Protein AF-L0AZZ3-F1 (afdb_monomer)

Foldseek 3Di:
DFPLLLLLLLLLCCVPPNNLLSVLVSLQAVVFWDFLVVSCVVDPDHSVSSVVSVVQCVQQVQKDWDWDWDDDDPDTDITITIGGDSLSSLCLLVLVVLCVVCVVPDDPVLSVLSVVQSVRHKDFLLVSCVVPVVDDSVVSVVSVVVCVVLVQKDWDDDPVNNVVCVVVPVPPPDDPCVVVVVVVVVVVQPPDPDDRDDDRGIIMGGDSVSSLVVLLLVLLLVVVCVVPHDDVLLSLLVCQQVVPDDDDWAAPVRSVVSSVVVPDDDDPDDPCVNVVSLVVCCPDPLRQWDQDPVRRTIHGHPLSSLVVSLLVVLLVVCCVVPNNLLSLLLVVLAVVCVVPVPDWDFLVRSCVVSVHPSVVSVVSQVVCVVLQQKDKDFPPPPDPPPDPPPPRTITIHGYSVSSLVSVLSVLSNVLSVLSVVLVVLVVVLVVVVVVDDDDDDPPVSVVVSVVSSVVSSVSSSVNSSSVVSVVSPDD

Organism: NCBI:txid1537102

Mean predicted aligned error: 11.55 Å

Structure (mmCIF, N/CA/C/O backbone):
data_AF-L0AZZ3-F1
#
_entry.id   AF-L0AZZ3-F1
#
loop_
_atom_site.group_PDB
_atom_site.id
_atom_site.type_symbol
_atom_site.label_atom_id
_atom_site.label_alt_id
_atom_site.label_comp_id
_atom_site.label_asym_id
_atom_site.label_entity_id
_atom_site.label_seq_id
_atom_site.pdbx_PDB_ins_code
_atom_site.Cartn_x
_atom_site.Cartn_y
_atom_site.Cartn_z
_atom_site.occupancy
_atom_site.B_iso_or_equiv
_atom_site.auth_seq_id
_atom_site.auth_comp_id
_atom_site.auth_asym_id
_atom_site.auth_atom_id
_atom_site.pdbx_PDB_model_num
ATOM 1 N N . MET A 1 1 ? 10.349 9.521 6.299 1.00 60.78 1 MET A N 1
ATOM 2 C CA . MET A 1 1 ? 9.039 9.667 5.629 1.00 60.78 1 MET A CA 1
ATOM 3 C C . MET A 1 1 ? 9.236 10.453 4.343 1.00 60.78 1 MET A C 1
ATOM 5 O O . MET A 1 1 ? 9.962 11.443 4.370 1.00 60.78 1 MET A O 1
ATOM 9 N N . LEU A 1 2 ? 8.660 10.023 3.219 1.00 76.69 2 LEU A N 1
ATOM 10 C CA . LEU A 1 2 ? 8.730 10.809 1.979 1.00 76.69 2 LEU A CA 1
ATOM 11 C C . LEU A 1 2 ? 7.820 12.041 2.109 1.00 76.69 2 LEU A C 1
ATOM 13 O O . LEU A 1 2 ? 6.700 11.914 2.594 1.00 76.69 2 LEU A O 1
ATOM 17 N N . SER A 1 3 ? 8.237 13.223 1.635 1.00 87.12 3 SER A N 1
ATOM 18 C CA . SER A 1 3 ? 7.352 14.410 1.663 1.00 87.12 3 SER A CA 1
ATOM 19 C C . SER A 1 3 ? 6.012 14.128 0.980 1.00 87.12 3 SER A C 1
ATOM 21 O O . SER A 1 3 ? 4.966 14.457 1.517 1.00 87.12 3 SER A O 1
ATOM 23 N N . SER A 1 4 ? 6.041 13.433 -0.160 1.00 89.88 4 SER A N 1
ATOM 24 C CA . SER A 1 4 ? 4.835 13.084 -0.916 1.00 89.88 4 SER A CA 1
ATOM 25 C C . SER A 1 4 ? 3.904 12.132 -0.163 1.00 89.88 4 SER A C 1
ATOM 27 O O . SER A 1 4 ? 2.692 12.225 -0.308 1.00 89.88 4 SER A O 1
ATOM 29 N N . GLU A 1 5 ? 4.466 11.216 0.631 1.00 93.44 5 GLU A N 1
ATOM 30 C CA . GLU A 1 5 ? 3.696 10.309 1.489 1.00 93.44 5 GLU A CA 1
ATOM 31 C C . GLU A 1 5 ? 2.968 11.102 2.573 1.00 93.44 5 GLU A C 1
ATOM 33 O O . GLU A 1 5 ? 1.775 10.904 2.787 1.00 93.44 5 GLU A O 1
ATOM 38 N N . ARG A 1 6 ? 3.671 12.048 3.208 1.00 93.44 6 ARG A N 1
ATOM 39 C CA . ARG A 1 6 ? 3.090 12.932 4.223 1.00 93.44 6 ARG A CA 1
ATOM 40 C C . ARG A 1 6 ? 1.941 13.732 3.643 1.00 93.44 6 ARG A C 1
ATOM 42 O O . ARG A 1 6 ? 0.869 13.761 4.234 1.00 93.44 6 ARG A O 1
ATOM 49 N N . ASP A 1 7 ? 2.154 14.334 2.483 1.00 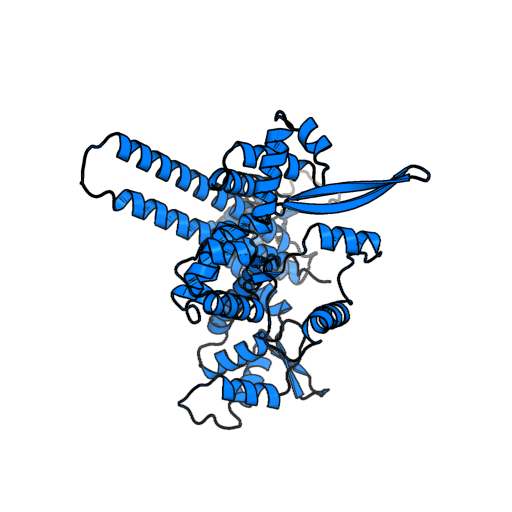94.38 7 ASP A N 1
ATOM 50 C CA . ASP A 1 7 ? 1.148 15.177 1.849 1.00 94.38 7 ASP A CA 1
ATOM 51 C C . ASP A 1 7 ? -0.117 14.366 1.499 1.00 94.38 7 ASP A C 1
ATOM 53 O O . ASP A 1 7 ? -1.225 14.847 1.726 1.00 94.38 7 ASP A O 1
ATOM 57 N N . LEU A 1 8 ? 0.022 13.115 1.031 1.00 95.94 8 LEU A N 1
ATOM 58 C CA . LEU A 1 8 ? -1.128 12.231 0.804 1.00 95.94 8 LEU A CA 1
ATOM 59 C C . LEU A 1 8 ? -1.849 11.880 2.111 1.00 95.94 8 LEU A C 1
ATOM 61 O O . LEU A 1 8 ? -3.066 12.020 2.193 1.00 95.94 8 LEU A O 1
ATOM 65 N N . VAL A 1 9 ? -1.109 11.434 3.130 1.00 96.00 9 VAL A N 1
ATOM 66 C CA . VAL A 1 9 ? -1.673 11.044 4.433 1.00 96.00 9 VAL A CA 1
ATOM 67 C C . VAL A 1 9 ? -2.467 12.198 5.044 1.00 96.00 9 VAL A C 1
ATOM 69 O O . VAL A 1 9 ? -3.595 11.999 5.488 1.00 96.00 9 VAL A O 1
ATOM 72 N N . LEU A 1 10 ? -1.923 13.415 5.011 1.00 96.00 10 LEU A N 1
ATOM 73 C CA . LEU A 1 10 ? -2.599 14.604 5.526 1.00 96.00 10 LEU A CA 1
ATOM 74 C C . LEU A 1 10 ? -3.864 14.949 4.739 1.00 96.00 10 LEU A C 1
ATOM 76 O O . LEU A 1 10 ? -4.884 15.260 5.351 1.00 96.00 10 LEU A O 1
ATOM 80 N N . ARG A 1 11 ? -3.841 14.833 3.407 1.00 95.88 11 ARG A N 1
ATOM 81 C CA . ARG A 1 11 ? -5.042 15.046 2.584 1.00 95.88 11 ARG A CA 1
ATOM 82 C C . ARG A 1 11 ? -6.127 14.007 2.866 1.00 95.88 11 ARG A C 1
ATOM 84 O O . ARG A 1 11 ? -7.299 14.361 2.908 1.00 95.88 11 ARG A O 1
ATOM 91 N N . ILE A 1 12 ? -5.762 12.744 3.104 1.00 96.44 12 ILE A N 1
ATOM 92 C CA . ILE A 1 12 ? -6.727 11.698 3.491 1.00 96.44 12 ILE A CA 1
ATOM 93 C C . ILE A 1 12 ? -7.365 12.042 4.841 1.00 96.44 12 ILE A C 1
ATOM 95 O O . ILE A 1 12 ? -8.583 11.967 4.986 1.00 96.44 12 ILE A O 1
ATOM 99 N N . LEU A 1 13 ? -6.561 12.447 5.826 1.00 96.50 13 LEU A N 1
ATOM 100 C CA . LEU A 1 13 ? -7.078 12.827 7.142 1.00 96.50 13 LEU A CA 1
ATOM 101 C C . LEU A 1 13 ? -7.975 14.061 7.076 1.00 96.50 13 LEU A C 1
ATOM 103 O O . LEU A 1 13 ? -8.997 14.103 7.753 1.00 96.50 13 LEU A O 1
ATOM 107 N N . GLU A 1 14 ? -7.621 15.039 6.248 1.00 95.75 14 GLU A N 1
ATOM 108 C CA . GLU A 1 14 ? -8.448 16.217 6.005 1.00 95.75 14 GLU A CA 1
ATOM 109 C C . GLU A 1 14 ? -9.779 15.842 5.349 1.00 95.75 14 GLU A C 1
ATOM 111 O O . GLU A 1 14 ? -10.827 16.300 5.796 1.00 95.75 14 GLU A O 1
ATOM 116 N N . TYR A 1 15 ? -9.749 14.952 4.355 1.00 93.75 15 TYR A N 1
ATOM 117 C CA . TYR A 1 15 ? -10.939 14.479 3.655 1.00 93.75 15 TYR A CA 1
ATOM 118 C C . TYR A 1 15 ? -11.933 13.754 4.579 1.00 93.75 15 TYR A C 1
ATOM 120 O O . TYR A 1 15 ? -13.135 13.977 4.469 1.00 93.75 15 TYR A O 1
ATOM 128 N N . TYR A 1 16 ? -11.453 12.913 5.504 1.00 92.94 16 TYR A N 1
ATOM 129 C CA . TYR A 1 16 ? -12.326 12.132 6.394 1.00 92.94 16 TYR A CA 1
ATOM 130 C C . TYR A 1 16 ? -12.669 12.821 7.721 1.00 92.94 16 TYR A C 1
ATOM 132 O O . TYR A 1 16 ? -13.755 12.604 8.256 1.00 92.94 16 TYR A O 1
ATOM 140 N N . PHE A 1 17 ? -11.752 13.611 8.282 1.00 94.31 17 PHE A N 1
ATOM 141 C CA . PHE A 1 17 ? -11.862 14.132 9.652 1.00 94.31 17 PHE A CA 1
ATOM 142 C C . PHE A 1 17 ? -11.727 15.657 9.749 1.00 94.31 17 PHE A C 1
ATOM 144 O O . PHE A 1 17 ? -11.881 16.220 10.835 1.00 94.31 17 PHE A O 1
ATOM 151 N N . GLY A 1 18 ? -11.453 16.333 8.633 1.00 94.31 18 GLY A N 1
ATOM 152 C CA . GLY A 1 18 ? -11.341 17.782 8.552 1.00 94.31 18 GLY A CA 1
ATOM 153 C C . GLY A 1 18 ? -9.940 18.336 8.825 1.00 94.31 18 GLY A C 1
ATOM 154 O O . GLY A 1 18 ? -9.020 17.668 9.307 1.00 94.31 18 GLY A O 1
ATOM 155 N N . GLU A 1 19 ? -9.792 19.624 8.526 1.00 94.56 19 GLU A N 1
ATOM 156 C CA . GLU A 1 19 ? -8.515 20.345 8.513 1.00 94.56 19 GLU A CA 1
ATOM 157 C C . GLU A 1 19 ? -7.811 20.372 9.878 1.00 94.56 19 GLU A C 1
ATOM 159 O O . GLU A 1 19 ? -6.592 20.221 9.966 1.00 94.56 19 GLU A O 1
ATOM 164 N N . THR A 1 20 ? -8.571 20.517 10.968 1.00 94.44 20 THR A N 1
ATOM 165 C CA . THR A 1 20 ? -7.999 20.575 12.326 1.00 94.44 20 THR A CA 1
ATOM 166 C C . THR A 1 20 ? -7.313 19.260 12.694 1.00 94.44 20 THR A C 1
ATOM 168 O O . THR A 1 20 ? -6.202 19.267 13.228 1.00 94.44 20 THR A O 1
ATOM 171 N N . VAL A 1 21 ? -7.942 18.129 12.353 1.00 95.50 21 VAL A N 1
ATOM 172 C CA . VAL A 1 21 ? -7.381 16.796 12.594 1.00 95.50 21 VAL A CA 1
ATOM 173 C C . VAL A 1 21 ? -6.125 16.584 11.756 1.00 95.50 21 VAL A C 1
ATOM 175 O O . VAL A 1 21 ? -5.109 16.135 12.286 1.00 95.50 21 VAL A O 1
ATOM 178 N N . SER A 1 22 ? -6.165 16.977 10.480 1.00 95.75 22 SER A N 1
ATOM 179 C CA . SER A 1 22 ? -5.014 16.903 9.577 1.00 95.75 22 SER A CA 1
ATOM 180 C C . SER A 1 22 ? -3.817 17.710 10.091 1.00 95.75 22 SER A C 1
ATOM 182 O O . SER A 1 22 ? -2.712 17.180 10.198 1.00 95.75 22 SER A O 1
ATOM 184 N N . ARG A 1 23 ? -4.014 18.961 10.522 1.00 94.25 23 ARG A N 1
ATOM 185 C CA . ARG A 1 23 ? -2.917 19.805 11.031 1.00 94.25 23 ARG A CA 1
ATOM 186 C C . ARG A 1 23 ? -2.249 19.223 12.276 1.00 94.25 23 ARG A C 1
ATOM 188 O O . ARG A 1 23 ? -1.023 19.141 12.326 1.00 94.25 23 ARG A O 1
ATOM 195 N N . ILE A 1 24 ? -3.031 18.766 13.255 1.00 93.94 24 ILE A N 1
ATOM 196 C CA . ILE A 1 24 ? -2.493 18.134 14.474 1.00 93.94 24 ILE A CA 1
ATOM 197 C C . ILE A 1 24 ? -1.770 16.822 14.131 1.00 93.94 24 ILE A C 1
ATOM 199 O O . ILE A 1 24 ? -0.681 16.567 14.647 1.00 93.94 24 ILE A O 1
ATOM 203 N N . ALA A 1 25 ? -2.318 16.022 13.213 1.00 93.88 25 ALA A N 1
ATOM 204 C CA . ALA A 1 25 ? -1.648 14.831 12.697 1.00 93.88 25 ALA A CA 1
ATOM 205 C C . ALA A 1 25 ? -0.334 15.161 11.962 1.00 93.88 25 ALA A C 1
ATOM 207 O O . ALA A 1 25 ? 0.624 14.397 12.054 1.00 93.88 25 ALA A O 1
ATOM 208 N N . GLY A 1 26 ? -0.245 16.314 11.293 1.00 93.12 26 GLY A N 1
ATOM 209 C CA . GLY A 1 26 ? 0.986 16.821 10.682 1.00 93.12 26 GLY A CA 1
ATOM 210 C C . GLY A 1 26 ? 2.088 17.099 11.700 1.00 93.12 26 GLY A C 1
ATOM 211 O O . GLY A 1 26 ? 3.228 16.683 11.488 1.00 93.12 26 GLY A O 1
ATOM 212 N N . HIS A 1 27 ? 1.750 17.719 12.835 1.00 91.38 27 HIS A N 1
ATOM 213 C CA . HIS A 1 27 ? 2.695 17.896 13.944 1.00 91.38 27 HIS A CA 1
ATOM 214 C C . HIS A 1 27 ? 3.166 16.552 14.513 1.00 91.38 27 HIS A C 1
ATOM 216 O O . HIS A 1 27 ? 4.357 16.389 14.791 1.00 91.38 27 HIS A O 1
ATOM 222 N N . LEU A 1 28 ? 2.257 15.578 14.628 1.00 91.44 28 LEU A N 1
ATOM 223 C CA . LEU A 1 28 ? 2.561 14.225 15.099 1.00 91.44 28 LEU A CA 1
ATOM 224 C C . LEU A 1 28 ? 3.494 13.470 14.133 1.00 91.44 28 LEU A C 1
ATOM 226 O O . LEU A 1 28 ? 4.468 12.860 14.561 1.00 91.44 28 LEU A O 1
ATOM 230 N N . LEU A 1 29 ? 3.246 13.563 12.824 1.00 91.19 29 LEU A N 1
ATOM 231 C CA . LEU A 1 29 ? 4.082 12.950 11.786 1.00 91.19 29 LEU A CA 1
ATOM 232 C C . LEU A 1 29 ? 5.493 13.544 11.718 1.00 91.19 29 LEU A C 1
ATOM 234 O O . LEU A 1 29 ? 6.443 12.822 11.426 1.00 91.19 29 LEU A O 1
ATOM 238 N N . LEU A 1 30 ? 5.635 14.849 11.967 1.00 89.88 30 LEU A N 1
ATOM 239 C CA . LEU A 1 30 ? 6.935 15.524 11.957 1.00 89.88 30 LEU A CA 1
ATOM 240 C C . LEU A 1 30 ? 7.740 15.277 13.232 1.00 89.88 30 LEU A C 1
ATOM 242 O O . LEU A 1 30 ? 8.958 15.144 13.161 1.00 89.88 30 LEU A O 1
ATOM 246 N N . SER A 1 31 ? 7.066 15.227 14.380 1.00 87.19 31 SER A N 1
ATOM 247 C CA . SER A 1 31 ? 7.727 15.094 15.683 1.00 87.19 31 SER A CA 1
ATOM 248 C C . SER A 1 31 ? 8.043 13.645 16.052 1.00 87.19 31 SER A C 1
ATOM 250 O O . SER A 1 31 ? 8.899 13.415 16.902 1.00 87.19 31 SER A O 1
ATOM 252 N N . GLY A 1 32 ? 7.364 12.674 15.432 1.00 87.25 32 GLY A N 1
ATOM 253 C CA . GLY A 1 32 ? 7.438 11.272 15.833 1.00 87.25 32 GLY A CA 1
ATOM 254 C C . GLY A 1 32 ? 6.671 11.003 17.138 1.00 87.25 32 GLY A C 1
ATOM 255 O O . GLY A 1 32 ? 5.734 11.741 17.457 1.00 87.25 32 GLY A O 1
ATOM 256 N N . PRO A 1 33 ? 7.036 9.945 17.889 1.00 90.19 33 PRO A N 1
ATOM 257 C CA . PRO A 1 33 ? 6.424 9.622 19.175 1.00 90.19 33 PRO A CA 1
ATOM 258 C C . PRO A 1 33 ? 6.502 10.796 20.159 1.00 90.19 33 PRO A C 1
ATOM 260 O O . PRO A 1 33 ? 7.582 11.299 20.470 1.00 90.19 33 PRO A O 1
ATOM 263 N N . ILE A 1 34 ? 5.349 11.265 20.637 1.00 92.19 34 ILE A N 1
ATOM 264 C CA . ILE A 1 34 ? 5.262 12.494 21.438 1.00 92.19 34 ILE A CA 1
ATOM 265 C C . ILE A 1 34 ? 4.190 12.386 22.522 1.00 92.19 34 ILE A C 1
ATOM 267 O O . ILE A 1 34 ? 3.167 11.727 22.343 1.00 92.19 34 ILE A O 1
ATOM 271 N N . THR A 1 35 ? 4.402 13.060 23.653 1.00 91.75 35 THR A N 1
ATOM 272 C CA . THR A 1 35 ? 3.402 13.152 24.724 1.00 91.75 35 THR A CA 1
ATOM 273 C C . THR A 1 35 ? 2.296 14.142 24.368 1.00 91.75 35 THR A C 1
ATOM 275 O O . THR A 1 35 ? 2.509 15.105 23.629 1.00 91.75 35 THR A O 1
ATOM 278 N N . LEU A 1 36 ? 1.113 13.968 24.964 1.00 90.38 36 LEU A N 1
ATOM 279 C CA . LEU A 1 36 ? -0.016 14.887 24.769 1.00 90.38 36 LEU A CA 1
ATOM 280 C C . LEU A 1 36 ? 0.346 16.341 25.120 1.00 90.38 36 LEU A C 1
ATOM 282 O O . LEU A 1 36 ? -0.030 17.255 24.393 1.00 90.38 36 LEU A O 1
ATOM 286 N N . HIS A 1 37 ? 1.091 16.560 26.208 1.00 89.06 37 HIS A N 1
ATOM 287 C CA . HIS A 1 37 ? 1.476 17.908 26.629 1.00 89.06 37 HIS A CA 1
ATOM 288 C C . HIS A 1 37 ? 2.422 18.566 25.620 1.00 89.06 37 HIS A C 1
ATOM 290 O O . HIS A 1 37 ? 2.229 19.724 25.260 1.00 89.06 37 HIS A O 1
ATOM 296 N N . LYS A 1 38 ? 3.419 17.820 25.127 1.00 89.12 38 LYS A N 1
ATOM 297 C CA . LYS A 1 38 ? 4.374 18.331 24.139 1.00 89.12 38 LYS A CA 1
ATOM 298 C C . LYS A 1 38 ? 3.703 18.564 22.782 1.00 89.12 38 LYS A C 1
ATOM 300 O O . LYS A 1 38 ? 3.995 19.557 22.121 1.00 89.12 38 LYS A O 1
ATOM 305 N N . LEU A 1 39 ? 2.755 17.704 22.401 1.00 90.75 39 LEU A N 1
ATOM 306 C CA . LEU A 1 39 ? 1.933 17.909 21.211 1.00 90.75 39 LEU A CA 1
ATOM 307 C C . LEU A 1 39 ? 1.105 19.191 21.343 1.00 90.75 39 LEU A C 1
ATOM 309 O O . LEU A 1 39 ? 1.155 20.030 20.450 1.00 90.75 39 LEU A O 1
ATOM 313 N N . ALA A 1 40 ? 0.428 19.381 22.480 1.00 90.81 40 ALA A N 1
ATOM 314 C CA . ALA A 1 40 ? -0.366 20.575 22.745 1.00 90.81 40 ALA A CA 1
ATOM 315 C C . ALA A 1 40 ? 0.478 21.856 22.748 1.00 90.81 40 ALA A C 1
ATOM 317 O O . ALA A 1 40 ? 0.058 22.834 22.145 1.00 90.81 40 ALA A O 1
ATOM 318 N N . SER A 1 41 ? 1.678 21.844 23.339 1.00 88.88 41 SER A N 1
ATOM 319 C CA . SER A 1 41 ? 2.575 23.009 23.325 1.00 88.88 41 SER A CA 1
ATOM 320 C C . SER A 1 41 ? 3.164 23.304 21.945 1.00 88.88 41 SER A C 1
ATOM 322 O O . SER A 1 41 ? 3.453 24.453 21.635 1.00 88.88 41 SER A O 1
ATOM 324 N N . SER A 1 42 ? 3.382 22.270 21.126 1.00 85.50 42 SER A N 1
ATOM 325 C CA . SER A 1 42 ? 3.901 22.425 19.758 1.00 85.50 42 SER A CA 1
ATOM 326 C C . SER A 1 42 ? 2.831 22.865 18.758 1.00 85.50 42 SER A C 1
ATOM 328 O O . SER A 1 42 ? 3.145 23.431 17.712 1.00 85.50 42 SER A O 1
ATOM 330 N N . SER A 1 43 ? 1.568 22.585 19.070 1.00 82.38 43 SER A N 1
ATOM 331 C CA . SER A 1 43 ? 0.426 22.954 18.252 1.00 82.38 43 SER A CA 1
ATOM 332 C C . SER A 1 43 ? -0.077 24.339 18.655 1.00 82.38 43 SER A C 1
ATOM 334 O O . SER A 1 43 ? -0.149 24.651 19.837 1.00 82.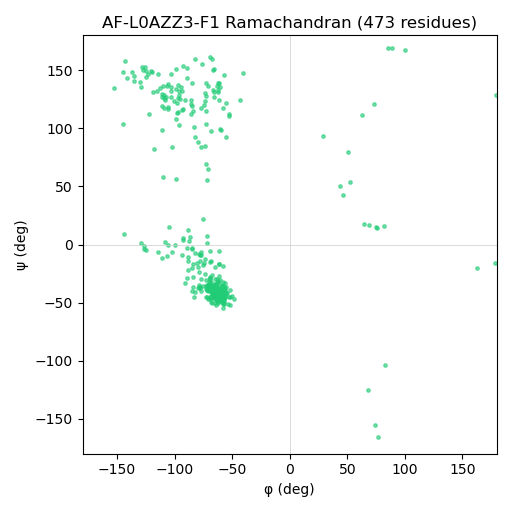38 43 SER A O 1
ATOM 336 N N . SER A 1 44 ? -0.534 25.150 17.704 1.00 86.81 44 SER A N 1
ATOM 337 C CA . SER A 1 44 ? -1.247 26.404 18.007 1.00 86.81 44 SER A CA 1
ATOM 338 C C . SER A 1 44 ? -2.667 26.183 18.563 1.00 86.81 44 SER A C 1
ATOM 340 O O . SER A 1 44 ? -3.438 27.130 18.709 1.00 86.81 44 SER A O 1
ATOM 342 N N . TYR A 1 45 ? -3.037 24.933 18.856 1.00 90.56 45 TYR A N 1
ATOM 343 C CA . TYR A 1 45 ? -4.374 24.522 19.265 1.00 90.56 45 TYR A CA 1
ATOM 344 C C . TYR A 1 45 ? -4.484 24.362 20.782 1.00 90.56 45 TYR A C 1
ATOM 346 O O . TYR A 1 45 ? -3.535 23.993 21.470 1.00 90.56 45 TYR A O 1
ATOM 354 N N . SER A 1 46 ? -5.688 24.584 21.317 1.00 91.31 46 SER A N 1
ATOM 355 C CA . SER A 1 46 ? -5.944 24.369 22.743 1.00 91.31 46 SER A CA 1
ATOM 356 C C . SER A 1 46 ? -5.838 22.887 23.116 1.00 91.31 46 SER A C 1
ATOM 358 O O . SER A 1 46 ? -6.190 21.997 22.336 1.00 91.31 46 SER A O 1
ATOM 360 N N . PHE A 1 47 ? -5.435 22.611 24.359 1.00 92.25 47 PHE A N 1
ATOM 361 C CA . PHE A 1 47 ? -5.297 21.246 24.879 1.00 92.25 47 PHE A CA 1
ATOM 362 C C . PHE A 1 47 ? -6.556 20.388 24.663 1.00 92.25 47 PHE A C 1
ATOM 364 O O . PHE A 1 47 ? -6.463 19.213 24.313 1.00 92.25 47 PHE A O 1
ATOM 371 N N . LYS A 1 48 ? -7.750 20.979 24.821 1.00 93.00 48 LYS A N 1
ATOM 372 C CA . LYS A 1 48 ? -9.034 20.291 24.607 1.00 93.00 48 LYS A CA 1
ATOM 373 C C . LYS A 1 48 ? -9.204 19.835 23.155 1.00 93.00 48 LYS A C 1
ATOM 375 O O . LYS A 1 48 ? -9.645 18.711 22.925 1.00 93.00 48 LYS A O 1
ATOM 380 N N . VAL A 1 49 ? -8.838 20.677 22.188 1.00 93.38 49 VAL A N 1
ATOM 381 C CA . VAL A 1 49 ? -8.916 20.349 20.755 1.00 93.38 49 VAL A CA 1
ATOM 382 C C . VAL A 1 49 ? -7.925 19.242 20.404 1.00 93.38 49 VAL A C 1
ATOM 384 O O . VAL A 1 49 ? -8.300 18.278 19.736 1.00 93.38 49 VAL A O 1
ATOM 387 N N . VAL A 1 50 ? -6.695 19.322 20.919 1.00 93.19 50 VAL A N 1
ATOM 388 C CA . VAL A 1 50 ? -5.660 18.296 20.708 1.00 93.19 50 VAL A CA 1
ATOM 389 C C . VAL A 1 50 ? -6.085 16.955 21.299 1.00 93.19 50 VAL A C 1
ATOM 391 O O . VAL A 1 50 ? -6.044 15.936 20.611 1.00 93.19 50 VAL A O 1
ATOM 394 N N . ARG A 1 51 ? -6.589 16.951 22.538 1.00 94.06 51 ARG A N 1
ATOM 395 C CA . ARG A 1 51 ? -7.122 15.751 23.193 1.00 94.06 51 ARG A CA 1
ATOM 396 C C . ARG A 1 51 ? -8.260 15.120 22.388 1.00 94.06 51 ARG A C 1
ATOM 398 O O . ARG A 1 51 ? -8.230 13.918 22.143 1.00 94.06 51 ARG A O 1
ATOM 405 N N . ASN A 1 52 ? -9.251 15.908 21.969 1.00 94.06 52 ASN A N 1
ATOM 406 C CA . ASN A 1 52 ? -10.389 15.399 21.196 1.00 94.06 52 ASN A CA 1
ATOM 407 C C . ASN A 1 52 ? -9.953 14.840 19.837 1.00 94.06 52 ASN A C 1
ATOM 409 O O . ASN A 1 52 ? -10.446 13.798 19.412 1.00 94.06 52 ASN A O 1
ATOM 413 N N . THR A 1 53 ? -8.989 15.493 19.189 1.00 94.06 53 THR A N 1
ATOM 414 C CA . THR A 1 53 ? -8.413 15.035 17.922 1.00 94.06 53 THR A CA 1
ATOM 415 C C . THR A 1 53 ? -7.712 13.688 18.077 1.00 94.06 53 THR A C 1
ATOM 417 O O . THR A 1 53 ? -7.974 12.769 17.303 1.00 94.06 53 THR A O 1
ATOM 420 N N . LEU A 1 54 ? -6.873 13.529 19.107 1.00 92.75 54 LEU A N 1
ATOM 421 C CA . LEU A 1 54 ? -6.235 12.242 19.392 1.00 92.75 54 LEU A CA 1
ATOM 422 C C . LEU A 1 54 ? -7.265 11.150 19.682 1.00 92.75 54 LEU A C 1
ATOM 424 O O . LEU A 1 54 ? -7.104 10.037 19.199 1.00 92.75 54 LEU A O 1
ATOM 428 N N . LEU A 1 55 ? -8.343 11.455 20.410 1.00 92.56 55 LEU A N 1
ATOM 429 C CA . LEU A 1 55 ? -9.408 10.482 20.666 1.00 92.56 55 LEU A CA 1
ATOM 430 C C . LEU A 1 55 ? -10.067 9.989 19.372 1.00 92.56 55 LEU A C 1
ATOM 432 O O . LEU 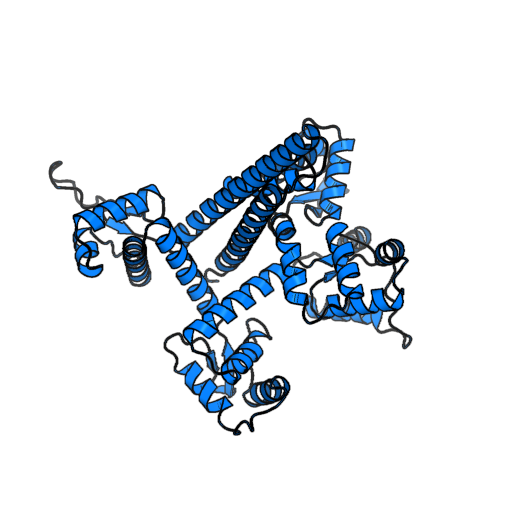A 1 55 ? -10.307 8.791 19.243 1.00 92.56 55 LEU A O 1
ATOM 436 N N . ILE A 1 56 ? -10.325 10.882 18.411 1.00 92.94 56 ILE A N 1
ATOM 437 C CA . ILE A 1 56 ? -10.858 10.506 17.092 1.00 92.94 56 ILE A CA 1
ATOM 438 C C . ILE A 1 56 ? -9.859 9.599 16.366 1.00 92.94 56 ILE A C 1
ATOM 440 O O . ILE A 1 56 ? -10.216 8.506 15.931 1.00 92.94 56 ILE A O 1
ATOM 444 N N . LEU A 1 57 ? -8.590 10.002 16.286 1.00 92.75 57 LEU A N 1
ATOM 445 C CA . LEU A 1 57 ? -7.567 9.236 15.570 1.00 92.75 57 LEU A CA 1
ATOM 446 C C . LEU A 1 57 ? -7.286 7.865 16.208 1.00 92.75 57 LEU A C 1
ATOM 448 O O . LEU A 1 57 ? -7.095 6.885 15.489 1.00 92.75 57 LEU A O 1
ATOM 452 N N . ILE A 1 58 ? -7.299 7.769 17.540 1.00 91.75 58 ILE A N 1
ATOM 453 C CA . ILE A 1 58 ? -7.178 6.499 18.271 1.00 91.75 58 ILE A CA 1
ATOM 454 C C . ILE A 1 58 ? -8.406 5.632 18.005 1.00 91.75 58 ILE A C 1
ATOM 456 O O . ILE A 1 58 ? -8.259 4.451 17.702 1.00 91.75 58 ILE A O 1
ATOM 460 N N . LYS A 1 59 ? -9.614 6.211 18.048 1.00 90.94 59 LYS A N 1
ATOM 461 C CA . LYS A 1 59 ? -10.860 5.490 17.756 1.00 90.94 59 LYS A CA 1
ATOM 462 C C . LYS A 1 59 ? -10.850 4.876 16.357 1.00 90.94 59 LYS A C 1
ATOM 464 O O . LYS A 1 59 ? -11.344 3.772 16.204 1.00 90.94 59 LYS A O 1
ATOM 469 N N . HIS A 1 60 ? -10.262 5.528 15.358 1.00 90.25 60 HIS A N 1
ATOM 470 C CA . HIS A 1 60 ? -10.130 4.963 14.008 1.00 90.25 60 HIS A CA 1
ATOM 471 C C . HIS A 1 60 ? -8.871 4.096 13.812 1.00 90.25 60 HIS A C 1
ATOM 473 O O . HIS A 1 60 ? -8.591 3.664 12.698 1.00 90.25 60 HIS A O 1
ATOM 479 N N . GLY A 1 61 ? -8.103 3.818 14.872 1.00 87.62 61 GLY A N 1
ATOM 480 C CA . GLY A 1 61 ? -6.896 2.989 14.807 1.00 87.62 61 GLY A CA 1
ATOM 481 C C . GLY A 1 61 ? -5.734 3.623 14.035 1.00 87.62 61 GLY A C 1
ATOM 482 O O . GLY A 1 61 ? -4.811 2.917 13.636 1.00 87.62 61 GLY A O 1
ATOM 483 N N . ILE A 1 62 ? -5.769 4.936 13.807 1.00 92.25 62 ILE A N 1
ATOM 484 C CA . ILE A 1 62 ? -4.751 5.686 13.059 1.00 92.25 62 ILE A CA 1
ATOM 485 C C . ILE A 1 62 ? -3.558 6.024 13.955 1.00 92.25 62 ILE A C 1
ATOM 487 O O . ILE A 1 62 ? -2.407 5.937 13.523 1.00 92.25 62 ILE A O 1
ATOM 491 N N . VAL A 1 63 ? -3.842 6.406 15.202 1.00 92.06 63 VAL A N 1
ATOM 492 C CA . VAL A 1 63 ? -2.831 6.708 16.217 1.00 92.06 63 VAL A CA 1
ATOM 493 C C . VAL A 1 63 ? -2.720 5.541 17.187 1.00 92.06 63 VAL A C 1
ATOM 495 O O . VAL A 1 63 ? -3.714 5.106 17.769 1.00 92.06 63 VAL A O 1
ATOM 498 N N . ASN A 1 64 ? -1.495 5.062 17.366 1.00 88.50 64 ASN A N 1
ATOM 499 C CA . ASN A 1 64 ? -1.130 4.126 18.414 1.00 88.50 64 ASN A CA 1
ATOM 500 C C . ASN A 1 64 ? -0.640 4.903 19.636 1.00 88.50 64 ASN A C 1
ATOM 502 O O . ASN A 1 64 ? -0.152 6.030 19.518 1.00 88.50 64 ASN A O 1
ATOM 506 N N . TYR A 1 65 ? -0.782 4.292 20.805 1.00 89.31 65 TYR A N 1
ATOM 507 C CA . TYR A 1 65 ? -0.221 4.810 22.038 1.00 89.31 65 TYR A CA 1
ATOM 508 C C . TYR A 1 65 ? 0.572 3.711 22.737 1.00 89.31 65 TYR A C 1
ATOM 510 O O . TYR A 1 65 ? 0.093 2.577 22.851 1.00 89.31 65 TYR A O 1
ATOM 518 N N . ASP A 1 66 ? 1.754 4.080 23.210 1.00 84.44 66 ASP A N 1
ATOM 519 C CA . ASP A 1 66 ? 2.681 3.204 23.915 1.00 84.44 66 ASP A CA 1
ATOM 520 C C . ASP A 1 66 ? 3.035 3.828 25.271 1.00 84.44 66 ASP A C 1
ATOM 522 O O . ASP A 1 66 ? 2.989 5.052 25.444 1.00 84.44 66 ASP A O 1
ATOM 526 N N . LEU A 1 67 ? 3.309 2.972 26.254 1.00 85.12 67 LEU A N 1
ATOM 527 C CA . LEU A 1 67 ? 3.707 3.372 27.600 1.00 85.12 67 LEU A CA 1
ATOM 528 C C . LEU A 1 67 ? 5.230 3.297 27.686 1.00 85.12 67 LEU A C 1
ATOM 530 O O . LEU A 1 67 ? 5.802 2.232 27.476 1.00 85.12 67 LEU A O 1
ATOM 534 N N . GLU A 1 68 ? 5.874 4.413 28.005 1.00 81.12 68 GLU A N 1
ATOM 535 C CA . GLU A 1 68 ? 7.301 4.457 28.317 1.00 81.12 68 GLU A CA 1
ATOM 536 C C . GLU A 1 68 ? 7.492 4.869 29.773 1.00 81.12 68 GLU A C 1
ATOM 538 O O . GLU A 1 68 ? 6.904 5.846 30.236 1.00 81.12 68 GLU A O 1
ATOM 543 N N . SER A 1 69 ? 8.321 4.134 30.506 1.00 78.44 69 SER A N 1
ATOM 544 C CA . SER A 1 69 ? 8.760 4.522 31.843 1.00 78.44 69 SER A CA 1
ATOM 545 C C . SER A 1 69 ? 10.100 5.237 31.749 1.00 78.44 69 SER A C 1
ATOM 547 O O . SER A 1 69 ? 11.067 4.679 31.230 1.00 78.44 69 SER A O 1
ATOM 549 N N . SER A 1 70 ? 10.178 6.443 32.299 1.00 74.19 70 SER A N 1
ATOM 550 C CA . SER A 1 70 ? 11.452 7.101 32.573 1.00 74.19 70 SER A CA 1
ATOM 551 C C . SER A 1 70 ? 11.696 7.110 34.075 1.00 74.19 70 SER A C 1
ATOM 553 O O . SER A 1 70 ? 10.874 7.635 34.831 1.00 74.19 70 SER A O 1
ATOM 555 N N . SER A 1 71 ? 12.833 6.564 34.498 1.00 69.88 71 SER A N 1
ATOM 556 C CA . SER A 1 71 ? 13.295 6.639 35.881 1.00 69.88 71 SER A CA 1
ATOM 557 C C . SER A 1 71 ? 14.024 7.965 36.097 1.00 69.88 71 SER A C 1
ATOM 559 O O . SER A 1 71 ? 15.081 8.203 35.505 1.00 69.88 71 SER A O 1
ATOM 561 N N . ILE A 1 72 ? 13.480 8.834 36.947 1.00 59.38 72 ILE A N 1
ATOM 562 C CA . ILE A 1 72 ? 14.180 10.031 37.424 1.00 59.38 72 ILE A CA 1
ATOM 563 C C . ILE A 1 72 ? 14.476 9.801 38.908 1.00 59.38 72 ILE A C 1
ATOM 565 O O . ILE A 1 72 ? 13.610 9.961 39.769 1.00 59.38 72 ILE A O 1
ATOM 569 N N . GLY A 1 73 ? 15.703 9.373 39.213 1.00 68.75 73 GLY A N 1
ATOM 570 C CA . GLY A 1 73 ? 16.081 8.952 40.566 1.00 68.75 73 GLY A CA 1
ATOM 571 C C . GLY A 1 73 ? 15.365 7.659 40.979 1.00 68.75 73 GLY A C 1
ATOM 572 O O . GLY A 1 73 ? 15.454 6.665 40.269 1.00 68.75 73 GLY A O 1
ATOM 573 N N . HIS A 1 74 ? 14.656 7.678 42.114 1.00 63.22 74 HIS A N 1
ATOM 574 C CA . HIS A 1 74 ? 13.857 6.547 42.624 1.00 63.22 74 HIS A CA 1
ATOM 575 C C . HIS A 1 74 ? 12.382 6.572 42.182 1.00 63.22 74 HIS A C 1
ATOM 577 O O . HIS A 1 74 ? 11.584 5.782 42.681 1.00 63.22 74 HIS A O 1
ATOM 583 N N . ILE A 1 75 ? 11.993 7.510 41.311 1.00 61.75 75 ILE A N 1
ATOM 584 C CA . ILE A 1 75 ? 10.605 7.675 40.871 1.00 61.75 75 ILE A CA 1
ATOM 585 C C . ILE A 1 75 ? 10.499 7.238 39.413 1.00 61.75 75 ILE A C 1
ATOM 587 O O . ILE A 1 75 ? 11.086 7.859 38.523 1.00 61.75 75 ILE A O 1
ATOM 591 N N . ASP A 1 76 ? 9.696 6.204 39.183 1.00 67.50 76 ASP A N 1
ATOM 592 C CA . ASP A 1 76 ? 9.306 5.781 37.845 1.00 67.50 76 ASP A CA 1
ATOM 593 C C . ASP A 1 76 ? 8.093 6.593 37.391 1.00 67.50 76 ASP A C 1
ATOM 595 O O . ASP A 1 76 ? 6.992 6.480 37.937 1.00 67.50 76 ASP A O 1
ATOM 599 N N . VAL A 1 77 ? 8.294 7.438 36.379 1.00 76.00 77 VAL A N 1
ATOM 600 C CA . VAL A 1 77 ? 7.210 8.189 35.744 1.00 76.00 77 VAL A CA 1
ATOM 601 C C . VAL A 1 77 ? 6.836 7.491 34.447 1.00 76.00 77 VAL A C 1
ATOM 603 O O . VAL A 1 77 ? 7.677 7.286 33.572 1.00 76.00 77 VAL A O 1
ATOM 606 N N . THR A 1 78 ? 5.560 7.132 34.317 1.00 78.12 78 THR A N 1
ATOM 607 C CA . THR A 1 78 ? 5.014 6.559 33.084 1.00 78.12 78 THR A CA 1
ATOM 608 C C . THR A 1 78 ? 4.480 7.666 32.182 1.00 78.12 78 THR A C 1
ATOM 610 O O . THR A 1 78 ? 3.628 8.473 32.560 1.00 78.12 78 THR A O 1
ATOM 613 N N . HIS A 1 79 ? 4.990 7.705 30.959 1.00 83.31 79 HIS A N 1
ATOM 614 C CA . HIS A 1 79 ? 4.589 8.623 29.910 1.00 83.31 79 HIS A CA 1
ATOM 615 C C . HIS A 1 79 ? 3.849 7.865 28.810 1.00 83.31 79 HIS A C 1
ATOM 617 O O . HIS A 1 79 ? 4.266 6.794 28.378 1.00 83.31 79 HIS A O 1
ATOM 623 N N . VAL A 1 80 ? 2.742 8.441 28.335 1.00 88.12 80 VAL A N 1
ATOM 624 C CA . VAL A 1 80 ? 2.028 7.934 27.158 1.00 88.12 80 VAL A CA 1
ATOM 625 C C . VAL A 1 80 ? 2.558 8.658 25.929 1.00 88.12 80 VAL A C 1
ATOM 627 O O . VAL A 1 80 ? 2.394 9.880 25.812 1.00 88.12 80 VAL A O 1
ATOM 630 N N . LEU A 1 81 ? 3.169 7.910 25.016 1.00 90.69 81 LEU A N 1
ATOM 631 C CA . LEU A 1 81 ? 3.604 8.411 23.720 1.00 90.69 81 LEU A CA 1
ATOM 632 C C . LEU A 1 81 ? 2.590 8.056 22.648 1.00 90.69 81 LEU A C 1
ATOM 634 O O . LEU A 1 81 ? 2.142 6.919 22.556 1.00 90.69 81 LEU A O 1
ATOM 638 N N . TYR A 1 82 ? 2.254 9.034 21.817 1.00 93.06 82 TYR A N 1
ATOM 639 C CA . TYR A 1 82 ? 1.363 8.862 20.679 1.00 93.06 82 TYR A CA 1
ATOM 640 C C . TYR A 1 82 ? 2.183 8.810 19.396 1.00 93.06 82 TYR A C 1
ATOM 642 O O . TYR A 1 82 ? 3.072 9.638 19.201 1.00 93.06 82 TYR A O 1
ATOM 650 N N . SER A 1 83 ? 1.867 7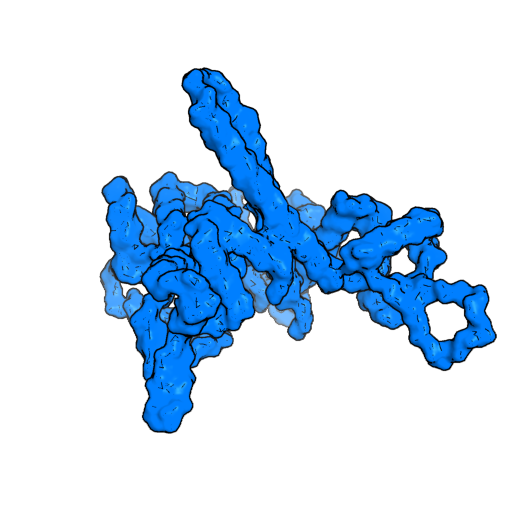.870 18.509 1.00 91.81 83 SER A N 1
ATOM 651 C CA . SER A 1 83 ? 2.513 7.714 17.204 1.00 91.81 83 SER A CA 1
ATOM 652 C C . SER A 1 83 ? 1.470 7.483 16.109 1.00 91.81 83 SER A C 1
ATOM 654 O O . SER A 1 83 ? 0.468 6.799 16.317 1.00 91.81 83 SER A O 1
ATOM 656 N N . LEU A 1 84 ? 1.670 8.077 14.931 1.00 93.62 84 LEU A N 1
ATOM 657 C CA . LEU A 1 84 ? 0.745 7.935 13.804 1.00 93.62 84 LEU A CA 1
ATOM 658 C C . LEU A 1 84 ? 1.210 6.833 12.850 1.00 93.62 84 LEU A C 1
ATOM 660 O O . LEU A 1 84 ? 2.364 6.823 12.425 1.00 93.62 84 LEU A O 1
ATOM 664 N N . SER A 1 85 ? 0.300 5.938 12.463 1.00 90.69 85 SER A N 1
ATOM 665 C CA . SER A 1 85 ? 0.571 4.896 11.473 1.00 90.69 85 SER A CA 1
ATOM 666 C C . SER A 1 85 ? 0.053 5.292 10.090 1.00 90.69 85 SER A C 1
ATOM 668 O O . SER A 1 85 ? -1.150 5.255 9.828 1.00 90.69 85 SER A O 1
ATOM 670 N N . CYS A 1 86 ? 0.966 5.615 9.170 1.00 91.06 86 CYS A N 1
ATOM 671 C CA . CYS A 1 86 ? 0.627 5.961 7.784 1.00 91.06 86 CYS A CA 1
ATOM 672 C C . CYS A 1 86 ? -0.132 4.835 7.072 1.00 91.06 86 CYS A C 1
ATOM 674 O O . CYS A 1 86 ? -1.104 5.092 6.367 1.00 91.06 86 CYS A O 1
ATOM 676 N N . ASN A 1 87 ? 0.267 3.581 7.307 1.00 88.38 87 ASN A N 1
ATOM 677 C CA . ASN A 1 87 ? -0.367 2.410 6.697 1.00 88.38 87 ASN A CA 1
ATOM 678 C C . ASN A 1 87 ? -1.843 2.295 7.094 1.00 88.38 87 ASN A C 1
ATOM 680 O O . ASN A 1 87 ? -2.682 1.977 6.254 1.00 88.38 87 ASN A O 1
ATOM 684 N N . ASN A 1 88 ? -2.176 2.617 8.348 1.00 90.19 88 ASN A N 1
ATOM 685 C CA . ASN A 1 88 ? -3.563 2.607 8.801 1.00 90.19 88 ASN A CA 1
ATOM 686 C C . ASN A 1 88 ? -4.374 3.736 8.147 1.00 90.19 88 ASN A C 1
ATOM 688 O O . ASN A 1 88 ? -5.526 3.516 7.787 1.00 90.19 88 ASN A O 1
ATOM 692 N N . VAL A 1 89 ? -3.775 4.906 7.894 1.00 93.56 89 VAL A N 1
ATOM 693 C CA . VAL A 1 89 ? -4.450 5.977 7.135 1.00 93.56 89 VAL A CA 1
ATOM 694 C C . VAL A 1 89 ? -4.723 5.552 5.693 1.00 93.56 89 VAL A C 1
ATOM 696 O O . VAL A 1 89 ? -5.846 5.699 5.220 1.00 93.56 89 VAL A O 1
ATOM 699 N N . LEU A 1 90 ? -3.731 4.978 5.004 1.00 92.50 90 LEU A N 1
ATOM 700 C CA . LEU A 1 90 ? -3.909 4.478 3.635 1.00 92.50 90 LEU A CA 1
ATOM 701 C C . LEU A 1 90 ? -4.988 3.388 3.568 1.00 92.50 90 LEU A C 1
ATOM 703 O O . LEU A 1 90 ? -5.766 3.347 2.616 1.00 92.50 90 LEU A O 1
ATOM 707 N N . SER A 1 91 ? -5.080 2.544 4.600 1.00 89.25 91 SER A N 1
ATOM 708 C CA . SER A 1 91 ? -6.072 1.469 4.660 1.00 89.25 91 SER A CA 1
ATOM 709 C C . SER A 1 91 ? -7.526 1.950 4.733 1.00 89.25 91 SER A C 1
ATOM 711 O O . SER A 1 91 ? -8.411 1.191 4.350 1.00 89.25 91 SER A O 1
ATOM 713 N N . LEU A 1 92 ? -7.789 3.207 5.127 1.00 91.19 92 LEU A N 1
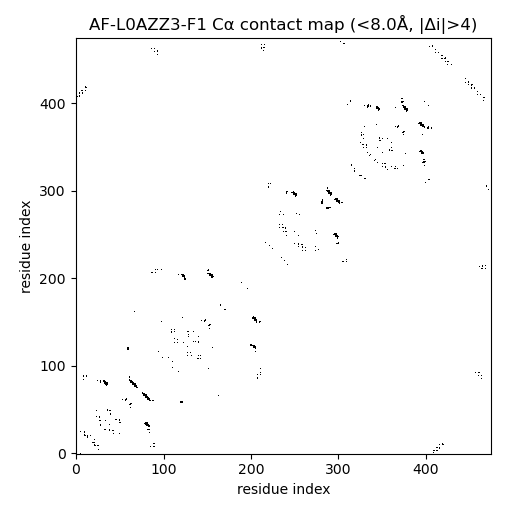ATOM 714 C CA . LEU A 1 92 ? -9.146 3.778 5.114 1.00 91.19 92 LEU A CA 1
ATOM 715 C C . LEU A 1 92 ? -9.747 3.769 3.703 1.00 91.19 92 LEU A C 1
ATOM 717 O O . LEU A 1 92 ? -10.907 3.408 3.524 1.00 91.19 92 LEU A O 1
ATOM 721 N N . LEU A 1 93 ? -8.933 4.094 2.693 1.00 91.50 93 LEU A N 1
ATOM 722 C CA . LEU A 1 93 ? -9.341 4.065 1.284 1.00 91.50 93 LEU A CA 1
ATOM 723 C C . LEU A 1 93 ? -9.476 2.635 0.734 1.00 91.50 93 LEU A C 1
ATOM 725 O O . LEU A 1 93 ? -10.035 2.445 -0.341 1.00 91.50 93 LEU A O 1
ATOM 729 N N . LEU A 1 94 ? -8.981 1.628 1.462 1.00 90.88 94 LEU A N 1
ATOM 730 C CA . LEU A 1 94 ? -9.054 0.213 1.091 1.00 90.88 94 LEU A CA 1
ATOM 731 C C . LEU A 1 94 ? -10.178 -0.543 1.810 1.00 90.88 94 LEU A C 1
ATOM 733 O O . LEU A 1 94 ? -10.367 -1.728 1.548 1.00 90.88 94 LEU A O 1
ATOM 737 N N . ILE A 1 95 ? -10.956 0.120 2.670 1.00 88.62 95 ILE A N 1
ATOM 738 C CA . ILE A 1 95 ? -12.133 -0.483 3.309 1.00 88.62 95 ILE A CA 1
ATOM 739 C C . ILE A 1 95 ? -13.093 -1.107 2.276 1.00 88.62 95 ILE A C 1
ATOM 741 O O . ILE A 1 95 ? -13.479 -2.255 2.487 1.00 88.62 95 ILE A O 1
ATOM 745 N N . PRO A 1 96 ? -13.430 -0.460 1.137 1.00 88.44 96 PRO A N 1
ATOM 746 C CA . PRO A 1 96 ? -14.305 -1.071 0.129 1.00 88.44 96 PRO A CA 1
ATOM 747 C C . PRO A 1 96 ? -13.777 -2.402 -0.423 1.00 88.44 96 PRO A C 1
ATOM 749 O O . PRO A 1 96 ? -14.550 -3.303 -0.730 1.00 88.44 96 PRO A O 1
ATOM 752 N N . TYR A 1 97 ? -12.454 -2.560 -0.503 1.00 85.31 97 TYR A N 1
ATOM 753 C CA . TYR A 1 97 ? -11.842 -3.798 -0.974 1.00 85.31 97 TYR A CA 1
ATOM 754 C C . TYR A 1 97 ? -12.030 -4.961 0.018 1.00 85.31 97 TYR A C 1
ATOM 756 O O . TYR A 1 97 ? -12.140 -6.107 -0.406 1.00 85.31 97 TYR A O 1
ATOM 764 N N . VAL A 1 98 ? -12.164 -4.682 1.321 1.00 84.25 98 VAL A N 1
ATOM 765 C CA . VAL A 1 98 ? -12.516 -5.706 2.325 1.00 84.25 98 VAL A CA 1
ATOM 766 C C . VAL A 1 98 ? -13.860 -6.347 1.994 1.00 84.25 98 VAL A C 1
ATOM 768 O O . VAL A 1 98 ? -13.973 -7.571 2.026 1.00 84.25 98 VAL A O 1
ATOM 771 N N . PHE A 1 99 ? -14.853 -5.531 1.631 1.00 85.44 99 PHE A N 1
ATOM 772 C CA . PHE A 1 99 ? -16.179 -6.007 1.235 1.00 85.44 99 PHE A CA 1
ATOM 773 C C . PHE A 1 99 ? -16.127 -6.821 -0.053 1.00 85.44 99 PHE A C 1
ATOM 775 O O . PHE A 1 99 ? -16.802 -7.837 -0.147 1.00 85.44 99 PHE A O 1
ATOM 782 N N . LEU A 1 100 ? -15.280 -6.430 -1.009 1.00 84.62 100 LEU A N 1
ATOM 783 C CA . LEU A 1 100 ? -15.111 -7.182 -2.251 1.00 84.62 100 LEU A CA 1
ATOM 784 C C . LEU A 1 100 ? -14.537 -8.586 -1.999 1.00 84.62 100 LEU A C 1
ATOM 786 O O . LEU A 1 100 ? -15.057 -9.556 -2.535 1.00 84.62 100 LEU A O 1
ATOM 790 N N . ILE A 1 101 ? -13.500 -8.719 -1.162 1.00 80.69 101 ILE A N 1
ATOM 791 C CA . ILE A 1 101 ? -12.912 -10.040 -0.855 1.00 80.69 101 ILE A CA 1
ATOM 792 C C . ILE A 1 101 ? -13.905 -10.941 -0.121 1.00 80.69 101 ILE A C 1
ATOM 794 O O . ILE A 1 101 ? -13.874 -12.158 -0.272 1.00 80.69 101 ILE A O 1
ATOM 798 N N . SER A 1 102 ? -14.739 -10.350 0.729 1.00 79.69 102 SER A N 1
ATOM 799 C CA . SER A 1 102 ? -15.657 -11.096 1.585 1.00 79.69 102 SER A CA 1
ATOM 800 C C . SER A 1 102 ? -17.044 -11.281 0.966 1.00 79.69 102 SER A C 1
ATOM 802 O O . SER A 1 102 ? -17.907 -11.873 1.602 1.00 79.69 102 SER A O 1
ATOM 804 N N . GLN A 1 103 ? -17.255 -10.844 -0.279 1.00 80.31 103 GLN A N 1
ATOM 805 C CA . GLN A 1 103 ? -18.561 -10.869 -0.938 1.00 80.31 103 GLN A CA 1
ATOM 806 C C . GLN A 1 103 ? -19.159 -12.279 -1.049 1.00 80.31 103 GLN A C 1
ATOM 808 O O . GLN A 1 103 ? -20.353 -12.440 -0.821 1.00 80.31 103 GLN A O 1
ATOM 813 N N . ASP A 1 104 ? -18.340 -13.293 -1.340 1.00 75.94 104 ASP A N 1
ATOM 814 C CA . ASP A 1 104 ? -18.797 -14.685 -1.501 1.00 75.94 104 ASP A CA 1
ATOM 815 C C . ASP A 1 104 ? -19.287 -15.321 -0.189 1.00 75.94 104 ASP A C 1
ATOM 817 O O . ASP A 1 104 ? -19.915 -16.378 -0.192 1.00 75.94 104 ASP A O 1
ATOM 821 N N . ASP A 1 105 ? -18.976 -14.688 0.940 1.00 70.31 105 ASP A N 1
ATOM 822 C CA . ASP A 1 105 ? -19.146 -15.238 2.278 1.00 70.31 105 ASP A CA 1
ATOM 823 C C . ASP A 1 105 ? -19.985 -14.352 3.211 1.00 70.31 105 ASP A C 1
ATOM 825 O O . ASP A 1 105 ? -20.201 -14.708 4.373 1.00 70.31 105 ASP A O 1
ATOM 829 N N . LEU A 1 106 ? -20.377 -13.166 2.745 1.00 76.88 106 LEU A N 1
ATOM 830 C CA . LEU A 1 106 ? -21.135 -12.195 3.518 1.00 76.88 106 LEU A CA 1
ATOM 831 C C . LEU A 1 106 ? -22.617 -12.302 3.179 1.00 76.88 106 LEU A C 1
ATOM 833 O O . LEU A 1 106 ? -23.052 -11.897 2.103 1.00 76.88 106 LEU A O 1
ATOM 837 N N . ASP A 1 107 ? -23.401 -12.744 4.156 1.00 84.06 107 ASP A N 1
ATOM 838 C CA . ASP A 1 107 ? -24.844 -12.529 4.144 1.00 84.06 107 ASP A CA 1
ATOM 839 C C . ASP A 1 107 ? -25.153 -11.029 4.322 1.00 84.06 107 ASP A C 1
ATOM 841 O O . ASP A 1 107 ? -24.332 -10.268 4.851 1.00 84.06 107 ASP A O 1
ATOM 845 N N . SER A 1 108 ? -26.359 -10.598 3.932 1.00 84.25 108 SER A N 1
ATOM 846 C CA . SER A 1 108 ? -26.808 -9.198 4.063 1.00 84.25 108 SER A CA 1
ATOM 847 C C . SER A 1 108 ? -26.549 -8.637 5.470 1.00 84.25 108 SER A C 1
ATOM 849 O O . SER A 1 108 ? -25.937 -7.578 5.614 1.00 84.25 108 SER A O 1
ATOM 851 N N . ASP A 1 109 ? -26.908 -9.389 6.511 1.00 86.12 109 ASP A N 1
ATOM 852 C CA . ASP A 1 109 ? -26.744 -8.971 7.909 1.00 86.12 109 ASP A CA 1
ATOM 853 C C . ASP A 1 109 ? -25.271 -8.911 8.336 1.00 86.12 109 ASP A C 1
ATOM 855 O O . ASP A 1 109 ? -24.845 -7.972 9.012 1.00 86.12 109 ASP A O 1
ATOM 859 N N . SER A 1 110 ? -24.457 -9.873 7.886 1.00 85.75 110 SER A N 1
ATOM 860 C CA . SER A 1 110 ? -23.011 -9.889 8.141 1.00 85.75 110 SER A CA 1
ATOM 861 C C . SER A 1 110 ? -22.324 -8.672 7.509 1.00 85.75 110 SER A C 1
ATOM 863 O O . SER A 1 110 ? -21.439 -8.063 8.117 1.00 85.75 110 SER A O 1
ATOM 865 N N . SER A 1 111 ? -22.746 -8.281 6.302 1.00 86.94 111 SER A N 1
ATOM 866 C CA . SER A 1 111 ? -22.197 -7.115 5.606 1.00 86.94 111 SER A CA 1
ATOM 867 C C . SER A 1 111 ? -22.466 -5.813 6.369 1.00 86.94 111 SER A C 1
ATOM 869 O O . SER A 1 111 ? -21.564 -4.984 6.514 1.00 86.94 111 SER A O 1
ATOM 871 N N . GLU A 1 112 ? -23.657 -5.671 6.956 1.00 87.44 112 GLU A N 1
ATOM 872 C CA . GLU A 1 112 ? -24.021 -4.501 7.752 1.00 87.44 112 GLU A CA 1
ATOM 873 C C . GLU A 1 112 ? -23.227 -4.457 9.069 1.00 87.44 112 GLU A C 1
ATOM 875 O O . GLU A 1 112 ? -22.705 -3.403 9.440 1.00 87.44 112 GLU A O 1
ATOM 880 N N . VAL A 1 113 ? -23.025 -5.603 9.736 1.00 89.44 113 VAL A N 1
ATOM 881 C CA . VAL A 1 113 ? -22.149 -5.700 10.921 1.00 89.44 113 VAL A CA 1
ATOM 882 C C . VAL A 1 113 ? -20.728 -5.236 10.589 1.00 89.44 113 VAL A C 1
ATOM 884 O O . VAL A 1 113 ? -20.162 -4.402 11.305 1.00 89.44 113 VAL A O 1
ATOM 887 N N . LEU A 1 114 ? -20.155 -5.718 9.483 1.00 89.12 114 LEU A N 1
ATOM 888 C CA . LEU A 1 114 ? -18.817 -5.318 9.048 1.00 89.12 114 LEU A CA 1
ATOM 889 C C . LEU A 1 114 ? -18.752 -3.821 8.701 1.00 89.12 114 LEU A C 1
ATOM 891 O O . LEU A 1 114 ? -17.778 -3.148 9.048 1.00 89.12 114 LEU A O 1
ATOM 895 N N . LEU A 1 115 ? -19.799 -3.276 8.075 1.00 90.31 115 LEU A N 1
ATOM 896 C CA . LEU A 1 115 ? -19.912 -1.855 7.741 1.00 90.31 115 LEU A CA 1
ATOM 897 C C . LEU A 1 115 ? -19.964 -0.965 8.980 1.00 90.31 115 LEU A C 1
ATOM 899 O O . LEU A 1 115 ? -19.297 0.074 9.013 1.00 90.31 115 LEU A O 1
ATOM 903 N N . GLN A 1 116 ? -20.694 -1.368 10.018 1.00 89.38 116 GLN A N 1
ATOM 904 C CA . GLN A 1 116 ? -20.727 -0.624 11.276 1.00 89.38 116 GLN A CA 1
ATOM 905 C C . GLN A 1 116 ? -19.361 -0.613 11.966 1.00 89.38 116 GLN A C 1
ATOM 907 O O . GLN A 1 116 ? -18.915 0.437 12.439 1.00 89.38 116 GLN A O 1
ATOM 912 N N . ILE A 1 117 ? -18.652 -1.746 11.965 1.00 89.81 117 ILE A N 1
ATOM 913 C CA . ILE A 1 117 ? -17.289 -1.828 12.507 1.00 89.81 117 ILE A CA 1
ATOM 914 C C . ILE A 1 117 ? -16.339 -0.936 11.693 1.00 89.81 117 ILE A C 1
ATOM 916 O O . ILE A 1 117 ? -15.571 -0.169 12.276 1.00 89.81 117 ILE A O 1
ATOM 920 N N . ALA A 1 118 ? -16.443 -0.945 10.361 1.00 89.75 118 ALA A N 1
ATOM 921 C CA . ALA A 1 118 ? -15.644 -0.095 9.479 1.00 89.75 118 ALA A CA 1
ATOM 922 C C . ALA A 1 118 ? -15.855 1.405 9.738 1.00 89.75 118 ALA A C 1
ATOM 924 O O . ALA A 1 118 ? -14.890 2.162 9.852 1.00 89.75 118 ALA A O 1
ATOM 925 N N . LYS A 1 119 ? -17.117 1.834 9.864 1.00 88.81 119 LYS A N 1
ATOM 926 C CA . LYS A 1 119 ? -17.490 3.238 10.098 1.00 88.81 119 LYS A CA 1
ATOM 927 C C . LYS A 1 119 ? -17.044 3.731 11.470 1.00 88.81 119 LYS A C 1
ATOM 929 O O . LYS A 1 119 ? -16.569 4.858 11.596 1.00 88.81 119 LYS A O 1
ATOM 934 N N . ALA A 1 120 ? -17.211 2.916 12.508 1.00 86.50 120 ALA A N 1
ATOM 935 C CA . ALA A 1 120 ? -16.932 3.334 13.876 1.00 86.50 120 ALA A CA 1
ATOM 936 C C . ALA A 1 120 ? -15.472 3.101 14.316 1.00 86.50 120 ALA A C 1
ATOM 938 O O . ALA A 1 120 ? -15.055 3.704 15.308 1.00 86.50 120 ALA A O 1
ATOM 939 N N . GLY A 1 121 ? -14.685 2.312 13.574 1.00 87.00 121 GLY A N 1
ATOM 940 C CA . GLY A 1 121 ? -13.262 2.075 13.826 1.00 87.00 121 GLY A CA 1
ATOM 941 C C . GLY A 1 121 ? -13.029 0.989 14.879 1.00 87.00 121 GLY A C 1
ATOM 942 O O . GLY A 1 121 ? -13.148 -0.197 14.590 1.00 87.00 121 GLY A O 1
ATOM 943 N N . ILE A 1 122 ? -12.669 1.393 16.099 1.00 87.94 122 ILE A N 1
ATOM 944 C CA . ILE A 1 122 ? -12.515 0.520 17.267 1.00 87.94 122 ILE A CA 1
ATOM 945 C C . ILE A 1 122 ? -13.827 0.520 18.051 1.00 87.94 122 ILE A C 1
ATOM 947 O O . ILE A 1 122 ? -14.243 1.548 18.599 1.00 87.94 122 ILE A O 1
ATOM 951 N N . VAL A 1 123 ? -14.477 -0.640 18.126 1.00 88.88 123 VAL A N 1
ATOM 952 C CA . VAL A 1 123 ? -15.839 -0.767 18.666 1.00 88.88 123 VAL A CA 1
ATOM 953 C C . VAL A 1 123 ? -15.940 -1.964 19.599 1.00 88.88 123 VAL A C 1
ATOM 955 O O . VAL A 1 123 ? -15.300 -2.983 19.363 1.00 88.88 123 VAL A O 1
ATOM 958 N N . SER A 1 124 ? -16.747 -1.842 20.656 1.00 87.81 124 SER A N 1
ATOM 959 C CA . SER A 1 124 ? -17.084 -2.967 21.528 1.00 87.81 124 SER A CA 1
ATOM 960 C C . SER A 1 124 ? -18.316 -3.720 21.031 1.00 87.81 124 SER A C 1
ATOM 962 O O . SER A 1 124 ? -19.210 -3.106 20.441 1.00 87.81 124 SER A O 1
ATOM 964 N N . LEU A 1 125 ? -18.418 -5.016 21.336 1.00 85.44 125 LEU A N 1
ATOM 965 C CA . LEU A 1 125 ? -19.586 -5.831 20.975 1.00 85.44 125 LEU A CA 1
ATOM 966 C C . LEU A 1 125 ? -20.903 -5.186 21.436 1.00 85.44 125 LEU A C 1
ATOM 968 O O . LEU A 1 125 ? -21.829 -5.025 20.641 1.00 85.44 125 LEU A O 1
ATOM 972 N N . GLY A 1 126 ? -20.957 -4.695 22.679 1.00 83.69 126 GLY A N 1
ATOM 973 C CA . GLY A 1 126 ? -22.153 -4.029 23.202 1.00 83.69 126 GLY A CA 1
ATOM 974 C C . GLY A 1 126 ? -22.555 -2.760 22.432 1.00 83.69 126 GLY A C 1
ATOM 975 O O . GLY A 1 126 ? -23.732 -2.410 22.390 1.00 83.69 126 GLY A O 1
ATOM 976 N N . ARG A 1 127 ? -21.609 -2.055 21.791 1.00 84.88 127 ARG A N 1
ATOM 977 C CA . ARG A 1 127 ? -21.926 -0.903 20.926 1.00 84.88 127 ARG A CA 1
ATOM 978 C C . ARG A 1 127 ? -22.428 -1.330 19.554 1.00 84.88 127 ARG A C 1
ATOM 980 O O . ARG A 1 127 ? -23.322 -0.669 19.038 1.00 84.88 127 ARG A O 1
ATOM 987 N N . VAL A 1 128 ? -21.892 -2.415 18.998 1.00 87.00 128 VAL A N 1
ATOM 988 C CA . VAL A 1 128 ? -22.387 -2.991 17.738 1.00 87.00 128 VAL A CA 1
ATOM 989 C C . VAL A 1 128 ? -23.831 -3.461 17.914 1.00 87.00 128 VAL A C 1
ATOM 991 O O . VAL A 1 128 ? -24.694 -3.036 17.152 1.00 87.00 128 VAL A O 1
ATOM 994 N N . LYS A 1 129 ? -24.121 -4.212 18.986 1.00 86.94 129 LYS A N 1
ATOM 995 C CA . LYS A 1 129 ? -25.483 -4.656 19.340 1.00 86.94 129 LYS A CA 1
ATOM 996 C C . LYS A 1 129 ? -26.466 -3.486 19.479 1.00 86.94 129 LYS A C 1
ATOM 998 O O . LYS A 1 129 ? -27.584 -3.553 18.990 1.00 86.94 129 LYS A O 1
ATOM 1003 N N . LYS A 1 130 ? -26.043 -2.382 20.110 1.00 86.19 130 LYS A N 1
ATOM 1004 C CA . LYS A 1 130 ? -26.876 -1.171 20.252 1.00 86.19 130 LYS A CA 1
ATOM 1005 C C . LYS A 1 130 ? -27.117 -0.437 18.934 1.00 86.19 130 LYS A C 1
ATOM 1007 O O . LYS A 1 130 ? -28.188 0.129 18.757 1.00 86.19 130 LYS A O 1
ATOM 1012 N N . ALA A 1 131 ? -26.120 -0.390 18.053 1.00 86.00 131 ALA A N 1
ATOM 1013 C CA . ALA A 1 131 ? -26.244 0.268 16.755 1.00 86.00 131 ALA A CA 1
ATOM 1014 C C . ALA A 1 131 ? -27.122 -0.537 15.784 1.00 86.00 131 ALA A C 1
ATOM 1016 O O . ALA A 1 131 ? -27.803 0.048 14.948 1.00 86.00 131 ALA A O 1
ATOM 1017 N N . LEU A 1 132 ? -27.121 -1.865 15.919 1.00 87.12 132 LEU A N 1
ATOM 1018 C CA . LEU A 1 132 ? -27.862 -2.802 15.079 1.00 87.12 132 LEU A CA 1
ATOM 1019 C C . LEU A 1 132 ? -29.010 -3.447 15.857 1.00 87.12 132 LEU A C 1
ATOM 1021 O O . LEU A 1 132 ? -29.098 -4.666 15.948 1.00 87.12 132 LEU A O 1
ATOM 1025 N N . SER A 1 133 ? -29.925 -2.626 16.381 1.00 81.81 133 SER A N 1
ATOM 1026 C CA . SER A 1 133 ? -31.112 -3.109 17.107 1.00 81.81 133 SER A CA 1
ATOM 1027 C C . SER A 1 133 ? -32.046 -3.981 16.260 1.00 81.81 133 SER A C 1
ATOM 1029 O O . SER A 1 133 ? -32.901 -4.668 16.806 1.00 81.81 133 SER A O 1
ATOM 1031 N N . ASN A 1 134 ? -31.901 -3.927 14.934 1.00 84.19 134 ASN A N 1
ATOM 1032 C CA . ASN A 1 134 ? -32.730 -4.664 13.984 1.00 84.19 134 ASN A CA 1
ATOM 1033 C C . ASN A 1 134 ? -32.240 -6.104 13.753 1.00 84.19 134 ASN A C 1
ATOM 1035 O O . ASN A 1 134 ? -32.996 -6.910 13.223 1.00 84.19 134 ASN A O 1
ATOM 1039 N N . ILE A 1 135 ? -30.996 -6.425 14.129 1.00 85.19 135 ILE A N 1
ATOM 1040 C CA . ILE A 1 135 ? -30.381 -7.741 13.915 1.00 85.19 135 ILE A CA 1
ATOM 1041 C C . ILE A 1 135 ? -30.331 -8.478 15.257 1.00 85.19 135 ILE A C 1
ATOM 1043 O O . ILE A 1 135 ? -30.006 -7.890 16.289 1.00 85.19 135 ILE A O 1
ATOM 1047 N N . ALA A 1 136 ? -30.649 -9.775 15.255 1.00 85.38 136 ALA A N 1
ATOM 1048 C CA . ALA A 1 136 ? -30.576 -10.598 16.459 1.00 85.38 136 ALA A CA 1
ATOM 1049 C C . ALA A 1 136 ? -29.136 -10.663 17.003 1.00 85.38 136 ALA A C 1
ATOM 1051 O O . ALA A 1 136 ? -28.178 -10.805 16.242 1.00 85.38 136 ALA A O 1
ATOM 1052 N N . ALA A 1 137 ? -28.982 -10.590 18.329 1.00 83.12 137 ALA A N 1
ATOM 1053 C CA . ALA A 1 137 ? -27.668 -10.565 18.978 1.00 83.12 137 ALA A CA 1
ATOM 1054 C C . ALA A 1 137 ? -26.807 -11.793 18.626 1.00 83.12 137 ALA A C 1
ATOM 1056 O O . ALA A 1 137 ? -25.607 -11.643 18.400 1.00 83.12 137 ALA A O 1
ATOM 1057 N N . ASP A 1 138 ? -27.432 -12.963 18.493 1.00 83.50 138 ASP A N 1
ATOM 1058 C CA . ASP A 1 138 ? -26.760 -14.219 18.148 1.00 83.50 138 ASP A CA 1
ATOM 1059 C C . ASP A 1 138 ? -26.130 -14.165 16.745 1.00 83.50 138 ASP A C 1
ATOM 1061 O O . ASP A 1 138 ? -24.999 -14.601 16.545 1.00 83.50 138 ASP A O 1
ATOM 1065 N N . VAL A 1 139 ? -26.816 -13.535 15.783 1.00 85.12 139 VAL A N 1
ATOM 1066 C CA . VAL A 1 139 ? -26.325 -13.362 14.403 1.00 85.12 139 VAL A CA 1
ATOM 1067 C C . VAL A 1 139 ? -25.120 -12.420 14.370 1.00 85.12 139 VAL A C 1
ATOM 1069 O O . VAL A 1 139 ? -24.169 -12.641 13.616 1.00 85.12 139 VAL A O 1
ATOM 1072 N N . ILE A 1 140 ? -25.122 -11.379 15.210 1.00 84.81 140 ILE A N 1
ATOM 1073 C CA . ILE A 1 140 ? -23.990 -10.451 15.341 1.00 84.81 140 ILE A CA 1
ATOM 1074 C C . ILE A 1 140 ? -22.764 -11.187 15.895 1.00 84.81 140 ILE A C 1
ATOM 1076 O O . ILE A 1 140 ? -21.658 -11.010 15.380 1.00 84.81 140 ILE A O 1
ATOM 1080 N N . GLU A 1 141 ? -22.947 -12.022 16.918 1.00 85.19 141 GLU A N 1
ATOM 1081 C CA . GLU A 1 141 ? -21.862 -12.805 17.517 1.00 85.19 141 GLU A CA 1
ATOM 1082 C C . GLU A 1 141 ? -21.302 -13.850 16.544 1.00 85.19 141 GLU A C 1
ATOM 1084 O O . GLU A 1 141 ? -20.082 -13.938 16.380 1.00 85.19 141 GLU A O 1
ATOM 1089 N N . GLU A 1 142 ? -22.168 -14.566 15.821 1.00 86.06 142 GLU A N 1
ATOM 1090 C CA . GLU A 1 142 ? -21.754 -15.518 14.786 1.00 86.06 142 GLU A CA 1
ATOM 1091 C C . GLU A 1 142 ? -20.977 -14.822 13.655 1.00 86.06 142 GLU A C 1
ATOM 1093 O O . GLU A 1 142 ? -19.930 -15.307 13.217 1.00 86.06 142 GLU A O 1
ATOM 1098 N N . SER A 1 143 ? -21.440 -13.646 13.218 1.00 85.25 143 SER A N 1
ATOM 1099 C CA . SER A 1 143 ? -20.763 -12.844 12.189 1.00 85.25 143 SER A CA 1
ATOM 1100 C C . SER A 1 143 ? -19.364 -12.422 12.643 1.00 85.25 143 SER A C 1
ATOM 1102 O O . SER A 1 143 ? -18.391 -12.573 11.904 1.00 85.25 143 SER A O 1
ATOM 1104 N N . ILE A 1 144 ? -19.228 -11.945 13.884 1.00 85.00 144 ILE A N 1
ATOM 1105 C CA . ILE A 1 144 ? -17.928 -11.560 14.451 1.00 85.00 144 ILE A CA 1
ATOM 1106 C C . ILE A 1 144 ? -16.996 -12.769 14.549 1.00 85.00 144 ILE A C 1
ATOM 1108 O O . ILE A 1 144 ? -15.817 -12.647 14.214 1.00 85.00 144 ILE A O 1
ATOM 1112 N N . PHE A 1 145 ? -17.506 -13.940 14.936 1.00 84.31 145 PHE A N 1
ATOM 1113 C CA . PHE A 1 145 ? -16.713 -15.167 14.962 1.00 84.31 145 PHE A CA 1
ATOM 1114 C C . PHE A 1 145 ? -16.203 -15.544 13.564 1.00 84.31 145 PHE A C 1
ATOM 1116 O O . PHE A 1 145 ? -15.003 -15.769 13.390 1.00 84.31 145 PHE A O 1
ATOM 1123 N N . LYS A 1 146 ? -17.073 -15.508 12.544 1.00 85.44 146 LYS A N 1
ATOM 1124 C CA . LYS A 1 146 ? -16.686 -15.716 11.135 1.00 85.44 146 LYS A CA 1
ATOM 1125 C C . LYS A 1 146 ? -15.594 -14.731 10.696 1.00 85.44 146 LYS A C 1
ATOM 1127 O O . LYS A 1 146 ? -14.656 -15.112 9.995 1.00 85.44 146 LYS A O 1
ATOM 1132 N N . PHE A 1 147 ? -15.679 -13.468 11.119 1.00 86.50 147 PHE A N 1
ATOM 1133 C CA . PHE A 1 147 ? -14.682 -12.445 10.784 1.00 86.50 147 PHE A CA 1
ATOM 1134 C C . PHE A 1 147 ? -13.343 -12.639 11.493 1.00 86.50 147 PHE A C 1
ATOM 1136 O O . PHE A 1 147 ? -12.302 -12.342 10.899 1.00 86.50 147 PHE A O 1
ATOM 1143 N N . LEU A 1 148 ? -13.353 -13.134 12.732 1.00 85.88 148 LEU A N 1
ATOM 1144 C CA . LEU A 1 148 ? -12.142 -13.471 13.481 1.00 85.88 148 LEU A CA 1
ATOM 1145 C C . LEU A 1 148 ? -11.434 -14.687 12.878 1.00 85.88 148 LEU A C 1
ATOM 1147 O O . LEU A 1 148 ? -10.228 -14.618 12.658 1.00 85.88 148 LEU A O 1
ATOM 1151 N N . ASP A 1 149 ? -12.174 -15.748 12.545 1.00 82.62 149 ASP A N 1
ATOM 1152 C CA . ASP A 1 149 ? -11.616 -16.965 11.934 1.00 82.62 149 ASP A CA 1
ATOM 1153 C C . ASP A 1 149 ? -10.933 -16.664 10.587 1.00 82.62 149 ASP A C 1
ATOM 1155 O O . ASP A 1 149 ? -9.832 -17.132 10.296 1.00 82.62 149 ASP A O 1
ATOM 1159 N N . LYS A 1 150 ? -11.526 -15.765 9.790 1.00 79.38 150 LYS A N 1
ATOM 1160 C CA . LYS A 1 150 ? -10.929 -15.294 8.529 1.00 79.38 150 LYS A CA 1
ATOM 1161 C C . LYS A 1 150 ? -9.815 -14.264 8.704 1.00 79.38 150 LYS A C 1
ATOM 1163 O O . LYS A 1 150 ? -9.099 -13.983 7.745 1.00 79.38 150 LYS A O 1
ATOM 1168 N N . GLY A 1 151 ? -9.670 -13.680 9.892 1.00 82.19 151 GLY A N 1
ATOM 1169 C CA . GLY A 1 151 ? -8.698 -12.625 10.175 1.00 82.19 151 GLY A CA 1
ATOM 1170 C C . GLY A 1 151 ? -9.054 -11.247 9.604 1.00 82.19 151 GLY A C 1
ATOM 1171 O O . GLY A 1 151 ? -8.184 -10.373 9.573 1.00 82.19 151 GLY A O 1
ATOM 1172 N N . LEU A 1 152 ? -10.308 -11.029 9.181 1.00 84.19 152 LEU A N 1
ATOM 1173 C CA . LEU A 1 152 ? -10.817 -9.728 8.711 1.00 84.19 152 LEU A CA 1
ATOM 1174 C C . LEU A 1 152 ? -10.801 -8.682 9.831 1.00 84.19 152 LEU A C 1
ATOM 1176 O O . LEU A 1 152 ? -10.541 -7.498 9.600 1.00 84.19 152 LEU A O 1
ATOM 1180 N N . ILE A 1 153 ? -11.057 -9.138 11.055 1.00 86.81 153 ILE A N 1
ATOM 1181 C CA . ILE A 1 153 ? -11.100 -8.331 12.269 1.00 86.81 153 ILE A CA 1
ATOM 1182 C C . ILE A 1 153 ? -10.056 -8.855 13.254 1.00 86.81 153 ILE A C 1
ATOM 1184 O O . ILE A 1 153 ? -9.736 -10.040 13.278 1.00 86.81 153 ILE A O 1
ATOM 1188 N N . VAL A 1 154 ? -9.514 -7.953 14.070 1.00 86.19 154 VAL A N 1
ATOM 1189 C CA . VAL A 1 154 ? -8.593 -8.272 15.164 1.00 86.19 154 VAL A CA 1
ATOM 1190 C C . VAL A 1 154 ? -9.125 -7.702 16.471 1.00 86.19 154 VAL A C 1
ATOM 1192 O O . VAL A 1 154 ? -9.688 -6.604 16.511 1.00 86.19 154 VAL A O 1
ATOM 1195 N N . VAL A 1 155 ? -8.901 -8.451 17.548 1.00 86.00 155 VAL A N 1
ATOM 1196 C CA . VAL A 1 155 ? -9.178 -8.022 18.918 1.00 86.00 155 VAL A CA 1
ATOM 1197 C C . VAL A 1 155 ? -8.147 -6.979 19.348 1.00 86.00 155 VAL A C 1
ATOM 1199 O O . VAL A 1 155 ? -6.938 -7.185 19.246 1.00 86.00 155 VAL A O 1
ATOM 1202 N N . CYS A 1 156 ? -8.624 -5.842 19.837 1.00 81.12 156 CYS A N 1
ATOM 1203 C CA . CYS A 1 156 ? -7.793 -4.780 20.384 1.00 81.12 156 CYS A CA 1
ATOM 1204 C C . CYS A 1 156 ? -7.650 -4.930 21.893 1.00 81.12 156 CYS A C 1
ATOM 1206 O O . CYS A 1 156 ? -8.648 -5.020 22.607 1.00 81.12 156 CYS A O 1
ATOM 1208 N N . GLN A 1 157 ? -6.414 -4.833 22.380 1.00 75.19 157 GLN A N 1
ATOM 1209 C CA . GLN A 1 157 ? -6.171 -4.692 23.810 1.00 75.19 157 GLN A CA 1
ATOM 1210 C C . GLN A 1 157 ? -6.689 -3.343 24.315 1.00 75.19 157 GLN A C 1
ATOM 1212 O O . GLN A 1 157 ? -6.400 -2.296 23.721 1.00 75.19 157 GLN A O 1
ATOM 1217 N N . SER A 1 158 ? -7.418 -3.368 25.429 1.00 74.25 158 SER A N 1
ATOM 1218 C CA . SER A 1 158 ? -7.843 -2.159 26.131 1.00 74.25 158 SER A CA 1
ATOM 1219 C C . SER A 1 158 ? -6.647 -1.456 26.788 1.00 74.25 158 SER A C 1
ATOM 1221 O O . SER A 1 158 ? -5.592 -2.051 27.010 1.00 74.25 158 SER A O 1
ATOM 1223 N N . PHE A 1 159 ? -6.793 -0.170 27.126 1.00 73.06 159 PHE A N 1
ATOM 1224 C CA . PHE A 1 159 ? -5.755 0.559 27.867 1.00 73.06 159 PHE A CA 1
ATOM 1225 C C . PHE A 1 159 ? -5.406 -0.134 29.193 1.00 73.06 159 PHE A C 1
ATOM 1227 O O . PHE A 1 159 ? -4.232 -0.273 29.512 1.00 73.06 159 PHE A O 1
ATOM 1234 N N . GLN A 1 160 ? -6.417 -0.632 29.913 1.00 67.69 160 GLN A N 1
ATOM 1235 C CA . GLN A 1 160 ? -6.231 -1.363 31.168 1.00 67.69 160 GLN A CA 1
ATOM 1236 C C . GLN A 1 160 ? -5.409 -2.640 30.967 1.00 67.69 160 GLN A C 1
ATOM 1238 O O . GLN A 1 160 ? -4.506 -2.912 31.746 1.00 67.69 160 GLN A O 1
ATOM 1243 N N . GLN A 1 161 ? -5.662 -3.387 29.888 1.00 69.06 161 GLN A N 1
ATOM 1244 C CA . GLN A 1 161 ? -4.875 -4.579 29.564 1.00 69.06 161 GLN A CA 1
ATOM 1245 C C . GLN A 1 161 ? -3.410 -4.233 29.279 1.00 69.06 161 GLN A C 1
ATOM 1247 O O . GLN A 1 161 ? -2.521 -4.904 29.792 1.00 69.06 161 GLN A O 1
ATOM 1252 N N . ARG A 1 162 ? -3.143 -3.152 28.532 1.00 69.88 162 ARG A N 1
ATOM 1253 C CA . ARG A 1 162 ? -1.764 -2.699 28.281 1.00 69.88 162 ARG A CA 1
ATOM 1254 C C . ARG A 1 162 ? -1.069 -2.209 29.545 1.00 69.88 162 ARG A C 1
ATOM 1256 O O . ARG A 1 162 ? 0.108 -2.482 29.732 1.00 69.88 162 ARG A O 1
ATOM 1263 N N . GLN A 1 163 ? -1.790 -1.498 30.408 1.00 70.69 163 GLN A N 1
ATOM 1264 C CA . GLN A 1 163 ? -1.256 -1.012 31.676 1.00 70.69 163 GLN A CA 1
ATOM 1265 C C . GLN A 1 163 ? -0.909 -2.171 32.618 1.00 70.69 163 GLN A C 1
ATOM 1267 O O . GLN A 1 163 ? 0.165 -2.162 33.210 1.00 70.69 163 GLN A O 1
ATOM 1272 N N . ASN A 1 164 ? -1.773 -3.186 32.702 1.00 69.31 164 ASN A N 1
ATOM 1273 C CA . ASN A 1 164 ? -1.521 -4.385 33.501 1.00 69.31 164 ASN A CA 1
ATOM 1274 C C . ASN A 1 164 ? -0.331 -5.187 32.952 1.00 69.31 164 ASN A C 1
ATOM 1276 O O . ASN A 1 164 ? 0.535 -5.579 33.725 1.00 69.31 164 ASN A O 1
ATOM 1280 N N . GLY A 1 165 ? -0.239 -5.378 31.629 1.00 65.50 165 GLY A N 1
ATOM 1281 C CA . GLY A 1 165 ? 0.917 -6.037 31.002 1.00 65.50 165 GLY A CA 1
ATOM 1282 C C . GLY A 1 165 ? 2.230 -5.289 31.259 1.00 65.50 165 GLY A C 1
ATOM 1283 O O . GLY A 1 165 ? 3.241 -5.899 31.598 1.00 65.50 165 GLY A O 1
ATOM 1284 N N . PHE A 1 166 ? 2.191 -3.953 31.209 1.00 63.38 166 PHE A N 1
ATOM 1285 C CA . PHE A 1 166 ? 3.342 -3.103 31.519 1.00 63.38 166 PHE A CA 1
ATOM 1286 C C . PHE A 1 166 ? 3.771 -3.209 32.992 1.00 63.38 166 PHE A C 1
ATOM 1288 O O . PHE A 1 166 ? 4.960 -3.301 33.280 1.00 63.38 166 PHE A O 1
ATOM 1295 N N . GLN A 1 167 ? 2.818 -3.245 33.930 1.00 61.38 167 GLN A N 1
ATOM 1296 C CA . GLN A 1 167 ? 3.102 -3.430 35.360 1.00 61.38 167 GLN A CA 1
ATOM 1297 C C . GLN A 1 167 ? 3.616 -4.839 35.692 1.00 61.38 167 GLN A C 1
ATOM 1299 O O . GLN A 1 167 ? 4.397 -4.996 36.627 1.00 61.38 167 GLN A O 1
ATOM 1304 N N . ASN A 1 168 ? 3.225 -5.843 34.905 1.00 59.34 168 ASN A N 1
ATOM 1305 C CA . ASN A 1 168 ? 3.639 -7.235 35.078 1.00 59.34 168 ASN A CA 1
ATOM 1306 C C . ASN A 1 168 ? 4.964 -7.581 34.368 1.00 59.34 168 ASN A C 1
ATOM 1308 O O . ASN A 1 168 ? 5.392 -8.732 34.412 1.00 59.34 168 ASN A O 1
ATOM 1312 N N . GLY A 1 169 ? 5.632 -6.612 33.728 1.00 53.19 169 GLY A N 1
ATOM 1313 C CA . GLY A 1 169 ? 6.933 -6.818 33.084 1.00 53.19 169 GLY A CA 1
ATOM 1314 C C . GLY A 1 169 ? 6.887 -7.575 31.751 1.00 53.19 169 GLY A C 1
ATOM 1315 O O . GLY A 1 169 ? 7.936 -7.991 31.256 1.00 53.19 169 GLY A O 1
ATOM 1316 N N . GLU A 1 170 ? 5.713 -7.735 31.133 1.00 46.75 170 GLU A N 1
ATOM 1317 C CA . GLU A 1 170 ? 5.600 -8.261 29.770 1.00 46.75 170 GLU A CA 1
ATOM 1318 C C . GLU A 1 170 ? 6.068 -7.185 28.783 1.00 46.75 170 GLU A C 1
ATOM 1320 O O . GLU A 1 170 ? 5.291 -6.394 28.246 1.00 46.75 170 GLU A O 1
ATOM 1325 N N . SER A 1 171 ? 7.382 -7.116 28.555 1.00 38.38 171 SER A N 1
ATOM 1326 C CA . SER A 1 171 ? 7.922 -6.282 27.488 1.00 38.38 171 SER A CA 1
ATOM 1327 C C . SER A 1 171 ? 7.371 -6.787 26.157 1.00 38.38 171 SER A C 1
ATOM 1329 O O . SER A 1 171 ? 7.552 -7.956 25.807 1.00 38.38 171 SER A O 1
ATOM 1331 N N . THR A 1 172 ? 6.731 -5.909 25.393 1.00 38.94 172 THR A N 1
ATOM 1332 C CA . THR A 1 172 ? 6.266 -6.175 24.031 1.00 38.94 172 THR A CA 1
ATOM 1333 C C . THR A 1 172 ? 7.452 -6.279 23.062 1.00 38.94 172 THR A C 1
ATOM 1335 O O . THR A 1 172 ? 7.601 -5.460 22.159 1.00 38.94 172 THR A O 1
ATOM 1338 N N . TYR A 1 173 ? 8.312 -7.283 23.235 1.00 31.30 173 TYR A N 1
ATOM 1339 C CA . TYR A 1 173 ? 9.208 -7.762 22.189 1.00 31.30 173 TYR A CA 1
ATOM 1340 C C . TYR A 1 173 ? 8.544 -8.962 21.526 1.00 31.30 173 TYR A C 1
ATOM 1342 O O . TYR A 1 173 ? 8.490 -10.071 22.048 1.00 31.30 173 TYR A O 1
ATOM 1350 N N . ASN A 1 174 ? 7.993 -8.708 20.347 1.00 36.25 174 ASN A N 1
ATOM 1351 C CA . ASN A 1 174 ? 7.436 -9.738 19.490 1.00 36.25 174 ASN A CA 1
ATOM 1352 C C . ASN A 1 174 ? 8.573 -10.659 19.016 1.00 36.25 174 ASN A C 1
ATOM 1354 O O . ASN A 1 174 ? 9.549 -10.153 18.464 1.00 36.25 174 ASN A O 1
ATOM 1358 N N . THR A 1 175 ? 8.443 -11.979 19.196 1.00 36.59 175 THR A N 1
ATOM 1359 C CA . THR A 1 175 ? 8.601 -12.975 18.104 1.00 36.59 175 THR A CA 1
ATOM 1360 C C . THR A 1 175 ? 8.443 -14.439 18.527 1.00 36.59 175 THR A C 1
ATOM 1362 O O . THR A 1 175 ? 8.163 -15.239 17.645 1.00 36.59 175 THR A O 1
ATOM 1365 N N . ASN A 1 176 ? 8.492 -14.818 19.812 1.00 34.97 176 ASN A N 1
ATOM 1366 C CA . ASN A 1 176 ? 8.380 -16.242 20.200 1.00 34.97 176 ASN A CA 1
ATOM 1367 C C . ASN A 1 176 ? 7.289 -16.582 21.242 1.00 34.97 176 ASN A C 1
ATOM 1369 O O . ASN A 1 176 ? 7.094 -17.759 21.539 1.00 34.97 176 ASN A O 1
ATOM 1373 N N . SER A 1 177 ? 6.525 -15.611 21.760 1.00 34.06 177 SER A N 1
ATOM 1374 C CA . SER A 1 177 ? 5.454 -15.867 22.749 1.00 34.06 177 SER A CA 1
ATOM 1375 C C . SER A 1 177 ? 4.106 -16.261 22.138 1.00 34.06 177 SER A C 1
ATOM 1377 O O . SER A 1 177 ? 3.191 -16.624 22.869 1.00 34.06 177 SER A O 1
ATOM 1379 N N . GLY A 1 178 ? 3.974 -16.271 20.806 1.00 37.81 178 GLY A N 1
ATOM 1380 C CA . GLY A 1 178 ? 2.699 -16.536 20.131 1.00 37.81 178 GLY A CA 1
ATOM 1381 C C . GLY A 1 178 ? 2.061 -17.888 20.473 1.00 37.81 178 GLY A C 1
ATOM 1382 O O . GLY A 1 178 ? 0.867 -18.055 20.282 1.00 37.81 178 GLY A O 1
ATOM 1383 N N . VAL A 1 179 ? 2.811 -18.855 21.005 1.00 40.72 179 VAL A N 1
ATOM 1384 C CA . VAL A 1 179 ? 2.245 -20.137 21.460 1.00 40.72 179 VAL A CA 1
ATOM 1385 C C . VAL A 1 179 ? 1.703 -20.038 22.890 1.00 40.72 179 VAL A C 1
ATOM 1387 O O . VAL A 1 179 ? 0.628 -20.561 23.165 1.00 40.72 179 VAL A O 1
ATOM 1390 N N . LEU A 1 180 ? 2.401 -19.329 23.781 1.00 36.47 180 LEU A N 1
ATOM 1391 C CA . LEU A 1 180 ? 2.013 -19.153 25.184 1.00 36.47 180 LEU A CA 1
ATOM 1392 C C . LEU A 1 180 ? 0.908 -18.107 25.353 1.00 36.47 180 LEU A C 1
ATOM 1394 O O . LEU A 1 180 ? -0.014 -18.351 26.118 1.00 36.47 180 LEU A O 1
ATOM 1398 N N . ASP A 1 181 ? 0.920 -17.029 24.569 1.00 41.78 181 ASP A N 1
ATOM 1399 C CA . ASP A 1 181 ? -0.157 -16.029 24.555 1.00 41.78 181 ASP A CA 1
ATOM 1400 C C . ASP A 1 181 ? -1.442 -16.605 23.949 1.00 41.78 181 ASP A C 1
ATOM 1402 O O . ASP A 1 181 ? -2.544 -16.306 24.409 1.00 41.78 181 ASP A O 1
ATOM 1406 N N . ASN A 1 182 ? -1.319 -17.493 22.953 1.00 40.91 182 ASN A N 1
ATOM 1407 C CA . ASN A 1 182 ? -2.460 -18.239 22.428 1.00 40.91 182 ASN A CA 1
ATOM 1408 C C . ASN A 1 182 ? -2.937 -19.309 23.418 1.00 40.91 182 ASN A C 1
ATOM 1410 O O . ASN A 1 182 ? -4.137 -19.509 23.529 1.00 40.91 182 ASN A O 1
ATOM 1414 N N . LEU A 1 183 ? -2.053 -19.960 24.182 1.00 37.38 183 LEU A N 1
ATOM 1415 C CA . LEU A 1 183 ? -2.449 -20.885 25.253 1.00 37.38 183 LEU A CA 1
ATOM 1416 C C . LEU A 1 183 ? -3.099 -20.160 26.439 1.00 37.38 183 LEU A C 1
ATOM 1418 O O . LEU A 1 183 ? -4.080 -20.663 26.971 1.00 37.38 183 LEU A O 1
ATOM 1422 N N . ALA A 1 184 ? -2.609 -18.983 26.828 1.00 38.59 184 ALA A N 1
ATOM 1423 C CA . ALA A 1 184 ? -3.148 -18.193 27.931 1.00 38.59 184 ALA A CA 1
ATOM 1424 C C . ALA A 1 184 ? -4.493 -17.554 27.562 1.00 38.59 184 ALA A C 1
ATOM 1426 O O . ALA A 1 184 ? -5.457 -17.690 28.313 1.00 38.59 184 ALA A O 1
ATOM 1427 N N . ASN A 1 185 ? -4.609 -16.957 26.369 1.00 41.78 185 ASN A N 1
ATOM 1428 C CA . ASN A 1 185 ? -5.897 -16.466 25.870 1.00 41.78 185 ASN A CA 1
ATOM 1429 C C . ASN A 1 185 ? -6.896 -17.612 25.670 1.00 41.78 185 ASN A C 1
ATOM 1431 O O . ASN A 1 185 ? -8.068 -17.451 26.002 1.00 41.78 185 ASN A O 1
ATOM 1435 N N . ASN A 1 186 ? -6.433 -18.789 25.232 1.00 35.25 186 ASN A N 1
ATOM 1436 C CA . ASN A 1 186 ? -7.284 -19.972 25.162 1.00 35.25 186 ASN A CA 1
ATOM 1437 C C . ASN A 1 186 ? -7.659 -20.501 26.561 1.00 35.25 186 ASN A C 1
ATOM 1439 O O . ASN A 1 186 ? -8.796 -20.926 26.749 1.00 35.25 186 ASN A O 1
ATOM 1443 N N . MET A 1 187 ? -6.788 -20.424 27.576 1.00 30.88 187 MET A N 1
ATOM 1444 C CA . MET A 1 187 ? -7.089 -20.868 28.949 1.00 30.88 187 MET A CA 1
ATOM 1445 C C . MET A 1 187 ? -8.136 -20.001 29.661 1.00 30.88 187 MET A C 1
ATOM 1447 O O . MET A 1 187 ? -8.945 -20.539 30.420 1.00 30.88 187 MET A O 1
ATOM 1451 N N . TYR A 1 188 ? -8.200 -18.698 29.370 1.00 39.38 188 TYR A N 1
ATOM 1452 C CA . TYR A 1 188 ? -9.288 -17.841 29.862 1.00 39.38 188 TYR A CA 1
ATOM 1453 C C . TYR A 1 188 ? -10.607 -18.013 29.084 1.00 39.38 188 TYR A C 1
ATOM 1455 O O . TYR A 1 188 ? -11.630 -17.484 29.508 1.00 39.38 188 TYR A O 1
ATOM 1463 N N . THR A 1 189 ? -10.614 -18.790 27.994 1.00 38.97 189 THR A N 1
ATOM 1464 C CA . THR A 1 189 ? -11.827 -19.149 27.227 1.00 38.97 189 THR A CA 1
ATOM 1465 C C . THR A 1 189 ? -12.227 -20.627 27.330 1.00 38.97 189 THR A C 1
ATOM 1467 O O . THR A 1 189 ? -13.327 -20.980 26.923 1.00 38.97 189 THR A O 1
ATOM 1470 N N . LEU A 1 190 ? -11.370 -21.505 27.866 1.00 32.94 190 LEU A N 1
ATOM 1471 C CA . LEU A 1 190 ? -11.585 -22.965 27.875 1.00 32.94 190 LEU A CA 1
ATOM 1472 C C . LEU A 1 190 ? -11.986 -23.543 29.238 1.00 32.94 190 LEU A C 1
ATOM 1474 O O . LEU A 1 190 ? -12.218 -24.746 29.341 1.00 32.94 190 LEU A O 1
ATOM 1478 N N . SER A 1 191 ? -12.109 -22.729 30.287 1.00 31.55 191 SER A N 1
ATOM 1479 C CA . SER A 1 191 ? -12.520 -23.202 31.615 1.00 31.55 191 SER A CA 1
ATOM 1480 C C . SER A 1 191 ? -14.005 -22.962 31.904 1.00 31.55 191 SER A C 1
ATOM 1482 O O . SER A 1 191 ? -14.352 -22.336 32.897 1.00 31.55 191 SER A O 1
ATOM 1484 N N . SER A 1 192 ? -14.896 -23.474 31.049 1.00 32.25 192 SER A N 1
ATOM 1485 C CA . SER A 1 192 ? -16.219 -24.005 31.441 1.00 32.25 192 SER A CA 1
ATOM 1486 C C . SER A 1 192 ? -16.988 -24.480 30.209 1.00 32.25 192 SER A C 1
ATOM 1488 O O . SER A 1 192 ? -17.138 -23.745 29.242 1.00 32.25 192 SER A O 1
ATOM 1490 N N . GLY A 1 193 ? -17.495 -25.713 30.248 1.00 30.95 193 GLY A N 1
ATOM 1491 C CA . GLY A 1 193 ? -18.292 -26.339 29.186 1.00 30.95 193 GLY A CA 1
ATOM 1492 C C . GLY A 1 193 ? -19.713 -25.780 29.040 1.00 30.95 193 GLY A C 1
ATOM 1493 O O . GLY A 1 193 ? -20.674 -26.540 29.088 1.00 30.95 193 GLY A O 1
ATOM 1494 N N . ALA A 1 194 ? -19.855 -24.473 28.842 1.00 30.86 194 ALA A N 1
ATOM 1495 C CA . ALA A 1 194 ? -21.100 -23.802 28.473 1.00 30.86 194 ALA A CA 1
ATOM 1496 C C . ALA A 1 194 ? -20.785 -22.761 27.383 1.00 30.86 194 ALA A C 1
ATOM 1498 O O . ALA A 1 194 ? -19.669 -22.259 27.345 1.00 30.86 194 ALA A O 1
ATOM 1499 N N . GLY A 1 195 ? -21.724 -22.505 26.465 1.00 33.56 195 GLY A N 1
ATOM 1500 C CA . GLY A 1 195 ? -21.515 -21.774 25.203 1.00 33.56 195 GLY A CA 1
ATOM 1501 C C . GLY A 1 195 ? -20.602 -20.538 25.262 1.00 33.56 195 GLY A C 1
ATOM 1502 O O . GLY A 1 195 ? -20.559 -19.825 26.258 1.00 33.56 195 GLY A O 1
ATOM 1503 N N . PHE A 1 196 ? -19.879 -20.289 24.164 1.00 38.97 196 PHE A N 1
ATOM 1504 C CA . PHE A 1 196 ? -18.954 -19.165 23.987 1.00 38.97 196 PHE A CA 1
ATOM 1505 C C . PHE A 1 196 ? -19.636 -17.810 24.246 1.00 38.97 196 PHE A C 1
ATOM 1507 O O . PHE A 1 196 ? -20.187 -17.208 23.333 1.00 38.97 196 PHE A O 1
ATOM 1514 N N . THR A 1 197 ? -19.575 -17.289 25.470 1.00 42.66 197 THR A N 1
ATOM 1515 C CA . THR A 1 197 ? -20.047 -15.930 25.758 1.00 42.66 197 THR A CA 1
ATOM 1516 C C . THR A 1 197 ? -18.943 -14.935 25.409 1.00 42.66 197 THR A C 1
ATOM 1518 O O . THR A 1 197 ? -17.988 -14.766 26.172 1.00 42.66 197 THR A O 1
ATOM 1521 N N . MET A 1 198 ? -19.044 -14.277 24.251 1.00 60.78 198 MET A N 1
ATOM 1522 C CA . MET A 1 198 ? -18.195 -13.126 23.931 1.00 60.78 198 MET A CA 1
ATOM 1523 C C . MET A 1 198 ? -18.459 -12.006 24.944 1.00 60.78 198 MET A C 1
ATOM 1525 O O . MET A 1 198 ? -19.604 -11.651 25.217 1.00 60.78 198 MET A O 1
ATOM 1529 N N . SER A 1 199 ? -17.401 -11.434 25.524 1.00 68.44 199 SER A N 1
ATOM 1530 C CA . SER A 1 199 ? -17.575 -10.347 26.492 1.00 68.44 199 SER A CA 1
ATOM 1531 C C . SER A 1 199 ? -17.983 -9.049 25.785 1.00 68.44 199 SER A C 1
ATOM 1533 O O . SER A 1 199 ? -17.329 -8.609 24.837 1.00 68.44 199 SER A O 1
ATOM 1535 N N . ASP A 1 200 ? -19.031 -8.380 26.273 1.00 70.25 200 ASP A N 1
ATOM 1536 C CA . ASP A 1 200 ? -19.549 -7.142 25.665 1.00 70.25 200 ASP A CA 1
ATOM 1537 C C . ASP A 1 200 ? -18.529 -5.979 25.641 1.00 70.25 200 ASP A C 1
ATOM 1539 O O . ASP A 1 200 ? -18.705 -5.001 24.900 1.00 70.25 200 ASP A O 1
ATOM 1543 N N . SER A 1 201 ? -17.465 -6.076 26.447 1.00 72.75 201 SER A N 1
ATOM 1544 C CA . SER A 1 201 ? -16.375 -5.102 26.570 1.00 72.75 201 SER A CA 1
ATOM 1545 C C . SER A 1 201 ? -15.216 -5.326 25.592 1.00 72.75 201 SER A C 1
ATOM 1547 O O . SER A 1 201 ? -14.368 -4.439 25.458 1.00 72.75 201 SER A O 1
ATOM 1549 N N . GLN A 1 202 ? -15.173 -6.463 24.891 1.00 82.12 202 GLN A N 1
ATOM 1550 C CA . GLN A 1 202 ? -14.110 -6.776 23.941 1.00 82.12 202 GLN A CA 1
ATOM 1551 C C . GLN A 1 202 ? -14.140 -5.813 22.753 1.00 82.12 202 GLN A C 1
ATOM 1553 O O . GLN A 1 202 ? -15.197 -5.556 22.174 1.00 82.12 202 GLN A O 1
ATOM 1558 N N . LEU A 1 203 ? -12.976 -5.253 22.416 1.00 84.19 203 LEU A N 1
ATOM 1559 C CA . LEU A 1 203 ? -12.825 -4.269 21.348 1.00 84.19 203 LEU A CA 1
ATOM 1560 C C . LEU A 1 203 ? -12.362 -4.938 20.058 1.00 84.19 203 LEU A C 1
ATOM 1562 O O . LEU A 1 203 ? -11.424 -5.732 20.065 1.00 84.19 203 LEU A O 1
ATOM 1566 N N . TYR A 1 204 ? -12.958 -4.533 18.946 1.00 87.69 204 TYR A N 1
ATOM 1567 C CA . TYR A 1 204 ? -12.674 -5.050 17.615 1.00 87.69 204 TYR A CA 1
ATOM 1568 C C . TYR A 1 204 ? -12.269 -3.918 16.680 1.00 87.69 204 TYR A C 1
ATOM 1570 O O . TYR A 1 204 ? -12.761 -2.795 16.807 1.00 87.69 204 TYR A O 1
ATOM 1578 N N . LYS A 1 205 ? -11.378 -4.219 15.733 1.00 88.12 205 LYS A N 1
ATOM 1579 C CA . LYS A 1 205 ? -11.033 -3.337 14.612 1.00 88.12 205 LYS A CA 1
ATOM 1580 C C . LYS A 1 205 ? -10.796 -4.138 13.340 1.00 88.12 205 LYS A C 1
ATOM 1582 O O . LYS A 1 205 ? -10.402 -5.301 13.408 1.00 88.12 205 LYS A O 1
ATOM 1587 N N . ILE A 1 206 ? -10.923 -3.483 12.191 1.00 88.50 206 ILE A N 1
ATOM 1588 C CA . ILE A 1 206 ? -10.513 -4.064 10.908 1.00 88.50 206 ILE A CA 1
ATOM 1589 C C . ILE A 1 206 ? -9.004 -4.320 10.902 1.00 88.50 206 ILE A C 1
ATOM 1591 O O . ILE A 1 206 ? -8.196 -3.492 11.336 1.00 88.50 206 ILE A O 1
ATOM 1595 N N . ASN A 1 207 ? -8.620 -5.485 10.391 1.00 88.62 207 ASN A N 1
ATOM 1596 C CA . ASN A 1 207 ? -7.235 -5.904 10.310 1.00 88.62 207 ASN A CA 1
ATOM 1597 C C . ASN A 1 207 ? -6.536 -5.314 9.078 1.00 88.62 207 ASN A C 1
ATOM 1599 O O . ASN A 1 207 ? -6.516 -5.901 7.998 1.00 88.62 207 ASN A O 1
ATOM 1603 N N . THR A 1 208 ? -5.891 -4.163 9.255 1.00 84.81 208 THR A N 1
ATOM 1604 C CA . THR A 1 208 ? -5.145 -3.488 8.181 1.00 84.81 208 THR A CA 1
ATOM 1605 C C . THR A 1 208 ? -4.001 -4.339 7.616 1.00 84.81 208 THR A C 1
ATOM 1607 O O . THR A 1 208 ? -3.714 -4.270 6.419 1.00 84.81 208 THR A O 1
ATOM 1610 N N . LYS A 1 209 ? -3.386 -5.208 8.436 1.00 85.88 209 LYS A N 1
ATOM 1611 C CA . LYS A 1 209 ? -2.345 -6.146 7.981 1.00 85.88 209 LYS A CA 1
ATOM 1612 C C . LYS A 1 209 ? -2.927 -7.205 7.050 1.00 85.88 209 LYS A C 1
ATOM 1614 O O . LYS A 1 209 ? -2.377 -7.417 5.971 1.00 85.88 209 LYS A O 1
ATOM 1619 N N . PHE A 1 210 ? -4.069 -7.789 7.409 1.00 85.94 210 PHE A N 1
ATOM 1620 C CA . PHE A 1 210 ? -4.764 -8.758 6.559 1.00 85.94 210 PHE A CA 1
ATOM 1621 C C . PHE A 1 210 ? -5.126 -8.170 5.193 1.00 85.94 210 PHE A C 1
ATOM 1623 O O . PHE A 1 210 ? -4.906 -8.828 4.178 1.00 85.94 210 PHE A O 1
ATOM 1630 N N . ILE A 1 211 ? -5.600 -6.919 5.137 1.00 86.19 211 ILE A N 1
ATOM 1631 C CA . ILE A 1 211 ? -5.880 -6.226 3.865 1.00 86.19 211 ILE A CA 1
ATOM 1632 C C . ILE A 1 211 ? -4.624 -6.187 2.997 1.00 86.19 211 ILE A C 1
ATOM 1634 O O . ILE A 1 211 ? -4.645 -6.571 1.834 1.00 86.19 211 ILE A O 1
ATOM 1638 N N . SER A 1 212 ? -3.502 -5.760 3.574 1.00 85.81 212 SER A N 1
ATOM 1639 C CA . SER A 1 212 ? -2.256 -5.657 2.821 1.00 85.81 212 SER A CA 1
ATOM 1640 C C . SER A 1 212 ? -1.750 -7.025 2.330 1.00 85.81 212 SER A C 1
ATOM 1642 O O . SER A 1 212 ? -1.329 -7.157 1.185 1.00 85.81 212 SER A O 1
ATOM 1644 N N . GLU A 1 213 ? -1.837 -8.073 3.155 1.00 86.06 213 GLU A N 1
ATOM 1645 C CA . GLU A 1 213 ? -1.404 -9.426 2.787 1.00 86.06 213 GLU A CA 1
ATOM 1646 C C . GLU A 1 213 ? -2.324 -10.105 1.768 1.00 86.06 213 GLU A C 1
ATOM 1648 O O . GLU A 1 213 ? -1.840 -10.807 0.879 1.00 86.06 213 GLU A O 1
ATOM 1653 N N . SER A 1 214 ? -3.639 -9.922 1.892 1.00 86.06 214 SER A N 1
ATOM 1654 C CA . SER A 1 214 ? -4.626 -10.449 0.942 1.00 86.06 214 SER A CA 1
ATOM 1655 C C . SER A 1 214 ? -4.453 -9.812 -0.435 1.00 86.06 214 SER A C 1
ATOM 1657 O O . SER A 1 214 ? -4.374 -10.542 -1.422 1.00 86.06 214 SER A O 1
ATOM 1659 N N . LEU A 1 215 ? -4.242 -8.492 -0.483 1.00 88.19 215 LEU A N 1
ATOM 1660 C CA . LEU A 1 215 ? -3.898 -7.753 -1.698 1.00 88.19 215 LEU A CA 1
ATOM 1661 C C . LEU A 1 215 ? -2.687 -8.337 -2.425 1.00 88.19 215 LEU A C 1
ATOM 1663 O O . LEU A 1 215 ? -2.744 -8.616 -3.622 1.00 88.19 215 LEU A O 1
ATOM 1667 N N . LEU A 1 216 ? -1.583 -8.546 -1.704 1.00 88.31 216 LEU A N 1
ATOM 1668 C CA . LEU A 1 216 ? -0.375 -9.108 -2.299 1.00 88.31 216 LEU A CA 1
ATOM 1669 C C . LEU A 1 216 ? -0.590 -10.550 -2.769 1.00 88.31 216 LEU A C 1
ATOM 1671 O O . LEU A 1 216 ? -0.110 -10.922 -3.839 1.00 88.31 216 LEU A O 1
ATOM 1675 N N . LYS A 1 217 ? -1.311 -11.366 -1.991 1.00 85.69 217 LYS A N 1
ATOM 1676 C CA . LYS A 1 217 ? -1.641 -12.747 -2.367 1.00 85.69 217 LYS A CA 1
ATOM 1677 C C . LYS A 1 217 ? -2.477 -12.791 -3.647 1.00 85.69 217 LYS A C 1
ATOM 1679 O O . LYS A 1 217 ? -2.163 -13.597 -4.517 1.00 85.69 217 LYS A O 1
ATOM 1684 N N . GLU A 1 218 ? -3.497 -11.944 -3.779 1.00 86.94 218 GLU A N 1
ATOM 1685 C CA . GLU A 1 218 ? -4.341 -11.871 -4.980 1.00 86.94 218 GLU A CA 1
ATOM 1686 C C . GLU A 1 218 ? -3.522 -11.481 -6.219 1.00 86.94 218 GLU A C 1
ATOM 1688 O O . GLU A 1 218 ? -3.578 -12.165 -7.240 1.00 86.94 218 GLU A O 1
ATOM 1693 N N . GLU A 1 219 ? -2.679 -10.453 -6.120 1.00 88.50 219 GLU A N 1
ATOM 1694 C CA . GLU A 1 219 ? -1.846 -10.021 -7.250 1.00 88.50 219 GLU A CA 1
ATOM 1695 C C . GLU A 1 219 ? -0.796 -11.064 -7.642 1.00 88.50 219 GLU A C 1
ATOM 1697 O O . GLU A 1 219 ? -0.538 -11.283 -8.828 1.00 88.50 219 GLU A O 1
ATOM 1702 N N . LEU A 1 220 ? -0.220 -11.767 -6.661 1.00 87.44 220 LEU A N 1
ATOM 1703 C CA . LEU A 1 220 ? 0.665 -12.898 -6.932 1.00 87.44 220 LEU A CA 1
ATOM 1704 C C . LEU A 1 220 ? -0.082 -14.024 -7.652 1.00 87.44 220 LEU A C 1
ATOM 1706 O O . LEU A 1 220 ? 0.443 -14.542 -8.637 1.00 87.44 220 LEU A O 1
ATOM 1710 N N . LYS A 1 221 ? -1.308 -14.366 -7.232 1.00 85.69 221 LYS A N 1
ATOM 1711 C CA . LYS A 1 221 ? -2.141 -15.360 -7.931 1.00 85.69 221 LYS A CA 1
ATOM 1712 C C . LYS A 1 221 ? -2.373 -14.960 -9.390 1.00 85.69 221 LYS A C 1
ATOM 1714 O O . LYS A 1 221 ? -2.090 -15.753 -10.285 1.00 85.69 221 LYS A O 1
ATOM 1719 N N . LEU A 1 222 ? -2.811 -13.724 -9.645 1.00 86.06 222 LEU A N 1
ATOM 1720 C CA . LEU A 1 222 ? -3.074 -13.222 -11.001 1.00 86.06 222 LEU A CA 1
ATOM 1721 C C . LEU A 1 222 ? -1.825 -13.262 -11.888 1.00 86.06 222 LEU A C 1
ATOM 1723 O O . LEU A 1 222 ? -1.877 -13.684 -13.048 1.00 86.06 222 LEU A O 1
ATOM 1727 N N . LEU A 1 223 ? -0.684 -12.848 -11.339 1.00 85.25 223 LEU A N 1
ATOM 1728 C CA . LEU A 1 223 ? 0.594 -12.909 -12.033 1.00 85.25 223 LEU A CA 1
ATOM 1729 C C . LEU A 1 223 ? 0.985 -14.357 -12.353 1.00 85.25 223 LEU A C 1
ATOM 1731 O O . LEU A 1 223 ? 1.444 -14.624 -13.467 1.00 85.25 223 LEU A O 1
ATOM 1735 N N . MET A 1 224 ? 0.760 -15.285 -11.421 1.00 81.44 224 MET A N 1
ATOM 1736 C CA . MET A 1 224 ? 1.089 -16.691 -11.610 1.00 81.44 224 MET A CA 1
ATOM 1737 C C . MET A 1 224 ? 0.218 -17.359 -12.669 1.00 81.44 224 MET A C 1
ATOM 1739 O O . MET A 1 224 ? 0.747 -18.018 -13.568 1.00 81.44 224 MET A O 1
ATOM 1743 N N . PHE A 1 225 ? -1.094 -17.133 -12.621 1.00 84.00 225 PHE A N 1
ATOM 1744 C CA . PHE A 1 225 ? -2.045 -17.682 -13.588 1.00 84.00 225 PHE A CA 1
ATOM 1745 C C . PHE A 1 225 ? -1.741 -17.197 -15.006 1.00 84.00 225 PHE A C 1
ATOM 1747 O O . PHE A 1 225 ? -1.764 -17.974 -15.960 1.00 84.00 225 PHE A O 1
ATOM 1754 N N . LYS A 1 226 ? -1.333 -15.931 -15.147 1.00 83.88 226 LYS A N 1
ATOM 1755 C CA . LYS A 1 226 ? -0.922 -15.371 -16.438 1.00 83.88 226 LYS A CA 1
ATOM 1756 C C . LYS A 1 226 ? 0.400 -15.943 -16.964 1.00 83.88 226 LYS A C 1
ATOM 1758 O O . LYS A 1 226 ? 0.604 -15.952 -18.176 1.00 83.88 226 LYS A O 1
ATOM 1763 N N . ARG A 1 227 ? 1.318 -16.357 -16.083 1.00 81.62 227 ARG A N 1
ATOM 1764 C CA . ARG A 1 227 ? 2.648 -16.871 -16.458 1.00 81.62 227 ARG A CA 1
ATOM 1765 C C . ARG A 1 227 ? 2.625 -18.348 -16.832 1.00 81.62 227 ARG A C 1
ATOM 1767 O O . ARG A 1 227 ? 3.254 -18.707 -17.820 1.00 81.62 227 ARG A O 1
ATOM 1774 N N . ILE A 1 228 ? 1.946 -19.173 -16.035 1.00 77.19 228 ILE A N 1
ATOM 1775 C CA . ILE A 1 228 ? 1.975 -20.634 -16.182 1.00 77.19 228 ILE A CA 1
ATOM 1776 C C . ILE A 1 228 ? 0.874 -21.133 -17.135 1.00 77.19 228 ILE A C 1
ATOM 1778 O O . ILE A 1 228 ? 1.074 -22.132 -17.821 1.00 77.19 228 ILE A O 1
ATOM 1782 N N . GLY A 1 229 ? -0.256 -20.423 -17.233 1.00 70.62 229 GLY A N 1
ATOM 1783 C CA . GLY A 1 229 ? -1.398 -20.816 -18.064 1.00 70.62 229 GLY A CA 1
ATOM 1784 C C . GLY A 1 229 ? -2.532 -21.488 -17.278 1.00 70.62 229 GLY A C 1
ATOM 1785 O O . GLY A 1 229 ? -2.386 -21.832 -16.108 1.00 70.62 229 GLY A O 1
ATOM 1786 N N . GLY A 1 230 ? -3.694 -21.626 -17.926 1.00 64.69 230 GLY A N 1
ATOM 1787 C CA . GLY A 1 230 ? -4.981 -21.872 -17.267 1.00 64.69 230 GLY A CA 1
ATOM 1788 C C . GLY A 1 230 ? -5.466 -23.317 -17.328 1.00 64.69 230 GLY A C 1
ATOM 1789 O O . GLY A 1 230 ? -6.295 -23.658 -18.164 1.00 64.69 230 GLY A O 1
ATOM 1790 N N . THR A 1 231 ? -5.003 -24.160 -16.407 1.00 73.56 231 THR A N 1
ATOM 1791 C CA . THR A 1 231 ? -5.759 -25.364 -16.028 1.00 73.56 231 THR A CA 1
ATOM 1792 C C . THR A 1 231 ? -6.291 -25.155 -14.618 1.00 73.56 231 THR A C 1
ATOM 1794 O O . THR A 1 231 ? -5.520 -24.826 -13.721 1.00 73.56 231 THR A O 1
ATOM 1797 N N . GLU A 1 232 ? -7.586 -25.361 -14.383 1.00 72.75 232 GLU A N 1
ATOM 1798 C CA . GLU A 1 232 ? -8.191 -25.135 -13.061 1.00 72.75 232 GLU A CA 1
ATOM 1799 C C . GLU A 1 232 ? -7.486 -25.937 -11.959 1.00 72.75 232 GLU A C 1
ATOM 1801 O O . GLU A 1 232 ? -7.250 -25.423 -10.869 1.00 72.75 232 GLU A O 1
ATOM 1806 N N . LEU A 1 233 ? -7.040 -27.161 -12.259 1.00 72.81 233 LEU A N 1
ATOM 1807 C CA . LEU A 1 233 ? -6.261 -27.987 -11.330 1.00 72.81 233 LEU A CA 1
ATOM 1808 C C . LEU A 1 233 ? -4.931 -27.335 -10.921 1.00 72.81 233 LEU A C 1
ATOM 1810 O O . LEU A 1 233 ? -4.548 -27.409 -9.757 1.00 72.81 233 LEU A O 1
ATOM 1814 N N . LEU A 1 234 ? -4.245 -26.659 -11.847 1.00 75.44 234 LEU A N 1
ATOM 1815 C CA . LEU A 1 234 ? -3.019 -25.913 -11.553 1.00 75.44 234 LEU A CA 1
ATOM 1816 C C . LEU A 1 234 ? -3.310 -24.758 -10.588 1.00 75.44 234 LEU A C 1
ATOM 1818 O O . LEU A 1 234 ? -2.557 -24.547 -9.638 1.00 75.44 234 LEU A O 1
ATOM 1822 N N . HIS A 1 235 ? -4.411 -24.036 -10.812 1.00 78.00 235 HIS A N 1
ATOM 1823 C CA . HIS A 1 235 ? -4.816 -22.940 -9.938 1.00 78.00 235 HIS A CA 1
ATOM 1824 C C . HIS A 1 235 ? -5.088 -23.450 -8.521 1.00 78.00 235 HIS A C 1
ATOM 1826 O O . HIS A 1 235 ? -4.513 -22.919 -7.577 1.00 78.00 235 HIS A O 1
ATOM 1832 N N . HIS A 1 236 ? -5.843 -24.541 -8.368 1.00 75.69 236 HIS A N 1
ATOM 1833 C CA . HIS A 1 236 ? -6.117 -25.137 -7.057 1.00 75.69 236 HIS A CA 1
ATOM 1834 C C . HIS A 1 236 ? -4.845 -25.649 -6.359 1.00 75.69 236 HIS A C 1
ATOM 1836 O O . HIS A 1 236 ? -4.691 -25.449 -5.154 1.00 75.69 236 HIS A O 1
ATOM 1842 N N . VAL A 1 237 ? -3.903 -26.261 -7.091 1.00 77.06 237 VAL A N 1
ATOM 1843 C CA . VAL A 1 237 ? -2.599 -26.682 -6.538 1.00 77.06 237 VAL A CA 1
ATOM 1844 C C . VAL A 1 237 ? -1.810 -25.474 -6.026 1.00 77.06 237 VAL A C 1
ATOM 1846 O O . VAL A 1 237 ? -1.318 -25.495 -4.897 1.00 77.06 237 VAL A O 1
ATOM 1849 N N . LEU A 1 238 ? -1.724 -24.400 -6.816 1.00 76.19 238 LEU A N 1
ATOM 1850 C CA . LEU A 1 238 ? -1.045 -23.166 -6.415 1.00 76.19 238 LEU A CA 1
ATOM 1851 C C . LEU A 1 238 ? -1.735 -22.501 -5.221 1.00 76.19 238 LEU A C 1
ATOM 1853 O O . LEU A 1 238 ? -1.059 -22.056 -4.299 1.00 76.19 238 LEU A O 1
ATOM 1857 N N . GLU A 1 239 ? -3.066 -22.484 -5.175 1.00 78.50 239 GLU A N 1
ATOM 1858 C CA . GLU A 1 239 ? -3.803 -21.944 -4.034 1.00 78.50 239 GLU A CA 1
ATOM 1859 C C . GLU A 1 239 ? -3.540 -22.716 -2.742 1.00 78.50 239 GLU A C 1
ATOM 1861 O O . GLU A 1 239 ? -3.359 -22.104 -1.687 1.00 78.50 239 GLU A O 1
ATOM 1866 N N . VAL A 1 240 ? -3.485 -24.048 -2.808 1.00 77.81 240 VAL A N 1
ATOM 1867 C CA . VAL A 1 240 ? -3.161 -24.890 -1.649 1.00 77.81 240 VAL A CA 1
ATOM 1868 C C . VAL A 1 240 ? -1.739 -24.618 -1.160 1.00 77.81 240 VAL A C 1
ATOM 1870 O O . VAL A 1 240 ? -1.536 -24.484 0.049 1.00 77.81 240 VAL A O 1
ATOM 1873 N N . LEU A 1 241 ? -0.778 -24.468 -2.077 1.00 74.88 241 LEU A N 1
ATOM 1874 C CA . LEU A 1 241 ? 0.602 -24.105 -1.742 1.00 74.88 241 LEU A CA 1
ATOM 1875 C C . LEU A 1 241 ? 0.699 -22.691 -1.142 1.00 74.88 241 LEU A C 1
ATOM 1877 O O . LEU A 1 241 ? 1.465 -22.465 -0.210 1.00 74.88 241 LEU A O 1
ATOM 1881 N N . MET A 1 242 ? -0.113 -21.745 -1.620 1.00 76.12 242 MET A N 1
ATOM 1882 C CA . MET A 1 242 ? -0.111 -20.359 -1.143 1.00 76.12 242 MET A CA 1
ATOM 1883 C C . MET A 1 242 ? -0.868 -20.153 0.186 1.00 76.12 242 MET A C 1
ATOM 1885 O O . MET A 1 242 ? -0.643 -19.151 0.869 1.00 76.12 242 MET A O 1
ATOM 1889 N N . LYS A 1 243 ? -1.761 -21.070 0.589 1.00 72.19 243 LYS A N 1
ATOM 1890 C CA . LYS A 1 243 ? -2.601 -20.911 1.795 1.00 72.19 243 LYS A CA 1
ATOM 1891 C C . LYS A 1 243 ? -1.836 -21.008 3.122 1.00 72.19 243 LYS A C 1
ATOM 1893 O O . LYS A 1 243 ? -2.204 -20.300 4.053 1.00 72.19 243 LYS A O 1
ATOM 1898 N N . LYS A 1 244 ? -0.784 -21.832 3.240 1.00 62.47 244 LYS A N 1
ATOM 1899 C CA . LYS A 1 244 ? -0.073 -22.051 4.524 1.00 62.47 244 LYS A CA 1
ATOM 1900 C C . LYS A 1 244 ? 1.088 -21.063 4.818 1.00 62.47 244 LYS A C 1
ATOM 1902 O O . LYS A 1 244 ? 1.851 -21.274 5.759 1.00 62.47 244 LYS A O 1
ATOM 1907 N N . GLY A 1 245 ? 1.218 -19.959 4.080 1.00 58.69 245 GLY A N 1
ATOM 1908 C CA . GLY A 1 245 ? 2.219 -18.920 4.375 1.00 58.69 245 GLY A CA 1
ATOM 1909 C C . GLY A 1 245 ? 3.655 -19.271 3.952 1.00 58.69 245 GLY A C 1
ATOM 1910 O O . GLY A 1 245 ? 3.880 -20.161 3.135 1.00 58.69 245 GLY A O 1
ATOM 1911 N N . THR A 1 246 ? 4.636 -18.512 4.452 1.00 55.59 246 THR A N 1
ATOM 1912 C CA . THR A 1 246 ? 5.967 -18.349 3.835 1.00 55.59 246 THR A CA 1
ATOM 1913 C C . THR A 1 246 ? 6.977 -19.482 4.036 1.00 55.59 246 THR A C 1
ATOM 1915 O O . THR A 1 246 ? 8.024 -19.430 3.399 1.00 55.59 246 THR A O 1
ATOM 1918 N N . GLN A 1 247 ? 6.719 -20.488 4.881 1.00 53.41 247 GLN A N 1
ATOM 1919 C CA . GLN A 1 247 ? 7.768 -21.448 5.284 1.00 53.41 247 GLN A CA 1
ATOM 1920 C C . GLN A 1 247 ? 7.318 -22.901 5.489 1.00 53.41 247 GLN A C 1
ATOM 1922 O O . GLN A 1 247 ? 8.100 -23.715 5.967 1.00 53.41 247 GLN A O 1
ATOM 1927 N N . THR A 1 248 ? 6.089 -23.272 5.128 1.00 60.59 248 THR A N 1
ATOM 1928 C CA . THR A 1 248 ? 5.650 -24.664 5.312 1.00 60.59 248 THR A CA 1
ATOM 1929 C C . THR A 1 248 ? 5.805 -25.455 4.020 1.00 60.59 248 THR A C 1
ATOM 1931 O O . THR A 1 248 ? 5.148 -25.187 3.013 1.00 60.59 248 THR A O 1
ATOM 1934 N N . SER A 1 249 ? 6.702 -26.438 4.042 1.00 64.56 249 SER A N 1
ATOM 1935 C CA . SER A 1 249 ? 6.760 -27.467 3.015 1.00 64.56 249 SER A CA 1
ATOM 1936 C C . SER A 1 249 ? 5.546 -28.389 3.172 1.00 64.56 249 SER A C 1
ATOM 1938 O O . SER A 1 249 ? 5.128 -28.735 4.278 1.00 64.56 249 SER A O 1
ATOM 1940 N N . LEU A 1 250 ? 4.914 -28.735 2.055 1.00 67.44 250 LEU A N 1
ATOM 1941 C CA . LEU A 1 250 ? 3.738 -29.597 2.027 1.00 67.44 250 LEU A CA 1
ATOM 1942 C C . LEU A 1 250 ? 4.113 -30.931 1.391 1.00 67.44 250 LEU A C 1
ATOM 1944 O O . LEU A 1 250 ? 4.649 -30.964 0.282 1.00 67.44 250 LEU A O 1
ATOM 1948 N N . SER A 1 251 ? 3.816 -32.036 2.077 1.00 72.38 251 SER A N 1
ATOM 1949 C CA . SER A 1 251 ? 3.981 -33.367 1.490 1.00 72.38 251 SER A CA 1
ATOM 1950 C C . SER A 1 251 ? 3.003 -33.568 0.329 1.00 72.38 251 SER A C 1
ATOM 1952 O O . SER A 1 251 ? 1.895 -33.024 0.329 1.00 72.38 251 SER A O 1
ATOM 1954 N N . TYR A 1 252 ? 3.379 -34.398 -0.646 1.00 70.88 252 TYR A N 1
ATOM 1955 C CA . TYR A 1 252 ? 2.507 -34.739 -1.777 1.00 70.88 252 TYR A CA 1
ATOM 1956 C C . TYR A 1 252 ? 1.096 -35.183 -1.338 1.00 70.88 252 TYR A C 1
ATOM 1958 O O . TYR A 1 252 ? 0.101 -34.690 -1.865 1.00 70.88 252 TYR A O 1
ATOM 1966 N N . LYS A 1 253 ? 1.004 -36.041 -0.311 1.00 70.00 253 LYS A N 1
ATOM 1967 C CA . LYS A 1 253 ? -0.269 -36.570 0.216 1.00 70.00 253 LYS A CA 1
ATOM 1968 C C . LYS A 1 253 ? -1.158 -35.477 0.825 1.00 70.00 253 LYS A C 1
ATOM 1970 O O . LYS A 1 253 ? -2.385 -35.524 0.717 1.00 70.00 253 LYS A O 1
ATOM 1975 N N . GLU A 1 254 ? -0.559 -34.470 1.459 1.00 71.31 254 GLU A N 1
ATOM 1976 C CA . GLU A 1 254 ? -1.299 -33.313 1.974 1.00 71.31 254 GLU A CA 1
ATOM 1977 C C . GLU A 1 254 ? -1.811 -32.401 0.861 1.00 71.31 254 GLU A C 1
ATOM 1979 O O . GLU A 1 254 ? -2.904 -31.850 0.981 1.00 71.31 254 GLU A O 1
ATOM 1984 N N . ILE A 1 255 ? -1.027 -32.222 -0.203 1.00 71.94 255 ILE A N 1
ATOM 1985 C CA . ILE A 1 255 ? -1.426 -31.409 -1.357 1.00 71.94 255 ILE A CA 1
ATOM 1986 C C . ILE A 1 255 ? -2.572 -32.105 -2.078 1.00 71.94 255 ILE A C 1
ATOM 1988 O O . ILE A 1 255 ? -3.612 -31.494 -2.289 1.00 71.94 255 ILE A O 1
ATOM 1992 N N . GLU A 1 256 ? -2.420 -33.393 -2.379 1.00 71.75 256 GLU A N 1
ATOM 1993 C CA . GLU A 1 256 ? -3.441 -34.199 -3.041 1.00 71.75 256 GLU A CA 1
ATOM 1994 C C . GLU A 1 256 ? -4.750 -34.203 -2.242 1.00 71.75 256 GLU A C 1
ATOM 1996 O O . GLU A 1 256 ? -5.787 -33.810 -2.767 1.00 71.75 256 GLU A O 1
ATOM 2001 N N . SER A 1 257 ? -4.714 -34.512 -0.942 1.00 73.81 257 SER A N 1
ATOM 2002 C CA . SER A 1 257 ? -5.927 -34.516 -0.109 1.00 73.81 257 SER A CA 1
ATOM 2003 C C . SER A 1 257 ? -6.612 -33.147 0.004 1.00 73.81 257 SER A C 1
ATOM 2005 O O . SER A 1 257 ? -7.837 -33.087 0.110 1.00 73.81 257 SER A O 1
ATOM 2007 N N . LYS A 1 258 ? -5.865 -32.036 -0.033 1.00 72.19 258 LYS A N 1
ATOM 2008 C CA . LYS A 1 258 ? -6.436 -30.677 -0.000 1.00 72.19 258 LYS A CA 1
ATOM 2009 C C . LYS A 1 258 ? -6.962 -30.220 -1.352 1.00 72.19 258 LYS A C 1
ATOM 2011 O O . LYS A 1 258 ? -8.003 -29.573 -1.384 1.00 72.19 258 LYS A O 1
ATOM 2016 N N . VAL A 1 259 ? -6.278 -30.570 -2.438 1.00 72.56 259 VAL A N 1
ATOM 2017 C CA . VAL A 1 259 ? -6.721 -30.285 -3.808 1.00 72.56 259 VAL A CA 1
ATOM 2018 C C . VAL A 1 259 ? -7.984 -31.086 -4.126 1.00 72.56 259 VAL A C 1
ATOM 2020 O O . VAL A 1 259 ? -8.946 -30.533 -4.642 1.00 72.56 259 VAL A O 1
ATOM 2023 N N . MET A 1 260 ? -8.051 -32.355 -3.717 1.00 69.38 260 MET A N 1
ATOM 2024 C CA . MET A 1 260 ? -9.255 -33.180 -3.879 1.00 69.38 260 MET A CA 1
ATOM 2025 C C . MET A 1 260 ? -10.449 -32.654 -3.067 1.00 69.38 260 MET A C 1
ATOM 2027 O O . MET A 1 260 ? -11.589 -32.813 -3.485 1.00 69.38 260 MET A O 1
ATOM 2031 N N . LYS A 1 261 ? -10.206 -31.998 -1.923 1.00 69.12 261 LYS A N 1
ATOM 2032 C CA . LYS A 1 261 ? -11.255 -31.319 -1.141 1.00 69.12 261 LYS A CA 1
ATOM 2033 C C . LYS A 1 261 ? -11.680 -29.974 -1.739 1.00 69.12 261 LYS A C 1
ATOM 2035 O O . LYS A 1 261 ? -12.817 -29.563 -1.521 1.00 69.12 261 LYS A O 1
ATOM 2040 N N . SER A 1 262 ? -10.782 -29.266 -2.428 1.00 63.81 262 SER A N 1
ATOM 2041 C CA . SER A 1 262 ? -11.082 -27.957 -3.020 1.00 63.81 262 SER A CA 1
ATOM 2042 C C . SER A 1 262 ? -11.749 -28.057 -4.391 1.00 63.81 262 SER A C 1
ATOM 2044 O O . SER A 1 262 ? -12.555 -27.191 -4.721 1.00 63.81 262 SER A O 1
ATOM 2046 N N . VAL A 1 263 ? -11.495 -29.125 -5.152 1.00 70.50 263 VAL A N 1
ATOM 2047 C CA . VAL A 1 263 ? -12.196 -29.409 -6.411 1.00 70.50 263 VAL A CA 1
ATOM 2048 C C . VAL A 1 263 ? -13.584 -29.978 -6.098 1.00 70.50 263 VAL A C 1
ATOM 2050 O O . VAL A 1 263 ? -13.802 -31.188 -6.048 1.00 70.50 263 VAL A O 1
ATOM 2053 N N . LYS A 1 264 ? -14.552 -29.092 -5.858 1.00 61.38 264 LYS A N 1
ATOM 2054 C CA . LYS A 1 264 ? -15.965 -29.468 -5.766 1.00 61.38 264 LYS A CA 1
ATOM 2055 C C . LYS A 1 264 ? -16.469 -29.797 -7.181 1.00 61.38 264 LYS A C 1
ATOM 2057 O O . LYS A 1 264 ? -16.726 -28.894 -7.964 1.00 61.38 264 LYS A O 1
ATOM 2062 N N . THR A 1 265 ? -16.623 -31.093 -7.478 1.00 51.09 265 THR A N 1
ATOM 2063 C CA . THR A 1 265 ? -17.370 -31.684 -8.620 1.00 51.09 265 THR A CA 1
ATOM 2064 C C . THR A 1 265 ? -16.895 -31.370 -10.051 1.00 51.09 265 THR A C 1
ATOM 2066 O O . THR A 1 265 ? -17.095 -30.270 -10.544 1.00 51.09 265 THR A O 1
ATOM 2069 N N . THR A 1 266 ? -16.361 -32.383 -10.761 1.00 46.25 266 THR A N 1
ATOM 2070 C CA . THR A 1 266 ? -16.866 -32.923 -12.065 1.00 46.25 266 THR A CA 1
ATOM 2071 C C . THR A 1 266 ? -15.841 -33.769 -12.827 1.00 46.25 266 THR A C 1
ATOM 2073 O O . THR A 1 266 ? -16.242 -34.614 -13.620 1.00 46.25 266 THR A O 1
ATOM 2076 N N . ASN A 1 267 ? -14.540 -33.644 -12.560 1.00 52.47 267 ASN A N 1
ATOM 2077 C CA . ASN A 1 267 ? -13.534 -34.426 -13.280 1.00 52.47 267 ASN A CA 1
ATOM 2078 C C . ASN A 1 267 ? -12.937 -35.519 -12.394 1.00 52.47 267 ASN A C 1
ATOM 2080 O O . ASN A 1 267 ? -12.442 -35.242 -11.304 1.00 52.47 267 ASN A O 1
ATOM 2084 N N . VAL A 1 268 ? -12.958 -36.763 -12.880 1.00 55.19 268 VAL A N 1
ATOM 2085 C CA . VAL A 1 268 ? -12.150 -37.861 -12.337 1.00 55.19 268 VAL A CA 1
ATOM 2086 C C . VAL A 1 268 ? -10.686 -37.436 -12.468 1.00 55.19 268 VAL A C 1
ATOM 2088 O O . VAL A 1 268 ? -10.102 -37.480 -13.550 1.00 55.19 268 VAL A O 1
ATOM 2091 N N . ILE A 1 269 ? -10.108 -36.922 -11.383 1.00 58.47 269 ILE A N 1
ATOM 2092 C CA . ILE A 1 269 ? -8.697 -36.548 -11.353 1.00 58.47 269 ILE A CA 1
ATOM 2093 C C . ILE A 1 269 ? -7.904 -37.852 -11.320 1.00 58.47 269 ILE A C 1
ATOM 2095 O O . ILE A 1 269 ? -7.998 -38.624 -10.370 1.00 58.47 269 ILE A O 1
ATOM 2099 N N . GLU A 1 270 ? -7.135 -38.116 -12.375 1.00 61.16 270 GLU A N 1
ATOM 2100 C CA . GLU A 1 270 ? -6.208 -39.245 -12.388 1.00 61.16 270 GLU A CA 1
ATOM 2101 C C . GLU A 1 270 ? -5.185 -39.081 -11.250 1.00 61.16 270 GLU A C 1
ATOM 2103 O O . GLU A 1 270 ? -4.613 -37.993 -11.112 1.00 61.16 270 GLU A O 1
ATOM 2108 N N . PRO A 1 271 ? -4.879 -40.149 -10.489 1.00 57.88 271 PRO A N 1
ATOM 2109 C CA . PRO A 1 271 ? -4.041 -40.095 -9.281 1.00 57.88 271 PRO A CA 1
ATOM 2110 C C . PRO A 1 271 ? -2.594 -39.619 -9.523 1.00 57.88 271 PRO A C 1
ATOM 2112 O O . PRO A 1 271 ? -1.846 -39.381 -8.584 1.00 57.88 271 PRO A O 1
ATOM 2115 N N . ASN A 1 272 ? -2.197 -39.418 -10.784 1.00 67.62 272 ASN A N 1
ATOM 2116 C CA . ASN A 1 272 ? -0.862 -38.964 -11.181 1.00 67.62 272 ASN A CA 1
ATOM 2117 C C . ASN A 1 272 ? -0.847 -37.575 -11.845 1.00 67.62 272 ASN A C 1
ATOM 2119 O O . ASN A 1 272 ? 0.230 -37.025 -12.094 1.00 67.62 272 ASN A O 1
ATOM 2123 N N . LYS A 1 273 ? -2.012 -36.968 -12.124 1.00 74.88 273 LYS A N 1
ATOM 2124 C CA . LYS A 1 273 ? -2.073 -35.642 -12.768 1.00 74.88 273 LYS A CA 1
ATOM 2125 C C . LYS A 1 273 ? -1.515 -34.547 -11.860 1.00 74.88 273 LYS A C 1
ATOM 2127 O O . LYS A 1 273 ? -0.754 -33.707 -12.334 1.00 74.88 273 LYS A O 1
ATOM 2132 N N . VAL A 1 274 ? -1.804 -34.595 -10.559 1.00 72.44 274 VAL A N 1
ATOM 2133 C CA . VAL A 1 274 ? -1.266 -33.642 -9.567 1.00 72.44 274 VAL A CA 1
ATOM 2134 C C . VAL A 1 274 ? 0.260 -33.728 -9.501 1.00 72.44 274 VAL A C 1
ATOM 2136 O O . VAL A 1 274 ? 0.935 -32.700 -9.540 1.00 72.44 274 VAL A O 1
ATOM 2139 N N . LEU A 1 275 ? 0.819 -34.942 -9.499 1.00 75.06 275 LEU A N 1
ATOM 2140 C CA . LEU A 1 275 ? 2.267 -35.143 -9.533 1.00 75.06 275 LEU A CA 1
ATOM 2141 C C . LEU A 1 275 ? 2.877 -34.603 -10.833 1.00 75.06 275 LEU A C 1
ATOM 2143 O O . LEU A 1 275 ? 3.872 -33.884 -10.788 1.00 75.06 275 LEU A O 1
ATOM 2147 N N . SER A 1 276 ? 2.256 -34.873 -11.987 1.00 75.50 276 SER A N 1
ATOM 2148 C CA . SER A 1 276 ? 2.723 -34.344 -13.276 1.00 75.50 276 SER A CA 1
ATOM 2149 C C . SER A 1 276 ? 2.773 -32.810 -13.280 1.00 75.50 276 SER A C 1
ATOM 2151 O O . SER A 1 276 ? 3.778 -32.227 -13.686 1.00 75.50 276 SER A O 1
ATOM 2153 N N . ILE A 1 277 ? 1.758 -32.155 -12.707 1.00 78.12 277 ILE A N 1
ATOM 2154 C CA . ILE A 1 277 ? 1.686 -30.699 -12.576 1.00 78.12 277 ILE A CA 1
ATOM 2155 C C . ILE A 1 277 ? 2.790 -30.182 -11.650 1.00 78.12 277 ILE A C 1
ATOM 2157 O O . ILE A 1 277 ? 3.496 -29.243 -12.007 1.00 78.12 277 ILE A O 1
ATOM 2161 N N . LEU A 1 278 ? 2.999 -30.813 -10.493 1.00 75.69 278 LEU A N 1
ATOM 2162 C CA . LEU A 1 278 ? 4.059 -30.432 -9.556 1.00 75.69 278 LEU A CA 1
ATOM 2163 C C . LEU A 1 278 ? 5.458 -30.601 -10.168 1.00 75.69 278 LEU A C 1
ATOM 2165 O O . LEU A 1 278 ? 6.318 -29.736 -9.999 1.00 75.69 278 LEU A O 1
ATOM 2169 N N . THR A 1 279 ? 5.687 -31.667 -10.942 1.00 77.50 279 THR A N 1
ATOM 2170 C CA . THR A 1 279 ? 6.948 -31.828 -11.684 1.00 77.50 279 THR A CA 1
ATOM 2171 C C . THR A 1 279 ? 7.111 -30.790 -12.796 1.00 77.50 279 THR A C 1
ATOM 2173 O O . THR A 1 279 ? 8.223 -30.304 -13.004 1.00 77.50 279 THR A O 1
ATOM 2176 N N . GLY A 1 280 ? 6.026 -30.399 -13.472 1.00 77.81 280 GLY A N 1
ATOM 2177 C CA . GLY A 1 280 ? 6.026 -29.314 -14.455 1.00 77.81 280 GLY A CA 1
ATOM 2178 C C . GLY A 1 280 ? 6.338 -27.955 -13.824 1.00 77.81 280 GLY A C 1
ATOM 2179 O O . GLY A 1 280 ? 7.161 -27.209 -14.348 1.00 77.81 280 GLY A O 1
ATOM 2180 N N . LEU A 1 281 ? 5.759 -27.670 -12.655 1.00 78.00 281 LEU A N 1
ATOM 2181 C CA . LEU A 1 281 ? 6.009 -26.452 -11.880 1.00 78.00 281 LEU A CA 1
ATOM 2182 C C . LEU A 1 281 ? 7.460 -26.355 -11.394 1.00 78.00 281 LEU A C 1
ATOM 2184 O O . LEU A 1 281 ? 8.048 -25.276 -11.446 1.00 78.00 281 LEU A O 1
ATOM 2188 N N . ASN A 1 282 ? 8.057 -27.474 -10.978 1.00 79.38 282 ASN A N 1
ATOM 2189 C CA . ASN A 1 282 ? 9.467 -27.528 -10.583 1.00 79.38 282 ASN A CA 1
ATOM 2190 C C . ASN A 1 282 ? 10.416 -27.309 -11.783 1.00 79.38 282 ASN A C 1
ATOM 2192 O O . ASN A 1 282 ? 11.443 -26.645 -11.668 1.00 79.38 282 ASN A O 1
ATOM 2196 N N . LYS A 1 283 ? 10.061 -27.825 -12.968 1.00 80.00 283 LYS A N 1
ATOM 2197 C CA . LYS A 1 283 ? 10.848 -27.654 -14.205 1.00 80.00 283 LYS A CA 1
ATOM 2198 C C . LYS A 1 283 ? 10.686 -26.278 -14.863 1.00 80.00 283 LYS A C 1
ATOM 2200 O O . LYS A 1 283 ? 11.410 -25.977 -15.811 1.00 80.00 283 LYS A O 1
ATOM 2205 N N . HIS A 1 284 ? 9.752 -25.449 -14.399 1.00 80.56 284 HIS A N 1
ATOM 2206 C CA . HIS A 1 284 ? 9.507 -24.126 -14.967 1.00 80.56 284 HIS A CA 1
ATOM 2207 C C . HIS A 1 284 ? 10.752 -23.221 -14.817 1.00 80.56 284 HIS A C 1
ATOM 2209 O O . HIS A 1 284 ? 11.364 -23.221 -13.744 1.00 80.56 284 HIS A O 1
ATOM 2215 N N . PRO A 1 285 ? 11.128 -22.406 -15.829 1.00 73.81 285 PRO A N 1
ATOM 2216 C CA . PRO A 1 285 ? 12.335 -21.562 -15.784 1.00 73.81 285 PRO A CA 1
ATOM 2217 C C . PRO A 1 285 ? 12.359 -20.623 -14.572 1.00 73.81 285 PRO A C 1
ATOM 2219 O O . PRO A 1 285 ? 13.405 -20.369 -13.972 1.00 73.81 285 PRO A O 1
ATOM 2222 N N . ASP A 1 286 ? 11.180 -20.168 -14.158 1.00 77.31 286 ASP A N 1
ATOM 2223 C CA . ASP A 1 286 ? 11.042 -19.266 -13.024 1.00 77.31 286 ASP A CA 1
ATOM 2224 C C . ASP A 1 286 ? 11.139 -19.977 -11.653 1.00 77.31 286 ASP A C 1
ATOM 2226 O O . ASP A 1 286 ? 11.250 -19.287 -10.649 1.00 77.31 286 ASP A O 1
ATOM 2230 N N . LYS A 1 287 ? 11.174 -21.318 -11.564 1.00 78.00 287 LYS A N 1
ATOM 2231 C CA . LYS A 1 287 ? 11.362 -22.109 -10.319 1.00 78.00 287 LYS A CA 1
ATOM 2232 C C . LYS A 1 287 ? 10.556 -21.613 -9.098 1.00 78.00 287 LYS A C 1
ATOM 2234 O O . LYS A 1 287 ? 11.123 -21.402 -8.031 1.00 78.00 287 LYS A O 1
ATOM 2239 N N . PHE A 1 288 ? 9.248 -21.391 -9.250 1.00 76.12 288 PHE A N 1
ATOM 2240 C CA . PHE A 1 288 ? 8.388 -20.928 -8.143 1.00 76.12 288 PHE A CA 1
ATOM 2241 C C . PHE A 1 288 ? 8.087 -22.001 -7.103 1.00 76.12 288 PHE A C 1
ATOM 2243 O O . PHE A 1 288 ? 7.761 -21.676 -5.966 1.00 76.12 288 PHE A O 1
ATOM 2250 N N . VAL A 1 289 ? 8.143 -23.269 -7.505 1.00 78.62 289 VAL A N 1
ATOM 2251 C CA . VAL A 1 289 ? 7.914 -24.401 -6.615 1.00 78.62 289 VAL A CA 1
ATOM 2252 C C . VAL A 1 289 ? 9.235 -25.122 -6.433 1.00 78.62 289 VAL A C 1
ATOM 2254 O O . VAL A 1 289 ? 9.816 -25.607 -7.403 1.00 78.62 289 VAL A O 1
ATOM 2257 N N . LEU A 1 290 ? 9.699 -25.179 -5.191 1.00 77.12 290 LEU A N 1
ATOM 2258 C CA . LEU A 1 290 ? 10.897 -25.905 -4.803 1.00 77.12 290 LEU A CA 1
ATOM 2259 C C . LEU A 1 290 ? 10.486 -27.298 -4.333 1.00 77.12 290 LEU A C 1
ATOM 2261 O O . LEU A 1 290 ? 9.521 -27.456 -3.587 1.00 77.12 290 LEU A O 1
ATOM 2265 N N . HIS A 1 291 ? 11.218 -28.309 -4.787 1.00 77.06 291 HIS A N 1
ATOM 2266 C CA . HIS A 1 291 ? 11.043 -29.687 -4.350 1.00 77.06 291 HIS A CA 1
ATOM 2267 C C . HIS A 1 291 ? 12.194 -30.063 -3.420 1.00 77.06 291 HIS A C 1
ATOM 2269 O O . HIS A 1 291 ? 13.348 -30.085 -3.856 1.00 77.06 291 HIS A O 1
ATOM 2275 N N . SER A 1 292 ? 11.880 -30.369 -2.162 1.00 73.94 292 SER A N 1
ATOM 2276 C CA . SER A 1 292 ? 12.845 -30.957 -1.237 1.00 73.94 292 SER A CA 1
ATOM 2277 C C . SER A 1 292 ? 12.856 -32.471 -1.424 1.00 73.94 292 SER A C 1
ATOM 2279 O O . SER A 1 292 ? 11.822 -33.132 -1.297 1.00 73.94 292 SER A O 1
ATOM 2281 N N . ILE A 1 293 ? 14.027 -33.011 -1.766 1.00 62.94 293 ILE A N 1
ATOM 2282 C CA . ILE A 1 293 ? 14.220 -34.437 -2.063 1.00 62.94 293 ILE A CA 1
ATOM 2283 C C . ILE A 1 293 ? 14.077 -35.278 -0.786 1.00 62.94 293 ILE A C 1
ATOM 2285 O O . ILE A 1 293 ? 13.528 -36.377 -0.854 1.00 62.94 293 ILE A O 1
ATOM 2289 N N . ASP A 1 294 ? 14.485 -34.732 0.360 1.00 64.81 294 ASP A N 1
ATOM 2290 C CA . ASP A 1 294 ? 14.560 -35.455 1.634 1.00 64.81 294 ASP A CA 1
ATOM 2291 C C . ASP A 1 294 ? 13.168 -35.793 2.199 1.00 64.81 294 ASP A C 1
ATOM 2293 O O . ASP A 1 294 ? 12.936 -36.912 2.649 1.00 64.81 294 ASP A O 1
ATOM 2297 N N . ASP A 1 295 ? 12.204 -34.875 2.061 1.00 64.44 295 ASP A N 1
ATOM 2298 C CA . ASP A 1 295 ? 10.850 -35.009 2.629 1.00 64.44 295 ASP A CA 1
ATOM 2299 C C . ASP A 1 295 ? 9.748 -35.281 1.585 1.00 64.44 295 ASP A C 1
ATOM 2301 O O . ASP A 1 295 ? 8.562 -35.338 1.928 1.00 64.44 295 ASP A O 1
ATOM 2305 N N . ARG A 1 296 ? 10.096 -35.412 0.291 1.00 70.00 296 ARG A N 1
ATOM 2306 C CA . ARG A 1 296 ? 9.129 -35.436 -0.837 1.00 70.00 296 ARG A CA 1
ATOM 2307 C C . ARG A 1 296 ? 8.086 -34.319 -0.718 1.00 70.00 296 ARG A C 1
ATOM 2309 O O . ARG A 1 296 ? 6.877 -34.528 -0.897 1.00 70.00 296 ARG A O 1
ATOM 2316 N N . SER A 1 297 ? 8.564 -33.139 -0.347 1.00 78.69 297 SER A N 1
ATOM 2317 C CA . SER A 1 297 ? 7.737 -31.991 -0.021 1.00 78.69 297 SER A CA 1
ATOM 2318 C C . SER A 1 297 ? 7.953 -30.868 -1.028 1.00 78.69 297 SER A C 1
ATOM 2320 O O . SER A 1 297 ? 9.035 -30.696 -1.595 1.00 78.69 297 SER A O 1
ATOM 2322 N N . TYR A 1 298 ? 6.886 -30.119 -1.281 1.00 78.06 298 TYR A N 1
ATOM 2323 C CA . TYR A 1 298 ? 6.882 -28.980 -2.185 1.00 78.06 298 TYR A CA 1
ATOM 2324 C C . TYR A 1 298 ? 6.661 -27.705 -1.378 1.00 78.06 298 TYR A C 1
ATOM 2326 O O . TYR A 1 298 ? 5.777 -27.651 -0.518 1.00 78.06 298 TYR A O 1
ATOM 2334 N N . SER A 1 299 ? 7.451 -26.675 -1.656 1.00 78.12 299 SER A N 1
ATOM 2335 C CA . SER A 1 299 ? 7.295 -25.344 -1.071 1.00 78.12 299 SER A CA 1
ATOM 2336 C C . SER A 1 299 ? 7.197 -24.287 -2.165 1.00 78.12 299 SER A C 1
ATOM 2338 O O . SER A 1 299 ? 7.689 -24.467 -3.280 1.00 78.12 299 SER A O 1
ATOM 2340 N N . PHE A 1 300 ? 6.513 -23.186 -1.860 1.00 81.62 300 PHE A N 1
ATOM 2341 C CA . PHE A 1 300 ? 6.390 -22.049 -2.765 1.00 81.62 300 PHE A CA 1
ATOM 2342 C C . PHE A 1 300 ? 7.431 -20.983 -2.414 1.00 81.62 300 PHE A C 1
ATOM 2344 O O . PHE A 1 300 ? 7.488 -20.518 -1.274 1.00 81.62 300 PHE A O 1
ATOM 2351 N N . ASP A 1 301 ? 8.236 -20.573 -3.394 1.00 82.88 301 ASP A N 1
ATOM 2352 C CA . ASP A 1 301 ? 9.231 -19.515 -3.229 1.00 82.88 301 ASP A CA 1
ATOM 2353 C C . ASP A 1 301 ? 8.565 -18.132 -3.308 1.00 82.88 301 ASP A C 1
ATOM 2355 O O . ASP A 1 301 ? 8.468 -17.483 -4.357 1.00 82.88 301 ASP A O 1
ATOM 2359 N N . TRP A 1 302 ? 8.106 -17.670 -2.147 1.00 82.12 302 TRP A N 1
ATOM 2360 C CA . TRP A 1 302 ? 7.517 -16.345 -1.981 1.00 82.12 302 TRP A CA 1
ATOM 2361 C C . TRP A 1 302 ? 8.494 -15.214 -2.285 1.00 82.12 302 TRP A C 1
ATOM 2363 O O . TRP A 1 302 ? 8.062 -14.155 -2.738 1.00 82.12 302 TRP A O 1
ATOM 2373 N N . TYR A 1 303 ? 9.788 -15.405 -2.030 1.00 83.06 303 TYR A N 1
ATOM 2374 C CA . TYR A 1 303 ? 10.791 -14.370 -2.252 1.00 83.06 303 TYR A CA 1
ATOM 2375 C C . TYR A 1 303 ? 10.949 -14.107 -3.749 1.00 83.06 303 TYR A C 1
ATOM 2377 O O . TYR A 1 303 ? 10.825 -12.968 -4.210 1.00 83.06 303 TYR A O 1
ATOM 2385 N N . LYS A 1 304 ? 11.119 -15.174 -4.533 1.00 83.75 304 LYS A N 1
ATOM 2386 C CA . LYS A 1 304 ? 11.244 -15.074 -5.986 1.00 83.75 304 LYS A CA 1
ATOM 2387 C C . LYS A 1 304 ? 9.962 -14.574 -6.646 1.00 83.75 304 LYS A C 1
ATOM 2389 O O . LYS A 1 304 ? 10.029 -13.722 -7.532 1.00 83.75 304 LYS A O 1
ATOM 2394 N N . ALA A 1 305 ? 8.798 -15.031 -6.181 1.00 85.62 305 ALA A N 1
ATOM 2395 C CA . ALA A 1 305 ? 7.509 -14.556 -6.682 1.00 85.62 305 ALA A CA 1
ATOM 2396 C C . ALA A 1 305 ? 7.310 -13.048 -6.433 1.00 85.62 305 ALA A C 1
ATOM 2398 O O . ALA A 1 305 ? 6.924 -12.313 -7.345 1.00 85.62 305 ALA A O 1
ATOM 2399 N N . LYS A 1 306 ? 7.645 -12.559 -5.231 1.00 87.62 306 LYS A N 1
ATOM 2400 C CA . LYS A 1 306 ? 7.592 -11.128 -4.890 1.00 87.62 306 LYS A CA 1
ATOM 2401 C C . LYS A 1 306 ? 8.582 -10.300 -5.704 1.00 87.62 306 LYS A C 1
ATOM 2403 O O . LYS A 1 306 ? 8.198 -9.256 -6.226 1.00 87.62 306 LYS A O 1
ATOM 2408 N N . ASN A 1 307 ? 9.820 -10.764 -5.871 1.00 87.00 307 ASN A N 1
ATOM 2409 C CA . ASN A 1 307 ? 10.804 -10.065 -6.701 1.00 87.00 307 ASN A CA 1
ATOM 2410 C C . ASN A 1 307 ? 10.352 -9.969 -8.159 1.00 87.00 307 ASN A C 1
ATOM 2412 O O . ASN A 1 307 ? 10.429 -8.891 -8.747 1.00 87.00 307 ASN A O 1
ATOM 2416 N N . MET A 1 308 ? 9.794 -11.045 -8.720 1.00 87.62 308 MET A N 1
ATOM 2417 C CA . MET A 1 308 ? 9.252 -10.995 -10.076 1.00 87.62 308 MET A CA 1
ATOM 2418 C C . MET A 1 308 ? 8.063 -10.030 -10.177 1.00 87.62 308 MET A C 1
ATOM 2420 O O . MET A 1 308 ? 7.966 -9.279 -11.149 1.00 87.62 308 MET A O 1
ATOM 2424 N N . LEU A 1 309 ? 7.169 -10.012 -9.180 1.00 91.00 309 LEU A N 1
ATOM 2425 C CA . LEU A 1 309 ? 6.076 -9.040 -9.131 1.00 91.00 309 LEU A CA 1
ATOM 2426 C C . LEU A 1 309 ? 6.617 -7.604 -9.084 1.00 91.00 309 LEU A C 1
ATOM 2428 O O . LEU A 1 309 ? 6.147 -6.763 -9.848 1.00 91.00 309 LEU A O 1
ATOM 2432 N N . LYS A 1 310 ? 7.643 -7.342 -8.262 1.00 90.94 310 LYS A N 1
ATOM 2433 C CA . LYS A 1 310 ? 8.322 -6.041 -8.161 1.00 90.94 310 LYS A CA 1
ATOM 2434 C C . LYS A 1 310 ? 8.892 -5.622 -9.515 1.00 90.94 310 LYS A C 1
ATOM 2436 O O . LYS A 1 310 ? 8.542 -4.556 -10.010 1.00 90.94 310 LYS A O 1
ATOM 2441 N N . GLU A 1 311 ? 9.710 -6.452 -10.157 1.00 89.31 311 GLU A N 1
ATOM 2442 C CA . GLU A 1 311 ? 10.323 -6.128 -11.453 1.00 89.31 311 GLU A CA 1
ATOM 2443 C C . GLU A 1 311 ? 9.283 -5.914 -12.558 1.00 89.31 311 GLU A C 1
ATOM 2445 O O . GLU A 1 311 ? 9.368 -4.947 -13.319 1.00 89.31 311 GLU A O 1
ATOM 2450 N N . ARG A 1 312 ? 8.250 -6.763 -12.611 1.00 90.62 312 ARG A N 1
ATOM 2451 C CA . ARG A 1 312 ? 7.154 -6.636 -13.578 1.00 90.62 312 ARG A CA 1
ATOM 2452 C C . ARG A 1 312 ? 6.348 -5.355 -13.362 1.00 90.62 312 ARG A C 1
ATOM 2454 O O . ARG A 1 312 ? 5.990 -4.701 -14.342 1.00 90.62 312 ARG A O 1
ATOM 2461 N N . ALA A 1 313 ? 6.061 -5.001 -12.110 1.00 92.81 313 ALA A N 1
ATOM 2462 C CA . ALA A 1 313 ? 5.358 -3.772 -11.764 1.00 92.81 313 ALA A CA 1
ATOM 2463 C C . ALA A 1 313 ? 6.173 -2.540 -12.181 1.00 92.81 313 ALA A C 1
ATOM 2465 O O . ALA A 1 313 ? 5.655 -1.671 -12.880 1.00 92.81 313 ALA A O 1
ATOM 2466 N N . LEU A 1 314 ? 7.469 -2.505 -11.846 1.00 93.19 314 LEU A N 1
ATOM 2467 C CA . LEU A 1 314 ? 8.371 -1.416 -12.231 1.00 93.19 314 LEU A CA 1
ATOM 2468 C C . LEU A 1 314 ? 8.474 -1.276 -13.759 1.00 93.19 314 LEU A C 1
ATOM 2470 O O . LEU A 1 314 ? 8.327 -0.171 -14.286 1.00 93.19 314 LEU A O 1
ATOM 2474 N N . PHE A 1 315 ? 8.634 -2.392 -14.479 1.00 93.38 315 PHE A N 1
ATOM 2475 C CA . PHE A 1 315 ? 8.623 -2.409 -15.942 1.00 93.38 315 PHE A CA 1
ATOM 2476 C C . PHE A 1 315 ? 7.312 -1.849 -16.507 1.00 93.38 315 PHE A C 1
ATOM 2478 O O . PHE A 1 315 ? 7.331 -1.018 -17.416 1.00 93.38 315 PHE A O 1
ATOM 2485 N N . GLY A 1 316 ? 6.171 -2.283 -15.962 1.00 93.44 316 GLY A N 1
ATOM 2486 C CA . GLY A 1 316 ? 4.845 -1.812 -16.358 1.00 93.44 316 GLY A CA 1
ATOM 2487 C C . GLY A 1 316 ? 4.685 -0.303 -16.180 1.00 93.44 316 GLY A C 1
ATOM 2488 O O . GLY A 1 316 ? 4.247 0.378 -17.107 1.00 93.44 316 GLY A O 1
ATOM 2489 N N . CYS A 1 317 ? 5.118 0.236 -15.038 1.00 94.06 317 CYS A N 1
ATOM 2490 C CA . CYS A 1 317 ? 5.088 1.672 -14.766 1.00 94.06 317 CYS A CA 1
ATOM 2491 C C . CYS A 1 317 ? 5.957 2.465 -15.748 1.00 94.06 317 CYS A C 1
ATOM 2493 O O . CYS A 1 317 ? 5.497 3.456 -16.311 1.00 94.06 317 CYS A O 1
ATOM 2495 N N . ILE A 1 318 ? 7.194 2.029 -16.003 1.00 94.06 318 ILE A N 1
ATOM 2496 C CA . ILE A 1 318 ? 8.093 2.726 -16.937 1.00 94.06 318 ILE A CA 1
ATOM 2497 C C . ILE A 1 318 ? 7.553 2.651 -18.361 1.00 94.06 318 ILE A C 1
ATOM 2499 O O . ILE A 1 318 ? 7.574 3.651 -19.077 1.00 94.06 318 ILE A O 1
ATOM 2503 N N . LYS A 1 319 ? 7.007 1.498 -18.760 1.00 95.38 319 LYS A N 1
ATOM 2504 C CA . LYS A 1 319 ? 6.350 1.333 -20.057 1.00 95.38 319 LYS A CA 1
ATOM 2505 C C . LYS A 1 319 ? 5.184 2.308 -20.215 1.00 95.38 319 LYS A C 1
ATOM 2507 O O . LYS A 1 319 ? 5.055 2.898 -21.283 1.00 95.38 319 LYS A O 1
ATOM 2512 N N . GLN A 1 320 ? 4.358 2.482 -19.185 1.00 93.75 320 GLN A N 1
ATOM 2513 C CA . GLN A 1 320 ? 3.200 3.375 -19.244 1.00 93.75 320 GLN A CA 1
ATOM 2514 C C . GLN A 1 320 ? 3.602 4.858 -19.242 1.00 93.75 320 GLN A C 1
ATOM 2516 O O . GLN A 1 320 ? 2.968 5.65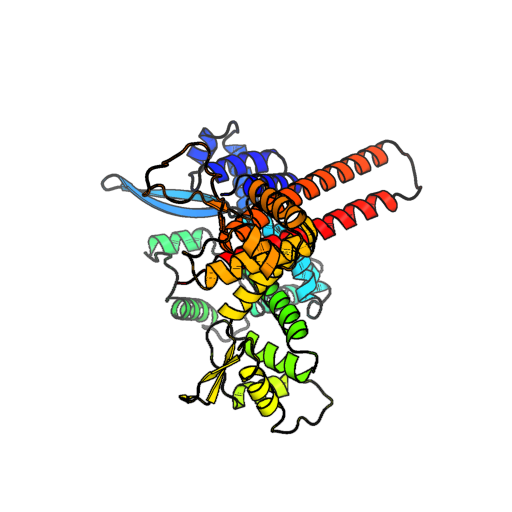9 -19.920 1.00 93.75 320 GLN A O 1
ATOM 2521 N N . LEU A 1 321 ? 4.657 5.225 -18.507 1.00 91.44 321 LEU A N 1
ATOM 2522 C CA . LEU A 1 321 ? 5.103 6.617 -18.369 1.00 91.44 321 LEU A CA 1
ATOM 2523 C C . LEU A 1 321 ? 6.005 7.096 -19.518 1.00 91.44 321 LEU A C 1
ATOM 2525 O O . LEU A 1 321 ? 5.932 8.259 -19.905 1.00 91.44 321 LEU A O 1
ATOM 2529 N N . TYR A 1 322 ? 6.870 6.223 -20.041 1.00 91.88 322 TYR A N 1
ATOM 2530 C CA . TYR A 1 322 ? 7.949 6.580 -20.978 1.00 91.88 322 TYR A CA 1
ATOM 2531 C C . TYR A 1 322 ? 7.982 5.708 -22.241 1.00 91.88 322 TYR A C 1
ATOM 2533 O O . TYR A 1 322 ? 8.843 5.874 -23.106 1.00 91.88 322 TYR A O 1
ATOM 2541 N N . GLY A 1 323 ? 7.043 4.772 -22.372 1.00 93.81 323 GLY A N 1
ATOM 2542 C CA . GLY A 1 323 ? 6.924 3.893 -23.527 1.00 93.81 323 GLY A CA 1
ATOM 2543 C C . GLY A 1 323 ? 7.805 2.642 -23.461 1.00 93.81 323 GLY A C 1
ATOM 2544 O O . GLY A 1 323 ? 8.705 2.482 -22.635 1.00 93.81 323 GLY A O 1
ATOM 2545 N N . ILE A 1 324 ? 7.550 1.721 -24.393 1.00 93.38 324 ILE A N 1
ATOM 2546 C CA . ILE A 1 324 ? 8.189 0.396 -24.423 1.00 93.38 324 ILE A CA 1
ATOM 2547 C C . ILE A 1 324 ? 9.704 0.451 -24.669 1.00 93.38 324 ILE A C 1
ATOM 2549 O O . ILE A 1 324 ? 10.448 -0.357 -24.117 1.00 93.38 324 ILE A O 1
ATOM 2553 N N . LYS A 1 325 ? 10.181 1.420 -25.464 1.00 93.12 325 LYS A N 1
ATOM 2554 C CA . LYS A 1 325 ? 11.616 1.588 -25.751 1.00 93.12 325 LYS A CA 1
ATOM 2555 C C . LYS A 1 325 ? 12.390 1.978 -24.489 1.00 93.12 325 LYS A C 1
ATOM 2557 O O . LYS A 1 325 ? 13.476 1.450 -24.267 1.00 93.12 325 LYS A O 1
ATOM 2562 N N . ALA A 1 326 ? 11.808 2.841 -23.654 1.00 93.31 326 ALA A N 1
ATOM 2563 C CA . ALA A 1 326 ? 12.390 3.233 -22.377 1.00 93.31 326 ALA A CA 1
ATOM 2564 C C . ALA A 1 326 ? 12.402 2.084 -21.374 1.00 93.31 326 ALA A C 1
ATOM 2566 O O . ALA A 1 326 ? 13.437 1.823 -20.766 1.00 93.31 326 ALA A O 1
ATOM 2567 N N . ALA A 1 327 ? 11.298 1.339 -21.275 1.00 93.31 327 ALA A N 1
ATOM 2568 C CA . ALA A 1 327 ? 11.229 0.155 -20.425 1.00 93.31 327 ALA A CA 1
ATOM 2569 C C . ALA A 1 327 ? 12.284 -0.894 -20.813 1.00 93.31 327 ALA A C 1
ATOM 2571 O O . ALA A 1 327 ? 12.933 -1.456 -19.940 1.00 93.31 327 ALA A O 1
ATOM 2572 N N . ARG A 1 328 ? 12.528 -1.095 -22.116 1.00 91.75 328 ARG A N 1
ATOM 2573 C CA . ARG A 1 328 ? 13.574 -2.001 -22.615 1.00 91.75 328 ARG A CA 1
ATOM 2574 C C . ARG A 1 328 ? 14.986 -1.553 -22.229 1.00 91.75 328 ARG A C 1
ATOM 2576 O O . ARG A 1 328 ? 15.769 -2.383 -21.781 1.00 91.75 328 ARG A O 1
ATOM 2583 N N . ILE A 1 329 ? 15.308 -0.266 -22.395 1.00 91.44 329 ILE A N 1
ATOM 2584 C CA . ILE A 1 329 ? 16.610 0.281 -21.975 1.00 91.44 329 ILE A CA 1
ATOM 2585 C C . ILE A 1 329 ? 16.777 0.130 -20.460 1.00 91.44 329 ILE A C 1
ATOM 2587 O O . ILE A 1 329 ? 17.817 -0.326 -20.005 1.00 91.44 329 ILE A O 1
ATOM 2591 N N . TRP A 1 330 ? 15.740 0.435 -19.682 1.00 92.00 330 TRP A N 1
ATOM 2592 C CA . TRP A 1 330 ? 15.767 0.270 -18.231 1.00 92.00 330 TRP A CA 1
ATOM 2593 C C . TRP A 1 330 ? 15.984 -1.189 -17.797 1.00 92.00 330 TRP A C 1
ATOM 2595 O O . TRP A 1 330 ? 16.831 -1.440 -16.944 1.00 92.00 330 TRP A O 1
ATOM 2605 N N . THR A 1 331 ? 15.293 -2.157 -18.413 1.00 90.62 331 THR A N 1
ATOM 2606 C CA . THR A 1 331 ? 15.507 -3.587 -18.129 1.00 90.62 331 THR A CA 1
ATOM 2607 C C . THR A 1 331 ? 16.945 -3.989 -18.415 1.00 90.62 331 THR A C 1
ATOM 2609 O O . THR A 1 331 ? 17.557 -4.659 -17.594 1.00 90.62 331 THR A O 1
ATOM 2612 N N . LEU A 1 332 ? 17.506 -3.524 -19.533 1.00 89.19 332 LEU A N 1
ATOM 2613 C CA . LEU A 1 332 ? 18.894 -3.791 -19.886 1.00 89.19 332 LEU A CA 1
ATOM 2614 C C . LEU A 1 332 ? 19.877 -3.245 -18.840 1.00 89.19 332 LEU A C 1
ATOM 2616 O O . LEU A 1 332 ? 20.790 -3.963 -18.439 1.00 89.19 332 LEU A O 1
ATOM 2620 N N . LEU A 1 333 ? 19.668 -2.009 -18.369 1.00 87.38 333 LEU A N 1
ATOM 2621 C CA . LEU A 1 333 ? 20.497 -1.418 -17.313 1.00 87.38 333 LEU A CA 1
ATOM 2622 C C . LEU A 1 333 ? 20.434 -2.241 -16.019 1.00 87.38 333 LEU A C 1
ATOM 2624 O O . LEU A 1 333 ? 21.457 -2.426 -15.369 1.00 87.38 333 LEU A O 1
ATOM 2628 N N . ILE A 1 334 ? 19.255 -2.754 -15.656 1.00 87.06 334 ILE A N 1
ATOM 2629 C CA . ILE A 1 334 ? 19.083 -3.564 -14.444 1.00 87.06 334 ILE A CA 1
ATOM 2630 C C . ILE A 1 334 ? 19.720 -4.937 -14.576 1.00 87.06 334 ILE A C 1
ATOM 2632 O O . ILE A 1 334 ? 20.420 -5.343 -13.656 1.00 87.06 334 ILE A O 1
ATOM 2636 N N . THR A 1 335 ? 19.494 -5.645 -15.683 1.00 85.12 335 THR A N 1
ATOM 2637 C CA . THR A 1 335 ? 20.067 -6.982 -15.888 1.00 85.12 335 THR A CA 1
ATOM 2638 C C . THR A 1 335 ? 21.588 -6.923 -15.805 1.00 85.12 335 THR A C 1
ATOM 2640 O O . THR A 1 335 ? 22.198 -7.710 -15.093 1.00 85.12 335 THR A O 1
ATOM 2643 N N . ILE A 1 336 ? 22.196 -5.919 -16.437 1.00 81.44 336 ILE A N 1
ATOM 2644 C CA . ILE A 1 336 ? 23.652 -5.763 -16.432 1.00 81.44 336 ILE A CA 1
ATOM 2645 C C . ILE A 1 336 ? 24.161 -5.343 -15.049 1.00 81.44 336 ILE A C 1
ATOM 2647 O O . ILE A 1 336 ? 25.178 -5.862 -14.602 1.00 81.44 336 ILE A O 1
ATOM 2651 N N . PHE A 1 337 ? 23.436 -4.477 -14.335 1.00 79.31 337 PHE A N 1
ATOM 2652 C CA . PHE A 1 337 ? 23.787 -4.109 -12.962 1.00 79.31 337 PHE A CA 1
ATOM 2653 C C . PHE A 1 337 ? 23.672 -5.290 -11.980 1.00 79.31 337 PHE A C 1
ATOM 2655 O O . PHE A 1 337 ? 24.473 -5.400 -11.055 1.00 79.31 337 PHE A O 1
ATOM 2662 N N . GLN A 1 338 ? 22.686 -6.175 -12.171 1.00 77.00 338 GLN A N 1
ATOM 2663 C CA . GLN A 1 338 ? 22.516 -7.394 -11.373 1.00 77.00 338 GLN A CA 1
ATOM 2664 C C . GLN A 1 338 ? 23.611 -8.429 -11.660 1.00 77.00 338 GLN A C 1
ATOM 2666 O O . GLN A 1 338 ? 24.068 -9.090 -10.730 1.00 77.00 338 GLN A O 1
ATOM 2671 N N . GLU A 1 339 ? 24.023 -8.570 -12.922 1.00 78.44 339 GLU A N 1
ATOM 2672 C CA . GLU A 1 339 ? 25.099 -9.479 -13.325 1.00 78.44 339 GLU A CA 1
ATOM 2673 C C . GLU A 1 339 ? 26.470 -8.971 -12.866 1.00 78.44 339 GLU A C 1
ATOM 2675 O O . GLU A 1 339 ? 27.247 -9.745 -12.317 1.00 78.44 339 GLU A O 1
ATOM 2680 N N . ASN A 1 340 ? 26.757 -7.676 -13.046 1.00 75.00 340 ASN A N 1
ATOM 2681 C CA . ASN A 1 340 ? 28.029 -7.061 -12.678 1.00 75.00 340 ASN A CA 1
ATOM 2682 C C . ASN A 1 340 ? 27.833 -5.610 -12.182 1.00 75.00 340 ASN A C 1
ATOM 2684 O O . ASN A 1 340 ? 27.701 -4.693 -12.997 1.00 75.00 340 ASN A O 1
ATOM 2688 N N . PRO A 1 341 ? 27.905 -5.342 -10.864 1.00 67.44 341 PRO A N 1
ATOM 2689 C CA . PRO A 1 341 ? 27.642 -4.010 -10.303 1.00 67.44 341 PRO A CA 1
ATOM 2690 C C . PRO A 1 341 ? 28.712 -2.961 -10.653 1.00 67.44 341 PRO A C 1
ATOM 2692 O O . PRO A 1 341 ? 28.479 -1.768 -10.475 1.00 67.44 341 PRO A O 1
ATOM 2695 N N . THR A 1 342 ? 29.878 -3.394 -11.142 1.00 63.91 342 THR A N 1
ATOM 2696 C CA . THR A 1 342 ? 30.983 -2.541 -11.610 1.00 63.91 342 THR A CA 1
ATOM 2697 C C . THR A 1 342 ? 30.932 -2.262 -13.111 1.00 63.91 342 THR A C 1
ATOM 2699 O O . THR A 1 342 ? 31.722 -1.463 -13.608 1.00 63.91 342 THR A O 1
ATOM 2702 N N . THR A 1 343 ? 30.044 -2.936 -13.854 1.00 68.75 343 THR A N 1
ATOM 2703 C CA . THR A 1 343 ? 29.955 -2.760 -15.305 1.00 68.75 343 THR A CA 1
ATOM 2704 C C . THR A 1 343 ? 29.068 -1.572 -15.628 1.00 68.75 343 THR A C 1
ATOM 2706 O O . THR A 1 343 ? 27.877 -1.534 -15.323 1.00 68.75 343 THR A O 1
ATOM 2709 N N . CYS A 1 344 ? 29.683 -0.606 -16.286 1.00 69.31 344 CYS A N 1
ATOM 2710 C CA . CYS A 1 344 ? 29.108 0.669 -16.647 1.00 69.31 344 CYS A CA 1
ATOM 2711 C C . CYS A 1 344 ? 28.926 0.709 -18.162 1.00 69.31 344 CYS A C 1
ATOM 2713 O O . CYS A 1 344 ? 29.854 0.393 -18.899 1.00 69.31 344 CYS A O 1
ATOM 2715 N N . LEU A 1 345 ? 27.729 1.066 -18.632 1.00 76.25 345 LEU A N 1
ATOM 2716 C CA . LEU A 1 345 ? 27.410 1.014 -20.060 1.00 76.25 345 LEU A CA 1
ATOM 2717 C C . LEU A 1 345 ? 27.435 2.403 -20.683 1.00 76.25 345 LEU A C 1
ATOM 2719 O O . LEU A 1 345 ? 26.800 3.331 -20.171 1.00 76.25 345 LEU A O 1
ATOM 2723 N N . ASP A 1 346 ? 28.120 2.506 -21.817 1.00 83.50 346 ASP A N 1
ATOM 2724 C CA . ASP A 1 346 ? 28.092 3.686 -22.675 1.00 83.50 346 ASP A CA 1
ATOM 2725 C C . ASP A 1 346 ? 26.859 3.675 -23.602 1.00 83.50 346 ASP A C 1
ATOM 2727 O O . ASP A 1 346 ? 26.241 2.641 -23.880 1.00 83.50 346 ASP A O 1
ATOM 2731 N N . ILE A 1 347 ? 26.499 4.848 -24.119 1.00 84.31 347 ILE A N 1
ATOM 2732 C CA . ILE A 1 347 ? 25.377 5.079 -25.031 1.00 84.31 347 ILE A CA 1
ATOM 2733 C C . ILE A 1 347 ? 25.486 4.194 -26.281 1.00 84.31 347 ILE A C 1
ATOM 2735 O O . ILE A 1 347 ? 24.466 3.682 -26.753 1.00 84.31 347 ILE A O 1
ATOM 2739 N N . GLU A 1 348 ? 26.693 3.989 -26.819 1.00 85.69 348 GLU A N 1
ATOM 2740 C CA . GLU A 1 348 ? 26.904 3.126 -27.987 1.00 85.69 348 GLU A CA 1
ATOM 2741 C C . GLU A 1 348 ? 26.575 1.660 -27.691 1.00 85.69 348 GLU A C 1
ATOM 2743 O O . GLU A 1 348 ? 25.902 0.994 -28.484 1.00 85.69 348 GLU A O 1
ATOM 2748 N N . GLU A 1 349 ? 26.998 1.155 -26.533 1.00 83.75 349 GLU A N 1
ATOM 2749 C CA . GLU A 1 349 ? 26.714 -0.218 -26.115 1.00 83.75 349 GLU A CA 1
ATOM 2750 C C . GLU A 1 349 ? 25.228 -0.423 -25.830 1.00 83.75 349 GLU A C 1
ATOM 2752 O O . GLU A 1 349 ? 24.640 -1.417 -26.266 1.00 83.75 349 GLU A O 1
ATOM 2757 N N . ILE A 1 350 ? 24.596 0.547 -25.161 1.00 86.31 350 ILE A N 1
ATOM 2758 C CA . ILE A 1 350 ? 23.155 0.534 -24.886 1.00 86.31 350 ILE A CA 1
ATOM 2759 C C . ILE A 1 350 ? 22.377 0.541 -26.202 1.00 86.31 350 ILE A C 1
ATOM 2761 O O . ILE A 1 350 ? 21.429 -0.226 -26.357 1.00 86.31 350 ILE A O 1
ATOM 2765 N N . SER A 1 351 ? 22.785 1.360 -27.174 1.00 88.69 351 SER A N 1
ATOM 2766 C CA . SER A 1 351 ? 22.161 1.425 -28.499 1.00 88.69 351 SER A CA 1
ATOM 2767 C C . SER A 1 351 ? 22.226 0.078 -29.230 1.00 88.69 351 SER A C 1
ATOM 2769 O O . SER A 1 351 ? 21.194 -0.396 -29.718 1.00 88.69 351 SER A O 1
ATOM 2771 N N . LYS A 1 352 ? 23.402 -0.567 -29.242 1.00 89.00 352 LYS A N 1
ATOM 2772 C CA . LYS A 1 352 ? 23.620 -1.881 -29.872 1.00 89.00 352 LYS A CA 1
ATOM 2773 C C . LYS A 1 352 ? 22.798 -2.980 -29.197 1.00 89.00 352 LYS A C 1
ATOM 2775 O O . LYS A 1 352 ? 22.042 -3.672 -29.873 1.00 89.00 352 LYS A O 1
ATOM 2780 N N . ARG A 1 353 ? 22.892 -3.119 -27.870 1.00 86.75 353 ARG A N 1
ATOM 2781 C CA . ARG A 1 353 ? 22.213 -4.200 -27.134 1.00 86.75 353 ARG A CA 1
ATOM 2782 C C . ARG A 1 353 ? 20.699 -3.999 -27.041 1.00 86.75 353 ARG A C 1
ATOM 2784 O O . ARG A 1 353 ? 19.945 -4.964 -27.110 1.00 86.75 353 ARG A O 1
ATOM 2791 N N . ALA A 1 354 ? 20.232 -2.756 -26.911 1.00 86.31 354 ALA A N 1
ATOM 2792 C CA . ALA A 1 354 ? 18.803 -2.462 -26.863 1.00 86.31 354 ALA A CA 1
ATOM 2793 C C . ALA A 1 354 ? 18.162 -2.392 -28.254 1.00 86.31 354 ALA A C 1
ATOM 2795 O O . ALA A 1 354 ? 16.943 -2.271 -28.323 1.00 86.31 354 ALA A O 1
ATOM 2796 N N . VAL A 1 355 ? 18.925 -2.439 -29.353 1.00 89.56 355 VAL A N 1
ATOM 2797 C CA . VAL A 1 355 ? 18.411 -2.291 -30.728 1.00 89.56 355 VAL A CA 1
ATOM 2798 C C . VAL A 1 355 ? 17.560 -1.014 -30.851 1.00 89.56 355 VAL A C 1
ATOM 2800 O O . VAL A 1 355 ? 16.367 -1.030 -31.181 1.00 89.56 355 VAL A O 1
ATOM 2803 N N . VAL A 1 356 ? 18.156 0.116 -30.460 1.00 89.75 356 VAL A N 1
ATOM 2804 C CA . VAL A 1 356 ? 17.578 1.469 -30.548 1.00 89.75 356 VAL A CA 1
ATOM 2805 C C . VAL A 1 356 ? 18.609 2.370 -31.212 1.00 89.75 356 VAL A C 1
ATOM 2807 O O . VAL A 1 356 ? 19.785 2.277 -30.881 1.00 89.75 356 VAL A O 1
ATOM 2810 N N . SER A 1 357 ? 18.194 3.271 -32.108 1.00 91.19 357 SER A N 1
ATOM 2811 C CA . SER A 1 357 ? 19.120 4.256 -32.684 1.00 91.19 357 SER A CA 1
ATOM 2812 C C . SER A 1 357 ? 19.796 5.094 -31.595 1.00 91.19 357 SER A C 1
ATOM 2814 O O . SER A 1 357 ? 19.180 5.428 -30.582 1.00 91.19 357 SER A O 1
ATOM 2816 N N . ILE A 1 358 ? 21.053 5.474 -31.814 1.00 89.00 358 ILE A N 1
ATOM 2817 C CA . ILE A 1 358 ? 21.865 6.160 -30.801 1.00 89.00 358 ILE A CA 1
ATOM 2818 C C . ILE A 1 358 ? 21.235 7.479 -30.319 1.00 89.00 358 ILE A C 1
ATOM 2820 O O . ILE A 1 358 ? 21.267 7.793 -29.132 1.00 89.00 358 ILE A O 1
ATOM 2824 N N . GLN A 1 359 ? 20.572 8.212 -31.222 1.00 90.75 359 GLN A N 1
ATOM 2825 C CA . GLN A 1 359 ? 19.845 9.447 -30.910 1.00 90.75 359 GLN A CA 1
ATOM 2826 C C . GLN A 1 359 ? 18.671 9.187 -29.955 1.00 90.75 359 GLN A C 1
ATOM 2828 O O . GLN A 1 359 ? 18.512 9.885 -28.955 1.00 90.75 359 GLN A O 1
ATOM 2833 N N . ASN A 1 360 ? 17.884 8.143 -30.226 1.00 91.00 360 ASN A N 1
ATOM 2834 C CA . ASN A 1 360 ? 16.752 7.761 -29.384 1.00 91.00 360 ASN A CA 1
ATOM 2835 C C . ASN A 1 360 ? 17.218 7.194 -28.039 1.00 91.00 360 ASN A C 1
ATOM 2837 O O . ASN A 1 360 ? 16.611 7.492 -27.014 1.00 91.00 360 ASN A O 1
ATOM 2841 N N . ALA A 1 361 ? 18.297 6.405 -28.027 1.00 90.19 361 ALA A N 1
ATOM 2842 C CA . ALA A 1 361 ? 18.892 5.893 -26.797 1.00 90.19 361 ALA A CA 1
ATOM 2843 C C . ALA A 1 361 ? 19.350 7.047 -25.894 1.00 90.19 361 ALA A C 1
ATOM 2845 O O . ALA A 1 361 ? 18.983 7.083 -24.724 1.00 90.19 361 ALA A O 1
ATOM 2846 N N . ARG A 1 362 ? 20.051 8.041 -26.456 1.00 90.56 362 ARG A N 1
ATOM 2847 C CA . ARG A 1 362 ? 20.480 9.247 -25.735 1.00 90.56 362 ARG A CA 1
ATOM 2848 C C . ARG A 1 362 ? 19.296 10.038 -25.169 1.00 90.56 362 ARG A C 1
ATOM 2850 O O . ARG A 1 362 ? 19.305 10.367 -23.986 1.00 90.56 362 ARG A O 1
ATOM 2857 N N . ALA A 1 363 ? 18.267 10.302 -25.977 1.00 91.81 363 ALA A N 1
ATOM 2858 C CA . ALA A 1 363 ? 17.077 11.030 -25.528 1.00 91.81 363 ALA A CA 1
ATOM 2859 C C . ALA A 1 363 ? 16.364 10.315 -24.364 1.00 91.81 363 ALA A C 1
ATOM 2861 O O . ALA A 1 363 ? 16.026 10.942 -23.360 1.00 91.81 363 ALA A O 1
ATOM 2862 N N . ILE A 1 364 ? 16.189 8.994 -24.471 1.00 91.88 364 ILE A N 1
ATOM 2863 C CA . ILE A 1 364 ? 15.561 8.176 -23.428 1.00 91.88 364 ILE A CA 1
ATOM 2864 C C . ILE A 1 364 ? 16.417 8.146 -22.159 1.00 91.88 364 ILE A C 1
ATOM 2866 O O . ILE A 1 364 ? 15.879 8.304 -21.066 1.00 91.88 364 ILE A O 1
ATOM 2870 N N . LEU A 1 365 ? 17.733 7.958 -22.277 1.00 90.50 365 LEU A N 1
ATOM 2871 C CA . LEU A 1 365 ? 18.632 7.906 -21.123 1.00 90.50 365 LEU A CA 1
ATOM 2872 C C . LEU A 1 365 ? 18.610 9.218 -20.343 1.00 90.50 365 LEU A C 1
ATOM 2874 O O . LEU A 1 365 ? 18.439 9.188 -19.129 1.00 90.50 365 LEU A O 1
ATOM 2878 N N . TYR A 1 366 ? 18.675 10.362 -21.026 1.00 91.50 366 TYR A N 1
ATOM 2879 C CA . TYR A 1 366 ? 18.555 11.662 -20.365 1.00 91.50 366 TYR A CA 1
ATOM 2880 C C . TYR A 1 366 ? 17.184 11.876 -19.726 1.00 91.50 366 TYR A C 1
ATOM 2882 O O . TYR A 1 366 ? 17.081 12.421 -18.628 1.00 91.50 366 TYR A O 1
ATOM 2890 N N . GLN A 1 367 ? 16.114 11.402 -20.360 1.00 91.62 367 GLN A N 1
ATOM 2891 C CA . GLN A 1 367 ? 14.793 11.451 -19.745 1.00 91.62 367 GLN A CA 1
ATOM 2892 C C . GLN A 1 367 ? 14.733 10.596 -18.468 1.00 91.62 367 GLN A C 1
ATOM 2894 O O . GLN A 1 367 ? 14.186 11.042 -17.457 1.00 91.62 367 GLN A O 1
ATOM 2899 N N . LEU A 1 368 ? 15.314 9.392 -18.484 1.00 91.12 368 LEU A N 1
ATOM 2900 C CA . LEU A 1 368 ? 15.371 8.505 -17.322 1.00 91.12 368 LEU A CA 1
ATOM 2901 C C . LEU A 1 368 ? 16.255 9.072 -16.202 1.00 91.12 368 LEU A C 1
ATOM 2903 O O . LEU A 1 368 ? 15.883 8.938 -15.035 1.00 91.12 368 LEU A O 1
ATOM 2907 N N . THR A 1 369 ? 17.371 9.738 -16.519 1.00 91.00 369 THR A N 1
ATOM 2908 C CA . THR A 1 369 ? 18.232 10.370 -15.506 1.00 91.00 369 THR A CA 1
ATOM 2909 C C . THR A 1 369 ? 17.567 11.582 -14.863 1.00 91.00 369 THR A C 1
ATOM 2911 O O . THR A 1 369 ? 17.496 11.644 -13.639 1.00 91.00 369 THR A O 1
ATOM 2914 N N . ILE A 1 370 ? 16.972 12.492 -15.648 1.00 89.81 370 ILE A N 1
ATOM 2915 C CA . ILE A 1 370 ? 16.235 13.663 -15.127 1.00 89.81 370 ILE A CA 1
ATOM 2916 C C . ILE A 1 370 ? 15.110 13.228 -14.181 1.00 89.81 370 ILE A C 1
ATOM 2918 O O . ILE A 1 370 ? 14.810 13.895 -13.190 1.00 89.81 370 ILE A O 1
ATOM 2922 N N . LYS A 1 371 ? 14.457 12.104 -14.488 1.00 88.31 371 LYS A N 1
ATOM 2923 C CA . LYS A 1 371 ? 13.362 11.567 -13.676 1.00 88.31 371 LYS A CA 1
ATOM 2924 C C . LYS A 1 371 ? 13.829 10.694 -12.509 1.00 88.31 371 LYS A C 1
ATOM 2926 O O . LYS A 1 371 ? 12.975 10.300 -11.719 1.00 88.31 371 LYS A O 1
ATOM 2931 N N . GLY A 1 372 ? 15.131 10.442 -12.360 1.00 87.00 372 GLY A N 1
ATOM 2932 C CA . GLY A 1 372 ? 15.720 9.700 -11.239 1.00 87.00 372 GLY A CA 1
ATOM 2933 C C . GLY A 1 372 ? 15.655 8.172 -11.356 1.00 87.00 372 GLY A C 1
ATOM 2934 O O . GLY A 1 372 ? 15.833 7.478 -10.358 1.00 87.00 372 GLY A O 1
ATOM 2935 N N . PHE A 1 373 ? 15.383 7.633 -12.549 1.00 87.81 373 PHE A N 1
ATOM 2936 C CA . PHE A 1 373 ? 15.366 6.185 -12.810 1.00 87.81 373 PHE A CA 1
ATOM 2937 C C . PHE A 1 373 ? 16.731 5.629 -13.218 1.00 87.81 373 PHE A C 1
ATOM 2939 O O . PHE A 1 373 ? 16.971 4.432 -13.077 1.00 87.81 373 PHE A O 1
ATOM 2946 N N . ALA A 1 374 ? 17.622 6.483 -13.714 1.00 87.19 374 ALA A N 1
ATOM 2947 C CA . ALA A 1 374 ? 19.000 6.144 -14.040 1.00 87.19 374 ALA A CA 1
ATOM 2948 C C . ALA A 1 374 ? 19.955 7.127 -13.354 1.00 87.19 374 ALA A C 1
ATOM 2950 O O . ALA A 1 374 ? 19.608 8.287 -13.126 1.00 87.19 374 ALA A O 1
ATOM 2951 N N . LYS A 1 375 ? 21.158 6.658 -13.034 1.00 85.25 375 LYS A N 1
ATOM 2952 C CA . LYS A 1 375 ? 22.264 7.462 -12.523 1.00 85.25 375 LYS A CA 1
ATOM 2953 C C . LYS A 1 375 ? 23.299 7.627 -13.624 1.00 85.25 375 LYS A C 1
ATOM 2955 O O . LYS A 1 375 ? 23.618 6.669 -14.324 1.00 85.25 375 LYS A O 1
ATOM 2960 N N . LEU A 1 376 ? 23.790 8.851 -13.752 1.00 84.25 376 LEU A N 1
ATOM 2961 C CA . LEU A 1 376 ? 24.955 9.177 -14.557 1.00 84.25 376 LEU A CA 1
ATOM 2962 C C . LEU A 1 376 ? 26.185 8.948 -13.675 1.00 84.25 376 LEU A C 1
ATOM 2964 O O . LEU A 1 376 ? 26.246 9.496 -12.574 1.00 84.25 376 LEU A O 1
ATOM 2968 N N . GLN A 1 377 ? 27.117 8.118 -14.124 1.00 78.81 377 GLN A N 1
ATOM 2969 C CA . GLN A 1 377 ? 28.413 7.943 -13.485 1.00 78.81 377 GLN A CA 1
ATOM 2970 C C . GLN A 1 377 ? 29.484 8.565 -14.370 1.00 78.81 377 GLN A C 1
ATOM 2972 O O . GLN A 1 377 ? 29.589 8.259 -15.561 1.00 78.81 377 GLN A O 1
ATOM 2977 N N . GLU A 1 378 ? 30.257 9.454 -13.761 1.00 74.00 378 GLU A N 1
ATOM 2978 C CA . GLU A 1 378 ? 31.513 9.928 -14.318 1.00 74.00 378 GLU A CA 1
ATOM 2979 C C . GLU A 1 378 ? 32.602 8.919 -13.926 1.00 74.00 378 GLU A C 1
ATOM 2981 O O . GLU A 1 378 ? 32.560 8.391 -12.812 1.00 74.00 378 GLU A O 1
ATOM 2986 N N . PRO A 1 379 ? 33.537 8.581 -14.825 1.00 65.69 379 PRO A N 1
ATOM 2987 C CA . PRO A 1 379 ? 34.633 7.687 -14.479 1.00 65.69 379 PRO A CA 1
ATOM 2988 C C . PRO A 1 379 ? 35.501 8.315 -13.380 1.00 65.69 379 PRO A C 1
ATOM 2990 O O . PRO A 1 379 ? 35.898 9.476 -13.496 1.00 65.69 379 PRO A O 1
ATOM 2993 N N . ASP A 1 380 ? 35.825 7.540 -12.340 1.00 55.53 380 ASP A N 1
ATOM 2994 C CA . ASP A 1 380 ? 36.741 7.978 -11.285 1.00 55.53 380 ASP A CA 1
ATOM 2995 C C . ASP A 1 380 ? 38.093 8.351 -11.906 1.00 55.53 380 ASP A C 1
ATOM 2997 O O . ASP A 1 380 ? 38.797 7.531 -12.506 1.00 55.53 380 ASP A O 1
ATOM 3001 N N . SER A 1 381 ? 38.463 9.620 -11.765 1.00 52.41 381 SER A N 1
ATOM 3002 C CA . SER A 1 381 ? 39.702 10.191 -12.273 1.00 52.41 381 SER A CA 1
ATOM 3003 C C . SER A 1 381 ? 40.911 9.728 -11.450 1.00 52.41 381 SER A C 1
ATOM 3005 O O . SER A 1 381 ? 41.535 10.525 -10.755 1.00 52.41 381 SER A O 1
ATOM 3007 N N . ASN A 1 382 ? 41.279 8.449 -11.539 1.00 47.44 382 ASN A N 1
ATOM 3008 C CA . ASN A 1 382 ? 42.634 7.996 -11.192 1.00 47.44 382 ASN A CA 1
ATOM 3009 C C . ASN A 1 382 ? 43.592 8.040 -12.394 1.00 47.44 382 ASN A C 1
ATOM 3011 O O . ASN A 1 382 ? 44.796 7.836 -12.245 1.00 47.44 382 ASN A O 1
ATOM 3015 N N . HIS A 1 383 ? 43.092 8.412 -13.573 1.00 46.25 383 HIS A N 1
ATOM 3016 C CA . HIS A 1 383 ? 43.915 8.850 -14.691 1.00 46.25 383 HIS A CA 1
ATOM 3017 C C . HIS A 1 383 ? 43.789 10.366 -14.832 1.00 46.25 383 HIS A C 1
ATOM 3019 O O . HIS A 1 383 ? 42.699 10.896 -15.036 1.00 46.25 383 HIS A O 1
ATOM 3025 N N . LYS A 1 384 ? 44.923 11.063 -14.680 1.00 45.59 384 LYS A N 1
ATOM 3026 C CA . LYS A 1 384 ? 45.069 12.493 -14.970 1.00 45.59 384 LYS A CA 1
ATOM 3027 C C . LYS A 1 384 ? 44.365 12.801 -16.293 1.00 45.59 384 LYS A C 1
ATOM 3029 O O . LYS A 1 384 ? 44.693 12.185 -17.305 1.00 45.59 384 LYS A O 1
ATOM 3034 N N . ILE A 1 385 ? 43.425 13.744 -16.277 1.00 49.53 385 ILE A N 1
ATOM 3035 C CA . ILE A 1 385 ? 42.808 14.291 -17.487 1.00 49.53 385 ILE A CA 1
ATOM 3036 C C . ILE A 1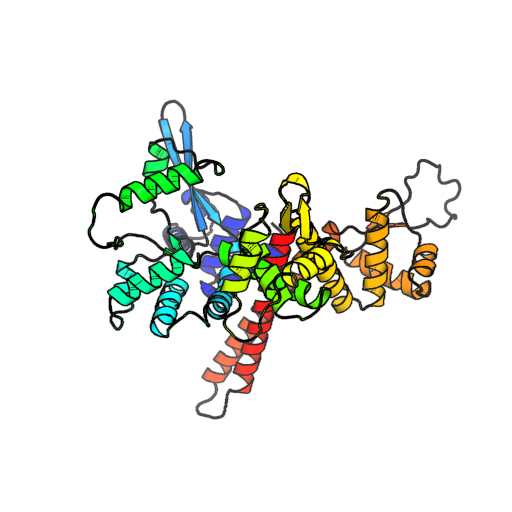 385 ? 43.944 14.920 -18.297 1.00 49.53 385 ILE A C 1
ATOM 3038 O O . ILE A 1 385 ? 44.428 15.999 -17.960 1.00 49.53 385 ILE A O 1
ATOM 3042 N N . ALA A 1 386 ? 44.438 14.200 -19.304 1.00 45.75 386 ALA A N 1
ATOM 3043 C CA . ALA A 1 386 ? 45.568 14.649 -20.105 1.00 45.75 386 ALA A CA 1
ATOM 3044 C C . ALA A 1 386 ? 45.167 15.745 -21.101 1.00 45.75 386 ALA A C 1
ATOM 3046 O O . ALA A 1 386 ? 46.043 16.474 -21.541 1.00 45.75 386 ALA A O 1
ATOM 3047 N N . ASN A 1 387 ? 43.874 15.918 -21.408 1.00 47.84 387 ASN A N 1
ATOM 3048 C CA . ASN A 1 387 ? 43.366 16.997 -22.254 1.00 47.84 387 ASN A CA 1
ATOM 3049 C C . ASN A 1 387 ? 41.908 17.352 -21.887 1.00 47.84 387 ASN A C 1
ATOM 3051 O O . ASN A 1 387 ? 41.080 16.449 -21.788 1.00 47.84 387 ASN A O 1
ATOM 3055 N N . PRO A 1 388 ? 41.540 18.641 -21.756 1.00 53.28 388 PRO A N 1
ATOM 3056 C CA . PRO A 1 388 ? 40.152 19.073 -21.536 1.00 53.28 388 PRO A CA 1
ATOM 3057 C C . PRO A 1 388 ? 39.246 18.926 -22.779 1.00 53.28 388 PRO A C 1
ATOM 3059 O O . PRO A 1 388 ? 38.073 19.288 -22.732 1.00 53.28 388 PRO A O 1
ATOM 3062 N N . THR A 1 389 ? 39.776 18.419 -23.897 1.00 50.62 389 THR A N 1
ATOM 3063 C CA . THR A 1 389 ? 39.061 18.197 -25.166 1.00 50.62 389 THR A CA 1
ATOM 3064 C C . THR A 1 389 ? 38.678 16.738 -25.422 1.00 50.62 389 THR A C 1
ATOM 3066 O O . THR A 1 389 ? 37.939 16.478 -26.376 1.00 50.62 389 THR A O 1
ATOM 3069 N N . ASP A 1 390 ? 39.109 15.792 -24.580 1.00 50.31 390 ASP A N 1
ATOM 3070 C CA . ASP A 1 390 ? 38.638 14.410 -24.666 1.00 50.31 390 ASP A CA 1
ATOM 3071 C C . ASP A 1 390 ? 37.236 14.308 -24.065 1.00 50.31 390 ASP A C 1
ATOM 3073 O O . ASP A 1 390 ? 36.995 14.611 -22.896 1.00 50.31 390 ASP A O 1
ATOM 3077 N N . ARG A 1 391 ? 36.281 13.928 -24.918 1.00 56.25 391 ARG A N 1
ATOM 3078 C CA . ARG A 1 391 ? 34.862 13.794 -24.581 1.00 56.25 391 ARG A CA 1
ATOM 3079 C C . ARG A 1 391 ? 34.722 12.897 -23.355 1.00 56.25 391 ARG A C 1
ATOM 3081 O O . ARG A 1 391 ? 34.967 11.697 -23.451 1.00 56.25 391 ARG A O 1
ATOM 3088 N N . GLN A 1 392 ? 34.288 13.470 -22.235 1.00 59.44 392 GLN A N 1
ATOM 3089 C CA . GLN A 1 392 ? 33.901 12.706 -21.054 1.00 59.44 392 GLN A CA 1
ATOM 3090 C C . GLN A 1 392 ? 32.867 11.654 -21.476 1.00 59.44 392 GLN A C 1
ATOM 3092 O O . GLN A 1 392 ? 31.759 11.986 -21.907 1.00 59.44 392 GLN A O 1
ATOM 3097 N N . GLN A 1 393 ? 33.263 10.382 -21.438 1.00 64.88 393 GLN A N 1
ATOM 3098 C CA . GLN A 1 393 ? 32.353 9.270 -21.674 1.00 64.88 393 GLN A CA 1
ATOM 3099 C C . GLN A 1 393 ? 31.459 9.133 -20.447 1.00 64.88 393 GLN A C 1
ATOM 3101 O O . GLN A 1 393 ? 31.943 9.010 -19.322 1.00 64.88 393 GLN A O 1
ATOM 3106 N N . PHE A 1 394 ? 30.150 9.199 -20.673 1.00 74.94 394 PHE A N 1
ATOM 3107 C CA . PHE A 1 394 ? 29.159 9.095 -19.615 1.00 74.94 394 PHE A CA 1
ATOM 3108 C C . PHE A 1 394 ? 28.648 7.673 -19.521 1.00 74.94 394 PHE A C 1
ATOM 3110 O O . PHE A 1 394 ? 28.153 7.118 -20.503 1.00 74.94 394 PHE A O 1
ATOM 3117 N N . TYR A 1 395 ? 28.682 7.133 -18.312 1.00 82.19 395 TYR A N 1
ATOM 3118 C CA . TYR A 1 395 ? 28.147 5.816 -18.042 1.00 82.19 395 TYR A CA 1
ATOM 3119 C C . TYR A 1 395 ? 26.797 5.897 -17.346 1.00 82.19 395 TYR A C 1
ATOM 3121 O O . TYR A 1 395 ? 26.538 6.800 -16.547 1.00 82.19 395 TYR A O 1
ATOM 3129 N N . PHE A 1 396 ? 25.928 4.935 -17.644 1.00 83.38 396 PHE A N 1
ATOM 3130 C CA . PHE A 1 396 ? 24.589 4.879 -17.072 1.00 83.38 396 PHE A CA 1
ATOM 3131 C C . PHE A 1 396 ? 24.402 3.605 -16.264 1.00 83.38 396 PHE A C 1
ATOM 3133 O O . PHE A 1 396 ? 24.651 2.502 -16.749 1.00 83.38 396 PHE A O 1
ATOM 3140 N N . THR A 1 397 ? 23.895 3.760 -15.045 1.00 84.38 397 THR A N 1
ATOM 3141 C CA . THR A 1 397 ? 23.503 2.643 -14.183 1.00 84.38 397 THR A CA 1
ATOM 3142 C C . THR A 1 397 ? 22.084 2.849 -13.669 1.00 84.38 397 THR A C 1
ATOM 3144 O O . THR A 1 397 ? 21.582 3.970 -13.567 1.00 84.38 397 THR A O 1
ATOM 3147 N N . SER A 1 398 ? 21.382 1.762 -13.366 1.00 85.25 398 SER A N 1
ATOM 3148 C CA . SER A 1 398 ? 20.063 1.815 -12.735 1.00 85.25 398 SER A CA 1
ATOM 3149 C C . SER A 1 398 ? 19.950 0.687 -11.727 1.00 85.25 398 SER A C 1
ATOM 3151 O O . SER A 1 398 ? 20.457 -0.407 -11.955 1.00 85.25 398 SER A O 1
ATOM 3153 N N . SER A 1 399 ? 19.276 0.954 -10.611 1.00 85.50 399 SER A N 1
ATOM 3154 C CA . SER A 1 399 ? 18.966 -0.066 -9.619 1.00 85.50 399 SER A CA 1
ATOM 3155 C C . SER A 1 399 ? 17.461 -0.211 -9.442 1.00 85.50 399 SER A C 1
ATOM 3157 O O . SER A 1 399 ? 16.687 0.753 -9.550 1.00 85.50 399 SER A O 1
ATOM 3159 N N . VAL A 1 400 ? 17.051 -1.440 -9.125 1.00 86.69 400 VAL A N 1
ATOM 3160 C CA . VAL A 1 400 ? 15.661 -1.785 -8.807 1.00 86.69 400 VAL A CA 1
ATOM 3161 C C . VAL A 1 400 ? 15.150 -0.910 -7.657 1.00 86.69 400 VAL A C 1
ATOM 3163 O O . VAL A 1 400 ? 14.047 -0.378 -7.741 1.00 86.69 400 VAL A O 1
ATOM 3166 N N . ASP A 1 401 ? 15.961 -0.686 -6.621 1.00 86.44 401 ASP A N 1
ATOM 3167 C CA . ASP A 1 401 ? 15.542 0.050 -5.421 1.00 86.44 401 ASP A CA 1
ATOM 3168 C C . ASP A 1 401 ? 15.442 1.564 -5.634 1.00 86.44 401 ASP A C 1
ATOM 3170 O O . ASP A 1 401 ? 14.519 2.201 -5.118 1.00 86.44 401 ASP A O 1
ATOM 3174 N N . SER A 1 402 ? 16.330 2.143 -6.452 1.00 85.81 402 SER A N 1
ATOM 3175 C CA . SER A 1 402 ? 16.227 3.554 -6.848 1.00 85.81 402 SER A CA 1
ATOM 3176 C C . SER A 1 402 ? 14.952 3.784 -7.654 1.00 85.81 402 SER A C 1
ATOM 3178 O O . SER A 1 402 ? 14.179 4.702 -7.375 1.00 85.81 402 SER A O 1
ATOM 3180 N N . THR A 1 403 ? 14.691 2.898 -8.619 1.00 90.50 403 THR A N 1
ATOM 3181 C CA . THR A 1 403 ? 13.489 2.959 -9.454 1.00 90.50 403 THR A CA 1
ATOM 3182 C C . THR A 1 403 ? 12.225 2.795 -8.611 1.00 90.50 403 THR A C 1
ATOM 3184 O O . THR A 1 403 ? 11.269 3.555 -8.759 1.00 90.50 403 THR A O 1
ATOM 3187 N N . HIS A 1 404 ? 12.236 1.832 -7.691 1.00 91.75 404 HIS A N 1
ATOM 3188 C CA . HIS A 1 404 ? 11.140 1.559 -6.773 1.00 91.75 404 HIS A CA 1
ATOM 3189 C C . HIS A 1 404 ? 10.800 2.769 -5.903 1.00 91.75 404 HIS A C 1
ATOM 3191 O O . HIS A 1 404 ? 9.647 3.199 -5.876 1.00 91.75 404 HIS A O 1
ATOM 3197 N N . SER A 1 405 ? 11.810 3.372 -5.274 1.00 90.25 405 SER A N 1
ATOM 3198 C CA . SER A 1 405 ? 11.643 4.565 -4.438 1.00 90.25 405 SER A CA 1
ATOM 3199 C C . SER A 1 405 ? 11.026 5.725 -5.225 1.00 90.25 405 SER A C 1
ATOM 3201 O O . SER A 1 405 ? 10.123 6.410 -4.740 1.00 90.25 405 SER A O 1
ATOM 3203 N N . GLN A 1 406 ? 11.462 5.917 -6.473 1.00 91.31 406 GLN A N 1
ATOM 3204 C CA . GLN A 1 406 ? 10.957 6.984 -7.330 1.00 91.31 406 GLN A CA 1
ATOM 3205 C C . GLN A 1 406 ? 9.525 6.726 -7.824 1.00 91.31 406 GLN A C 1
ATOM 3207 O O . GLN A 1 406 ? 8.708 7.649 -7.857 1.00 91.31 406 GLN A O 1
ATOM 3212 N N . ILE A 1 407 ? 9.180 5.480 -8.164 1.00 93.88 407 ILE A N 1
ATOM 3213 C CA . ILE A 1 407 ? 7.809 5.102 -8.536 1.00 93.88 407 ILE A CA 1
ATOM 3214 C C . ILE A 1 407 ? 6.860 5.264 -7.348 1.00 93.88 407 ILE A C 1
ATOM 3216 O O . ILE A 1 407 ? 5.783 5.835 -7.519 1.00 93.88 407 ILE A O 1
ATOM 3220 N N . ILE A 1 408 ? 7.255 4.838 -6.146 1.00 93.00 408 ILE A N 1
ATOM 3221 C CA . ILE A 1 408 ? 6.459 5.041 -4.929 1.00 93.00 408 ILE A CA 1
ATOM 3222 C C . ILE A 1 408 ? 6.227 6.536 -4.679 1.00 93.00 408 ILE A C 1
ATOM 3224 O O . ILE A 1 408 ? 5.087 6.959 -4.485 1.00 93.00 408 ILE A O 1
ATOM 3228 N N . LYS A 1 409 ? 7.277 7.363 -4.768 1.00 92.81 409 LYS A N 1
ATOM 3229 C CA . LYS A 1 409 ? 7.168 8.823 -4.621 1.00 92.81 409 LYS A CA 1
ATOM 3230 C C . LYS A 1 409 ? 6.172 9.433 -5.616 1.00 92.81 409 LYS A C 1
ATOM 3232 O O . LYS A 1 409 ? 5.328 10.241 -5.227 1.00 92.81 409 LYS A O 1
ATOM 3237 N N . ASN A 1 410 ? 6.239 9.026 -6.884 1.00 93.56 410 ASN A N 1
ATOM 3238 C CA . ASN A 1 410 ? 5.295 9.473 -7.910 1.00 93.56 410 ASN A CA 1
ATOM 3239 C C . ASN A 1 410 ? 3.869 8.992 -7.622 1.00 93.56 410 ASN A C 1
ATOM 3241 O O . ASN A 1 410 ? 2.928 9.761 -7.789 1.00 93.56 410 ASN A O 1
ATOM 3245 N N . SER A 1 411 ? 3.714 7.759 -7.140 1.00 95.31 411 SER A N 1
ATOM 3246 C CA . SER A 1 411 ? 2.411 7.166 -6.822 1.00 95.31 411 SER A CA 1
ATOM 3247 C C . SER A 1 411 ? 1.714 7.915 -5.691 1.00 95.31 411 SER A C 1
ATOM 3249 O O . SER A 1 411 ? 0.537 8.240 -5.817 1.00 95.31 411 SER A O 1
ATOM 3251 N N . TYR A 1 412 ? 2.448 8.296 -4.639 1.00 96.12 412 TYR A N 1
ATOM 3252 C CA . TYR A 1 412 ? 1.911 9.169 -3.594 1.00 96.12 412 TYR A CA 1
ATOM 3253 C C . TYR A 1 412 ? 1.425 10.505 -4.155 1.00 96.12 412 TYR A C 1
ATOM 3255 O O . TYR A 1 412 ? 0.326 10.946 -3.835 1.00 96.12 412 TYR A O 1
ATOM 3263 N N . LYS A 1 413 ? 2.210 11.128 -5.043 1.00 95.25 413 LYS A N 1
ATOM 3264 C CA . LYS A 1 413 ? 1.812 12.380 -5.696 1.00 95.25 413 LYS A CA 1
ATOM 3265 C C . LYS A 1 413 ? 0.564 12.203 -6.568 1.00 95.25 413 LYS A C 1
ATOM 3267 O O . LYS A 1 413 ? -0.306 13.068 -6.552 1.00 95.25 413 LYS A O 1
ATOM 3272 N N . PHE A 1 414 ? 0.450 11.095 -7.303 1.00 95.56 414 PHE A N 1
ATOM 3273 C CA . PHE A 1 414 ? -0.751 10.781 -8.081 1.00 95.56 414 PHE A CA 1
ATOM 3274 C C . PHE A 1 414 ? -1.977 10.615 -7.184 1.00 95.56 414 PHE A C 1
ATOM 3276 O O . PHE A 1 414 ? -3.008 11.211 -7.480 1.00 95.56 414 PHE A O 1
ATOM 3283 N N . GLY A 1 415 ? -1.848 9.897 -6.064 1.00 96.31 415 GLY A N 1
ATOM 3284 C CA . GLY A 1 415 ? -2.908 9.785 -5.062 1.00 96.31 415 GLY A CA 1
ATOM 3285 C C . GLY A 1 415 ? -3.336 11.152 -4.526 1.00 96.31 415 GLY A C 1
ATOM 3286 O O . GLY A 1 415 ? -4.526 11.455 -4.499 1.00 96.31 415 GLY A O 1
ATOM 3287 N N . SER A 1 416 ? -2.375 12.020 -4.189 1.00 95.88 416 SER A N 1
ATOM 3288 C CA . SER A 1 416 ? -2.666 13.368 -3.684 1.00 95.88 416 SER A CA 1
ATOM 3289 C C . SER A 1 416 ? -3.419 14.206 -4.709 1.00 95.88 416 SER A C 1
ATOM 3291 O O . SER A 1 416 ? -4.403 14.855 -4.356 1.00 95.88 416 SER A O 1
ATOM 3293 N N . ASN A 1 417 ? -2.978 14.183 -5.969 1.00 95.69 417 ASN A N 1
ATOM 3294 C CA . ASN A 1 417 ? -3.608 14.929 -7.056 1.00 95.69 417 ASN A CA 1
ATOM 3295 C C . ASN A 1 417 ? -5.031 14.424 -7.346 1.00 95.69 417 ASN A C 1
ATOM 3297 O O . ASN A 1 417 ? -5.927 15.231 -7.576 1.00 95.69 417 ASN A O 1
ATOM 3301 N N . LEU A 1 418 ? -5.246 13.103 -7.328 1.00 96.12 418 LEU A N 1
ATOM 3302 C CA . LEU A 1 418 ? -6.572 12.506 -7.514 1.00 96.12 418 LEU A CA 1
ATOM 3303 C C . LEU A 1 418 ? -7.521 12.894 -6.380 1.00 96.12 418 LEU A C 1
ATOM 3305 O O . LEU A 1 418 ? -8.662 13.255 -6.646 1.00 96.12 418 LEU A O 1
ATOM 3309 N N . LEU A 1 419 ? -7.044 12.881 -5.134 1.00 95.19 419 LEU A N 1
ATOM 3310 C CA . LEU A 1 419 ? -7.853 13.265 -3.981 1.00 95.19 419 LEU A CA 1
ATOM 3311 C C . LEU A 1 419 ? -8.215 14.759 -3.995 1.00 95.19 419 LEU A C 1
ATOM 3313 O O . LEU A 1 419 ? -9.355 15.120 -3.728 1.00 95.19 419 LEU A O 1
ATOM 3317 N N . GLU A 1 420 ? -7.279 15.631 -4.370 1.00 93.75 420 GLU A N 1
ATOM 3318 C CA . GLU A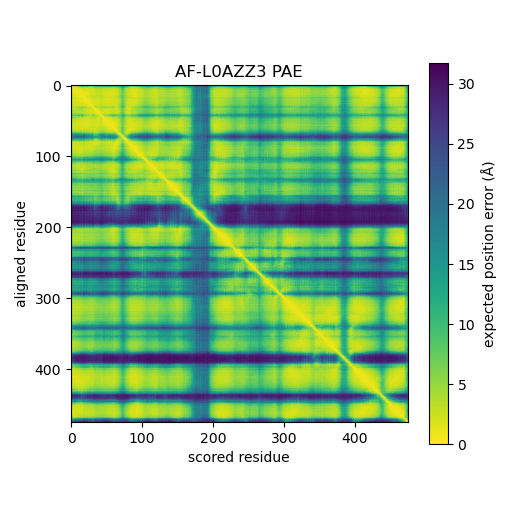 1 420 ? -7.553 17.066 -4.543 1.00 93.75 420 GLU A CA 1
ATOM 3319 C C . GLU A 1 420 ? -8.573 17.317 -5.653 1.00 93.75 420 GLU A C 1
ATOM 3321 O O . GLU A 1 420 ? -9.510 18.097 -5.474 1.00 93.75 420 GLU A O 1
ATOM 3326 N N . ARG A 1 421 ? -8.448 16.595 -6.771 1.00 94.25 421 ARG A N 1
ATOM 3327 C CA . ARG A 1 421 ? -9.435 16.646 -7.846 1.00 94.25 421 ARG A CA 1
ATOM 3328 C C . ARG A 1 421 ? -10.809 16.160 -7.379 1.00 94.25 421 ARG A C 1
ATOM 3330 O O . ARG A 1 421 ? -11.800 16.816 -7.683 1.00 94.25 421 ARG A O 1
ATOM 3337 N N . LEU A 1 422 ? -10.873 15.070 -6.613 1.00 93.50 422 LEU A N 1
ATOM 3338 C CA . LEU A 1 422 ? -12.121 14.543 -6.056 1.00 93.50 422 LEU A CA 1
ATOM 3339 C C . LEU A 1 422 ? -12.818 15.577 -5.164 1.00 93.50 422 LEU A C 1
ATOM 3341 O O . LEU A 1 422 ? -14.012 15.820 -5.314 1.00 93.50 422 LEU A O 1
ATOM 3345 N N . VAL A 1 423 ? -12.071 16.213 -4.259 1.00 91.75 423 VAL A N 1
ATOM 3346 C CA . VAL A 1 423 ? -12.599 17.262 -3.374 1.00 91.75 423 VAL A CA 1
ATOM 3347 C C . VAL A 1 423 ? -13.092 18.459 -4.183 1.00 91.75 423 VAL A C 1
ATOM 3349 O O . VAL A 1 423 ? -14.182 18.969 -3.927 1.00 91.75 423 VAL A O 1
ATOM 3352 N N . HIS A 1 424 ? -12.325 18.891 -5.186 1.00 90.69 424 HIS A N 1
ATOM 3353 C CA . HIS A 1 424 ? -12.724 19.984 -6.065 1.00 90.69 424 HIS A CA 1
ATOM 3354 C C . HIS A 1 424 ? -14.023 19.670 -6.824 1.00 90.69 424 HIS A C 1
ATOM 3356 O O . HIS A 1 424 ? -14.918 20.516 -6.884 1.00 90.69 424 HIS A O 1
ATOM 3362 N N . GLU A 1 425 ? -14.155 18.464 -7.384 1.00 89.38 425 GLU A N 1
ATOM 3363 C CA . GLU A 1 425 ? -15.362 18.039 -8.101 1.00 89.38 425 GLU A CA 1
ATOM 3364 C C . GLU A 1 425 ? -16.569 17.912 -7.160 1.00 89.38 425 GLU A C 1
ATOM 3366 O O . GLU A 1 425 ? -17.620 18.467 -7.473 1.00 89.38 425 GLU A O 1
ATOM 3371 N N . LYS A 1 426 ? -16.416 17.329 -5.962 1.00 87.94 426 LYS A N 1
ATOM 3372 C CA . LYS A 1 426 ? -17.494 17.271 -4.954 1.00 87.94 426 LYS A CA 1
ATOM 3373 C C . LYS A 1 426 ? -17.952 18.658 -4.505 1.00 87.94 426 LYS A C 1
ATOM 3375 O O . LYS A 1 426 ? -19.150 18.923 -4.472 1.00 87.94 426 LYS A O 1
ATOM 3380 N N . ASN A 1 427 ? -17.018 19.569 -4.233 1.00 87.94 427 ASN A N 1
ATOM 3381 C CA . ASN A 1 427 ? -17.344 20.950 -3.870 1.00 87.94 427 ASN A CA 1
ATOM 3382 C C . ASN A 1 427 ? -18.023 21.701 -5.022 1.00 87.94 427 ASN A C 1
ATOM 3384 O O . ASN A 1 427 ? -18.928 22.502 -4.795 1.00 87.94 427 ASN A O 1
ATOM 3388 N N . SER A 1 428 ? -17.604 21.440 -6.261 1.00 85.62 428 SER A N 1
ATOM 3389 C CA . SER A 1 428 ? -18.233 22.015 -7.451 1.00 85.62 428 SER A CA 1
ATOM 3390 C C . SER A 1 428 ? -19.655 21.488 -7.638 1.00 85.62 428 SER A C 1
ATOM 3392 O O . SER A 1 428 ? -20.558 22.281 -7.886 1.00 85.62 428 SER A O 1
ATOM 3394 N N . ASN A 1 429 ? -19.870 20.178 -7.471 1.00 83.75 429 ASN A N 1
ATOM 3395 C CA . ASN A 1 429 ? -21.194 19.559 -7.528 1.00 83.75 429 ASN A CA 1
ATOM 3396 C C . ASN A 1 429 ? -22.099 20.142 -6.434 1.00 83.75 429 ASN A C 1
ATOM 3398 O O . ASN A 1 429 ? -23.199 20.585 -6.741 1.00 83.75 429 ASN A O 1
ATOM 3402 N N . PHE A 1 430 ? -21.608 20.252 -5.196 1.00 83.31 430 PHE A N 1
ATOM 3403 C CA . PHE A 1 430 ? -22.347 20.860 -4.087 1.00 83.31 430 PHE A CA 1
ATOM 3404 C C . PHE A 1 430 ? -22.764 22.309 -4.382 1.00 83.31 430 PHE A C 1
ATOM 3406 O O . PHE A 1 430 ? -23.910 22.687 -4.160 1.00 83.31 430 PHE A O 1
ATOM 3413 N N . ARG A 1 431 ? -21.863 23.124 -4.951 1.00 82.75 431 ARG A N 1
ATOM 3414 C CA . ARG A 1 431 ? -22.200 24.496 -5.369 1.00 82.75 431 ARG A CA 1
ATOM 3415 C C . ARG A 1 431 ? -23.255 24.536 -6.472 1.00 82.75 431 ARG A C 1
ATOM 3417 O O . ARG A 1 431 ? -24.080 25.439 -6.449 1.00 82.75 431 ARG A O 1
ATOM 3424 N N . ARG A 1 432 ? -23.240 23.592 -7.421 1.00 79.06 432 ARG A N 1
ATOM 3425 C CA . ARG A 1 432 ? -24.281 23.501 -8.461 1.00 79.06 432 ARG A CA 1
ATOM 3426 C C . ARG A 1 432 ? -25.640 23.136 -7.865 1.00 79.06 432 ARG A C 1
ATOM 3428 O O . ARG A 1 432 ? -26.610 23.803 -8.194 1.00 79.06 432 ARG A O 1
ATOM 3435 N N . HIS A 1 433 ? -25.680 22.179 -6.936 1.00 76.06 433 HIS A N 1
ATOM 3436 C CA . HIS A 1 433 ? -26.909 21.795 -6.229 1.00 76.06 433 HIS A CA 1
ATOM 3437 C C . HIS A 1 433 ? -27.534 22.967 -5.459 1.00 76.06 433 HIS A C 1
ATOM 3439 O O . HIS A 1 433 ? -28.747 23.079 -5.394 1.00 76.06 433 HIS A O 1
ATOM 3445 N N . LEU A 1 434 ? -26.720 23.866 -4.896 1.00 75.31 434 LEU A N 1
ATOM 3446 C CA . LEU A 1 434 ? -27.216 25.063 -4.202 1.00 75.31 434 LEU A CA 1
ATOM 3447 C C . LEU A 1 434 ? -27.746 26.162 -5.139 1.00 75.31 434 LEU A C 1
ATOM 3449 O O . LEU A 1 434 ? -28.371 27.103 -4.660 1.00 75.31 434 LEU A O 1
ATOM 3453 N N . MET A 1 435 ? -27.436 26.101 -6.436 1.00 71.50 435 MET A N 1
ATOM 3454 C CA . MET A 1 435 ? -27.767 27.144 -7.417 1.00 71.50 435 MET A CA 1
ATOM 3455 C C . MET A 1 435 ? -28.914 26.742 -8.359 1.00 71.50 435 MET A C 1
ATOM 3457 O O . MET A 1 435 ? -29.376 27.589 -9.120 1.00 71.50 435 MET A O 1
ATOM 3461 N N . VAL A 1 436 ? -29.355 25.479 -8.347 1.00 65.56 436 VAL A N 1
ATOM 3462 C CA . VAL A 1 436 ? -30.400 24.956 -9.241 1.00 65.56 436 VAL A CA 1
ATOM 3463 C C . VAL A 1 436 ? -31.545 24.381 -8.405 1.00 65.56 436 VAL A C 1
ATOM 3465 O O . VAL A 1 436 ? -31.370 23.356 -7.752 1.00 65.56 436 VAL A O 1
ATOM 3468 N N . ASP A 1 437 ? -32.714 25.025 -8.459 1.00 54.53 437 ASP A N 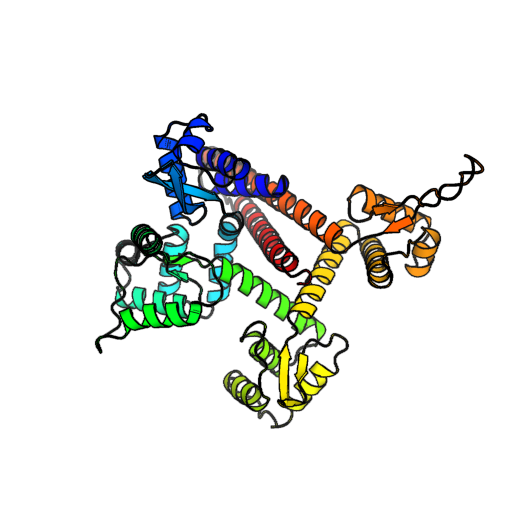1
ATOM 3469 C CA . ASP A 1 437 ? -33.978 24.432 -8.016 1.00 54.53 437 ASP A CA 1
ATOM 3470 C C . ASP A 1 437 ? -34.433 23.392 -9.067 1.00 54.53 437 ASP A C 1
ATOM 3472 O O . ASP A 1 437 ? -34.652 23.722 -10.231 1.00 54.53 437 ASP A O 1
ATOM 3476 N N . ASP A 1 438 ? -34.573 22.140 -8.629 1.00 49.09 438 ASP A N 1
ATOM 3477 C CA . ASP A 1 438 ? -35.243 20.995 -9.272 1.00 49.09 438 ASP A CA 1
ATOM 3478 C C . ASP A 1 438 ? -34.631 20.244 -10.496 1.00 49.09 438 ASP A C 1
ATOM 3480 O O . ASP A 1 438 ? -34.495 20.717 -11.624 1.00 49.09 438 ASP A O 1
ATOM 3484 N N . ASN A 1 439 ? -34.434 18.936 -10.255 1.00 52.69 439 ASN A N 1
ATOM 3485 C CA . ASN A 1 439 ? -34.896 17.773 -11.040 1.00 52.69 439 ASN A CA 1
ATOM 3486 C C . ASN A 1 439 ? -34.412 17.491 -12.479 1.00 52.69 439 ASN A C 1
ATOM 3488 O O . ASN A 1 439 ? -34.996 16.627 -13.136 1.00 52.69 439 ASN A O 1
ATOM 3492 N N . SER A 1 440 ? -33.305 18.060 -12.966 1.00 51.28 440 SER A N 1
ATOM 3493 C CA . SER A 1 440 ? -32.693 17.595 -14.233 1.00 51.28 440 SER A CA 1
ATOM 3494 C C . SER A 1 440 ? -31.263 17.045 -14.089 1.00 51.28 440 SER A C 1
ATOM 3496 O O . SER A 1 440 ? -30.276 17.699 -14.392 1.00 51.28 440 SER A O 1
ATOM 3498 N N . LEU A 1 441 ? -31.201 15.769 -13.680 1.00 54.91 441 LEU A N 1
ATOM 3499 C CA . LEU A 1 441 ? -30.178 14.754 -14.008 1.00 54.91 441 LEU A CA 1
ATOM 3500 C C . LEU A 1 441 ? -28.693 15.141 -13.818 1.00 54.91 441 LEU A C 1
ATOM 3502 O O . LEU A 1 441 ? -27.932 15.303 -14.772 1.00 54.91 441 LEU A O 1
ATOM 3506 N N . ASP A 1 442 ? -28.247 15.076 -12.563 1.00 53.28 442 ASP A N 1
ATOM 3507 C CA . ASP A 1 442 ? -26.847 15.175 -12.108 1.00 53.28 442 ASP A CA 1
ATOM 3508 C C . ASP A 1 442 ? -25.986 13.909 -12.368 1.00 53.28 442 ASP A C 1
ATOM 3510 O O . ASP A 1 442 ? -24.935 13.687 -11.764 1.00 53.28 442 ASP A O 1
ATOM 3514 N N . VAL A 1 443 ? -26.392 13.062 -13.322 1.00 56.00 443 VAL A N 1
ATOM 3515 C CA . VAL A 1 443 ? -25.759 11.755 -13.601 1.00 56.00 443 VAL A CA 1
ATOM 3516 C C . VAL A 1 443 ? -24.304 11.904 -14.072 1.00 56.00 443 VAL A C 1
ATOM 3518 O O . VAL A 1 443 ? -23.464 11.043 -13.817 1.00 56.00 443 VAL A O 1
ATOM 3521 N N . THR A 1 444 ? -23.968 13.010 -14.741 1.00 58.94 444 THR A N 1
ATOM 3522 C CA . THR A 1 444 ? -22.613 13.232 -15.278 1.00 58.94 444 THR A CA 1
ATOM 3523 C C . THR A 1 444 ? -21.608 13.679 -14.211 1.00 58.94 444 THR A C 1
ATOM 3525 O O . THR A 1 444 ? -20.440 13.291 -14.270 1.00 58.94 444 THR A O 1
ATOM 3528 N N . GLY A 1 445 ? -22.043 14.463 -13.217 1.00 60.94 445 GLY A N 1
ATOM 3529 C CA . GLY A 1 445 ? -21.193 14.936 -12.122 1.00 60.94 445 GLY A CA 1
ATOM 3530 C C . GLY A 1 445 ? -20.852 13.831 -11.123 1.00 60.94 445 GLY A C 1
ATOM 3531 O O . GLY A 1 445 ? -19.714 13.753 -10.657 1.00 60.94 445 GLY A O 1
ATOM 3532 N N . GLU A 1 446 ? -21.811 12.952 -10.830 1.00 63.28 446 GLU A N 1
ATOM 3533 C CA . GLU A 1 446 ? -21.610 11.787 -9.962 1.00 63.28 446 GLU A CA 1
ATOM 3534 C C . GLU A 1 446 ? -20.746 10.708 -10.628 1.00 63.28 446 GLU A C 1
ATOM 3536 O O . GLU A 1 446 ? -19.836 10.168 -9.992 1.00 63.28 446 GLU A O 1
ATOM 3541 N N . ALA A 1 447 ? -20.946 10.455 -11.928 1.00 65.81 447 ALA A N 1
ATOM 3542 C CA . ALA A 1 447 ? -20.137 9.497 -12.682 1.00 65.81 447 ALA A CA 1
ATOM 3543 C C . ALA A 1 447 ? -18.641 9.870 -12.699 1.00 65.81 447 ALA A C 1
ATOM 3545 O O . ALA A 1 447 ? -17.784 8.996 -12.554 1.00 65.81 447 ALA A O 1
ATOM 3546 N N . ASN A 1 448 ? -18.312 11.162 -12.812 1.00 79.00 448 ASN A N 1
ATOM 3547 C CA . ASN A 1 448 ? -16.922 11.631 -12.795 1.00 79.00 448 ASN A CA 1
ATOM 3548 C C . ASN A 1 448 ? -16.247 11.414 -11.430 1.00 79.00 448 ASN A C 1
ATOM 3550 O O . ASN A 1 448 ? -15.128 10.894 -11.377 1.00 79.00 448 ASN A O 1
ATOM 3554 N N . CYS A 1 449 ? -16.948 11.715 -10.330 1.00 83.50 449 CYS A N 1
ATOM 3555 C CA . CYS A 1 449 ? -16.464 11.440 -8.976 1.00 83.50 449 CYS A CA 1
ATOM 3556 C C . CYS A 1 449 ? -16.201 9.941 -8.766 1.00 83.50 449 CYS A C 1
ATOM 3558 O O . CYS A 1 449 ? -15.143 9.579 -8.250 1.00 83.50 449 CYS A O 1
ATOM 3560 N N . GLY A 1 450 ? -17.112 9.074 -9.226 1.00 86.81 450 GLY A N 1
ATOM 3561 C CA . GLY A 1 450 ? -16.954 7.621 -9.128 1.00 86.81 450 GLY A CA 1
ATOM 3562 C C . GLY A 1 450 ? -15.711 7.105 -9.861 1.00 86.81 450 GLY A C 1
ATOM 3563 O O . GLY A 1 450 ? -14.944 6.314 -9.312 1.00 86.81 450 GLY A O 1
ATOM 3564 N N . VAL A 1 451 ? -15.435 7.608 -11.070 1.00 90.50 451 VAL A N 1
ATOM 3565 C CA . VAL A 1 451 ? -14.217 7.249 -11.822 1.00 90.50 451 VAL A CA 1
ATOM 3566 C C . VAL A 1 451 ? -12.948 7.676 -11.076 1.00 90.50 451 VAL A C 1
ATOM 3568 O O . VAL A 1 451 ? -11.965 6.930 -11.044 1.00 90.50 451 VAL A O 1
ATOM 3571 N N . ILE A 1 452 ? -12.947 8.856 -10.449 1.00 92.44 452 ILE A N 1
ATOM 3572 C CA . ILE A 1 452 ? -11.796 9.331 -9.666 1.00 92.44 452 ILE A CA 1
ATOM 3573 C C . ILE A 1 452 ? -11.590 8.479 -8.415 1.00 92.44 452 ILE A C 1
ATOM 3575 O O . ILE A 1 452 ? -10.448 8.133 -8.114 1.00 92.44 452 ILE A O 1
ATOM 3579 N N . GLU A 1 453 ? -12.660 8.110 -7.710 1.00 91.19 453 GLU A N 1
ATOM 3580 C CA . GLU A 1 453 ? -12.592 7.229 -6.539 1.00 91.19 453 GLU A CA 1
ATOM 3581 C C . GLU A 1 453 ? -12.027 5.853 -6.909 1.00 91.19 453 GLU A C 1
ATOM 3583 O O . GLU A 1 453 ? -11.119 5.364 -6.236 1.00 91.19 453 GLU A O 1
ATOM 3588 N N . ILE A 1 454 ? -12.463 5.276 -8.032 1.00 91.50 454 ILE A N 1
ATOM 3589 C CA . ILE A 1 454 ? -11.923 4.014 -8.557 1.00 91.50 454 ILE A CA 1
ATOM 3590 C C . ILE A 1 454 ? -10.420 4.141 -8.847 1.00 91.50 454 ILE A C 1
ATOM 3592 O O . ILE A 1 454 ? -9.622 3.310 -8.405 1.00 91.50 454 ILE A O 1
ATOM 3596 N N . HIS A 1 455 ? -9.999 5.195 -9.553 1.00 93.56 455 HIS A N 1
ATOM 3597 C CA . HIS A 1 455 ? -8.578 5.429 -9.822 1.00 93.56 455 HIS A CA 1
ATOM 3598 C C . HIS A 1 455 ? -7.768 5.645 -8.539 1.00 93.56 455 HIS A C 1
ATOM 3600 O O . HIS A 1 455 ? -6.649 5.138 -8.433 1.00 93.56 455 HIS A O 1
ATOM 3606 N N . LEU A 1 456 ? -8.323 6.359 -7.557 1.00 94.38 456 LEU A N 1
ATOM 3607 C CA . LEU A 1 456 ? -7.688 6.562 -6.261 1.00 94.38 456 LEU A CA 1
ATOM 3608 C C . LEU A 1 456 ? -7.488 5.220 -5.549 1.00 94.38 456 LEU A C 1
ATOM 3610 O O . LEU A 1 456 ? -6.372 4.934 -5.122 1.00 94.38 456 LEU A O 1
ATOM 3614 N N . ILE A 1 457 ? -8.511 4.360 -5.503 1.00 92.94 457 ILE A N 1
ATOM 3615 C CA . ILE A 1 457 ? -8.415 3.013 -4.920 1.00 92.94 457 ILE A CA 1
ATOM 3616 C C . ILE A 1 457 ? -7.307 2.205 -5.603 1.00 92.94 457 ILE A C 1
ATOM 3618 O O . ILE A 1 457 ? -6.473 1.624 -4.909 1.00 92.94 457 ILE A O 1
ATOM 3622 N N . TYR A 1 458 ? -7.225 2.205 -6.938 1.00 93.19 458 TYR A N 1
ATOM 3623 C CA . TYR A 1 458 ? -6.163 1.486 -7.653 1.00 93.19 458 TYR A CA 1
ATOM 3624 C C . TYR A 1 458 ? -4.760 2.018 -7.342 1.00 93.19 458 TYR A C 1
ATOM 3626 O O . TYR A 1 458 ? -3.826 1.229 -7.178 1.00 93.19 458 TYR A O 1
ATOM 3634 N N . VAL A 1 459 ? -4.592 3.338 -7.225 1.00 95.19 459 VAL A N 1
ATOM 3635 C CA . VAL A 1 459 ? -3.302 3.937 -6.856 1.00 95.19 459 VAL A CA 1
ATOM 3636 C C . VAL A 1 459 ? -2.916 3.565 -5.423 1.00 95.19 459 VAL A C 1
ATOM 3638 O O . VAL A 1 459 ? -1.766 3.202 -5.184 1.00 95.19 459 VAL A O 1
ATOM 3641 N N . ILE A 1 460 ? -3.856 3.589 -4.473 1.00 95.12 460 ILE A N 1
ATOM 3642 C CA . ILE A 1 460 ? -3.591 3.181 -3.085 1.00 95.12 460 ILE A CA 1
ATOM 3643 C C . ILE A 1 460 ? -3.295 1.681 -3.000 1.00 95.12 460 ILE A C 1
ATOM 3645 O O . ILE A 1 460 ? -2.332 1.297 -2.336 1.00 95.12 460 ILE A O 1
ATOM 3649 N N . LYS A 1 461 ? -4.051 0.844 -3.725 1.00 93.38 461 LYS A N 1
ATOM 3650 C CA . LYS A 1 461 ? -3.792 -0.597 -3.872 1.00 93.38 461 LYS A CA 1
ATOM 3651 C C . LYS A 1 461 ? -2.344 -0.819 -4.309 1.00 93.38 461 LYS A C 1
ATOM 3653 O O . LYS A 1 461 ? -1.596 -1.536 -3.646 1.00 93.38 461 LYS A O 1
ATOM 3658 N N . PHE A 1 462 ? -1.930 -0.134 -5.376 1.00 94.50 462 PHE A N 1
ATOM 3659 C CA . PHE A 1 462 ? -0.569 -0.195 -5.898 1.00 94.50 462 PHE A CA 1
ATOM 3660 C C . PHE A 1 462 ? 0.482 0.254 -4.871 1.00 94.50 462 PHE A C 1
ATOM 3662 O O . PHE A 1 462 ? 1.480 -0.440 -4.689 1.00 94.50 462 PHE A O 1
ATOM 3669 N N . ILE A 1 463 ? 0.260 1.369 -4.166 1.00 94.62 463 ILE A N 1
ATOM 3670 C CA . ILE A 1 463 ? 1.176 1.861 -3.122 1.00 94.62 463 ILE A CA 1
ATOM 3671 C C . ILE A 1 463 ? 1.370 0.809 -2.027 1.00 94.62 463 ILE A C 1
ATOM 3673 O O . ILE A 1 463 ? 2.513 0.496 -1.696 1.00 94.62 463 ILE A O 1
ATOM 3677 N N . VAL A 1 464 ? 0.285 0.239 -1.495 1.00 92.31 464 VAL A N 1
ATOM 3678 C CA . VAL A 1 464 ? 0.347 -0.750 -0.406 1.00 92.31 464 VAL A CA 1
ATOM 3679 C C . VAL A 1 464 ? 1.078 -2.019 -0.848 1.00 92.31 464 VAL A C 1
ATOM 3681 O O . VAL A 1 464 ? 1.935 -2.517 -0.118 1.00 92.31 464 VAL A O 1
ATOM 3684 N N . ILE A 1 465 ? 0.821 -2.507 -2.066 1.00 92.31 465 ILE A N 1
ATOM 3685 C CA . ILE A 1 465 ? 1.558 -3.648 -2.633 1.00 92.31 465 ILE A CA 1
ATOM 3686 C C . ILE A 1 465 ? 3.047 -3.316 -2.754 1.00 92.31 465 ILE A C 1
ATOM 3688 O O . ILE A 1 465 ? 3.898 -4.101 -2.340 1.00 92.31 465 ILE A O 1
ATOM 3692 N N . MET A 1 466 ? 3.386 -2.144 -3.293 1.00 92.00 466 MET A N 1
ATOM 3693 C CA . MET A 1 466 ? 4.780 -1.752 -3.488 1.00 92.00 466 MET A CA 1
ATOM 3694 C C . MET A 1 466 ? 5.521 -1.582 -2.154 1.00 92.00 466 MET A C 1
ATOM 3696 O O . MET A 1 466 ? 6.644 -2.065 -2.038 1.00 92.00 466 MET A O 1
ATOM 3700 N N . GLN A 1 467 ? 4.888 -1.014 -1.123 1.00 90.56 467 GLN A N 1
ATOM 3701 C CA . GLN A 1 467 ? 5.448 -0.969 0.234 1.00 90.56 467 GLN A CA 1
ATOM 3702 C C . GLN A 1 467 ? 5.768 -2.376 0.760 1.00 90.56 467 GLN A C 1
ATOM 3704 O O . GLN A 1 467 ? 6.855 -2.609 1.290 1.00 90.56 467 GLN A O 1
ATOM 3709 N N . GLN A 1 468 ? 4.859 -3.337 0.566 1.00 87.50 468 GLN A N 1
ATOM 3710 C CA . GLN A 1 468 ? 5.095 -4.725 0.964 1.00 87.50 468 GLN A CA 1
ATOM 3711 C C . GLN A 1 468 ? 6.194 -5.415 0.156 1.00 87.50 468 GLN A C 1
ATOM 3713 O O . GLN A 1 468 ? 6.795 -6.357 0.652 1.00 87.50 468 GLN A O 1
ATOM 3718 N N . LEU A 1 469 ? 6.466 -4.992 -1.078 1.00 86.25 469 LEU A N 1
ATOM 3719 C CA . LEU A 1 469 ? 7.562 -5.533 -1.886 1.00 86.25 469 LEU A CA 1
ATOM 3720 C C . LEU A 1 469 ? 8.925 -4.922 -1.520 1.00 86.25 469 LEU A C 1
ATOM 3722 O O . LEU A 1 469 ? 9.959 -5.480 -1.888 1.00 86.25 469 LEU A O 1
ATOM 3726 N N . GLN A 1 470 ? 8.948 -3.797 -0.799 1.00 80.19 470 GLN A N 1
ATOM 3727 C CA . GLN A 1 470 ? 10.181 -3.163 -0.329 1.00 80.19 470 GLN A CA 1
ATOM 3728 C C . GLN A 1 470 ? 10.777 -3.875 0.889 1.00 80.19 470 GLN A C 1
ATOM 3730 O O . GLN A 1 470 ? 11.989 -4.047 0.968 1.00 80.19 470 GLN A O 1
ATOM 3735 N N . THR A 1 471 ? 9.935 -4.317 1.824 1.00 59.41 471 THR A N 1
ATOM 3736 C CA . THR A 1 471 ? 10.350 -4.871 3.125 1.00 59.41 471 THR A CA 1
ATOM 3737 C C . THR A 1 471 ? 11.055 -6.229 3.048 1.00 59.41 471 THR A C 1
ATOM 3739 O O . THR A 1 471 ? 11.555 -6.707 4.059 1.00 59.41 471 THR A O 1
ATOM 3742 N N . PHE A 1 472 ? 11.132 -6.845 1.864 1.00 51.31 472 PHE A N 1
ATOM 3743 C CA . PHE A 1 472 ? 11.747 -8.160 1.645 1.00 51.31 472 PHE A CA 1
ATOM 3744 C C . PHE A 1 472 ? 13.126 -8.094 0.970 1.00 51.31 472 PHE A C 1
ATOM 3746 O O . PHE A 1 472 ? 13.608 -9.111 0.479 1.00 51.31 472 PHE A O 1
ATOM 3753 N N . SER A 1 473 ? 13.796 -6.938 0.909 1.00 38.44 473 SER A N 1
ATOM 3754 C CA . SER A 1 473 ? 15.169 -6.873 0.387 1.00 38.44 473 SER A CA 1
ATOM 3755 C C . SER A 1 473 ? 16.155 -7.582 1.332 1.00 38.44 473 SER A C 1
ATOM 3757 O O . SER A 1 473 ? 16.566 -6.986 2.319 1.00 38.44 473 SER A O 1
ATOM 3759 N N . LYS A 1 474 ? 16.483 -8.847 1.017 1.00 35.03 474 LYS A N 1
ATOM 3760 C CA . LYS A 1 474 ? 17.554 -9.711 1.573 1.00 35.03 474 LYS A CA 1
ATOM 3761 C C . LYS A 1 474 ? 17.946 -9.418 3.035 1.00 35.03 474 LYS A C 1
ATOM 3763 O O . LYS A 1 474 ? 18.837 -8.608 3.277 1.00 35.03 474 LYS A O 1
ATOM 3768 N N . SER A 1 475 ? 17.325 -10.139 3.972 1.00 27.34 475 SER A N 1
ATOM 3769 C CA . SER A 1 475 ? 18.011 -10.596 5.190 1.00 27.34 475 SER A CA 1
ATOM 3770 C C . SER A 1 475 ? 18.892 -11.789 4.851 1.00 27.34 475 SER A C 1
ATOM 3772 O O . SER A 1 475 ? 18.331 -12.704 4.196 1.00 27.34 475 SER A O 1
#

Solvent-accessible surface area (backbone atoms only — not comparable to full-atom values): 27024 Å² total; per-residue (Å²): 133,57,71,39,50,50,54,28,51,36,50,53,38,28,73,78,64,31,63,70,44,16,54,55,49,49,54,37,65,73,66,40,71,38,38,68,68,59,49,28,72,75,39,101,52,55,61,69,58,48,53,53,41,49,52,53,35,38,33,57,59,27,35,49,75,49,82,44,76,49,71,62,84,94,44,77,44,80,42,58,30,38,38,71,40,66,68,46,53,59,41,62,69,43,50,69,55,56,53,62,75,40,51,94,76,47,51,76,69,43,47,51,55,52,47,52,42,64,76,57,17,54,41,31,50,54,55,51,51,65,74,40,73,89,55,58,66,67,60,54,52,52,39,51,50,57,31,45,76,72,40,54,34,40,81,50,81,51,72,66,55,52,52,50,37,57,74,71,67,59,70,91,72,86,83,78,55,72,63,58,56,51,49,51,58,43,52,80,68,66,81,58,103,63,80,90,76,78,60,52,78,49,30,37,29,72,29,60,64,48,54,52,52,51,53,44,51,52,52,49,49,56,53,47,46,70,70,78,52,92,46,72,69,57,52,45,50,51,49,61,53,60,67,70,53,88,80,58,66,40,38,56,70,60,49,51,61,48,38,62,66,66,59,76,83,88,73,89,73,58,95,55,54,67,56,52,49,53,54,50,42,43,68,36,94,82,48,46,34,44,74,44,81,91,70,57,19,43,31,55,40,59,67,61,52,44,51,50,51,47,54,52,50,52,42,50,52,37,26,73,76,63,32,64,71,40,26,49,48,51,51,52,34,35,54,45,32,73,75,36,80,86,64,68,44,40,58,67,58,49,14,62,76,58,74,41,57,58,69,58,39,50,55,43,51,53,53,34,34,78,69,53,46,31,45,80,43,72,73,81,77,86,59,80,81,86,52,97,78,63,79,82,68,60,23,47,44,34,49,71,65,51,33,49,54,47,51,50,47,50,45,28,44,51,41,36,53,42,51,53,49,42,52,51,51,53,54,50,51,52,54,50,60,77,73,53,89,76,96,78,78,67,63,66,65,54,51,52,47,52,54,42,52,54,52,37,41,54,44,51,52,48,49,53,42,50,56,63,57,57,81,68,71,77,129

pLDDT: mean 78.86, std 16.19, range [27.34, 96.5]

Radius of gyration: 27.36 Å; Cα contacts (8 Å, |Δi|>4): 470; chains: 1; bounding box: 81×67×75 Å

Sequence (475 aa):
MLSSERDLVLRILEYYFGETVSRIAGHLLLSGPITLHKLASSSSYSFKVVRNTLLILIKHGIVNYDLESSSIGHIDVTHVLYSLSCNNVLSLLLIPYVFLISQDDLDSDSSEVLLQIAKAGIVSLGRVKKALSNIAADVIEESIFKFLDKGLIVVCQSFQQRQNGFQNGESTYNTNSGVLDNLANNMYTLSSGAGFTMSDSQLYKINTKFISESLLKEELKLLMFKRIGGTELLHHVLEVLMKKGTQTSLSYKEIESKVMKSVKTTNVIEPNKVLSILTGLNKHPDKFVLHSIDDRSYSFDWYKAKNMLKERALFGCIKQLYGIKAARIWTLLITIFQENPTTCLDIEEISKRAVVSIQNARAILYQLTIKGFAKLQEPDSNHKIANPTDRQQFYFTSSVDSTHSQIIKNSYKFGSNLLERLVHEKNSNFRRHLMVDDNSLDVTGEANCGVIEIHLIYVIKFIVIMQQLQTFSKS

InterPro domains:
  IPR013197 RNA polymerase III subunit RPC82-related, helix-turn-helix [PF08221] (8-65)
  IPR036388 Winged helix-like DNA-binding domain superfamily [G3DSA:1.10.10.10] (1-75)
  IPR036388 Winged helix-like DNA-binding domain superfamily [G3DSA:1.10.10.10] (94-160)
  IPR036388 Winged helix-like DNA-binding domain superfamily [G3DSA:1.10.10.10] (303-398)
  IPR036390 Winged helix DNA-binding domain superfamily [SSF46785] (6-66)
  IPR039748 DNA-directed RNA polymerase III subunit RPC3 [PTHR12949] (1-163)

Nearest PDB structures (foldseek):
  7d59-assembly1_O  TM=7.684E-01  e=1.496E-17  Homo sapiens
  7dn3-assembly1_O  TM=8.033E-01  e=1.851E-16  Homo sapiens
  7z1l-assembly1_O  TM=7.532E-01  e=1.689E-16  Saccharomyces cerevisiae W303
  6tut-assembly1_O  TM=7.527E-01  e=8.621E-15  Saccharomyces cerevisiae S288C
  6kf9-assembly1_G  TM=6.816E-01  e=9.200E-02  Thermococcus kodakarensis KOD1

Secondary structure (DSSP, 8-state):
--HHHHHHHHHHHHHHH-HHHHHHHHHHHHH-SEEHHHHHHHSSS-HHHHHHHHHHHHHTT-EEEEEEEEEETTEEEEEEEEEE-HHHHHHHTTHHHHHHHTGGG--HHHHHHHHHHHHHSSEEHHHHHHHTTTS-HHHHHHHHHHHHHTTSEEEEPPHHHHHHHHHTT-----SSTHHHHHHHHHHHHHS-SS-----TT-EEEE-HHHHHHHHHHHHHHHHHHHHH---HHHHHHHHHHHHT-SS--EEHHHHHHHHHHH--SS----TTHHHHHHHHHHHSTT--EEEETTTTEEEE-HHHHHHHHHHHHHHHHHHHHHHHHHHHHHHHHHHHHHH-TT--B-HHHHHHHHT--HHHHHHHHHHHHHTTSSEEEPPP--S----TTS--PPEEE--HHHHHHHHHHHHHHHHHHHHHHHHHHHHHHHHHHTT--S-S-THHHHHHHHHHHHHHHHHHHHHHHHHHHHTTS--